Protein AF-A0AAF0FXY3-F1 (afdb_monomer_lite)

Sequence (411 aa):
MFEERLLKLNEYLNNNPTLYIPQEMASKFSQLIDKRVLEKSVGGVYRVNWEKLAKYLARNIGMKGKPKTCSFNTVFIEEKYENNISLIFYLVYSIADDFVRCITDVGINEFIVPLVFMPLKLIDELYEKHYRLVGKLASDILNESRILLLFPILLPLPSEHELVSMYVESINKLRESIKEIPSNVFYADEYDYLANHRKSTTIKALVTFSFLYDLLNRYGFSGFKNKRGWKSSSKWFEETVKLLLVNEYVQGIFSKNVTDYLVKEYKTGGPCQEDIAIPIKREDRADILIVDTKLRKDDICRILLSSAYKHQNNKQERQVSECKHRKQTESLIKYEHYITVKSDKLRKLEELLQKETPIGDYYLVFIQRVKPSIKCLENLNSVKPRGYKKIMIYSIEDFAEILTKSQNLVD

Foldseek 3Di:
DLVLLLLQVLVVCLVPLDQKAALVSCVSNVVCVVVPCWDDDPDRITGGPPQVNQQVLCVLLPHDAGWDDQDPFKIKGWDDDALQEIEIEIEGSDDDLSVLCVVLVPSLPGAYAAAYEYRNVRVVCCVPPVVVSQVVSLVSLLVRLSYLASHHHYAYRNNDSVLSVLSNQLVVQLVVLVVPPDNDDPQPDPVSCVVLSNLLSLLSNLLSLLSCLVRQQVSPVVVVVPPPPRDRSQQVSLLSVQVSLCVQAPPPPADPVLSCCSNPPDRADDQLEQRHWHWHDDPAATEIEREDEASDPDPLLVQALVQQVVCVVDVPPPPPPDSPDDDDDRYLVSVLSCQVVNDPSRVVSQVRRVVPHHYDAYEYEYEYQDDDDPVSVVSQQVDDRPRHPYYYYHYSVRVSVCSSVSHDPVD

Radius of gyration: 24.16 Å; chains: 1; bounding box: 58×41×78 Å

Secondary structure (DSSP, 8-state):
-HHHHHHHHHHHHHHS--SEEEHHHHGGGHHHHHTTSEEE-TTSEEEE-HHHHHHHHHHHTT----EEEEETTEEEEEEE-GGGEEEEEEEE-S-SHHHHHHHHHTTTTSEEEEEEEE-HHHHHHHHHH-HHHHHHHHHHHHH-TTB-SSS-EEEE---SHHHHHHHHHHHHHHHHHHHTS-S----SSHHHHHHHHHHHHHHHHHHHHHHHHHHHHHTTTTTGGGSTTPPPHHHHHHHHHHHHHHHHHTTTTS-HHHHHIIIII--S--TTS-SEEEEEE-SSSEEEEEEEEE-SS--HHHHHHHHHHHHHH-TT------TTSS-PPP-HHHHHHHHHT--HHHHHHHHHHHTTS-EEEEEEEEEESSPPPHHHHHHHHT---TTEEEEEEEEHHHHHHHHHTT--TT-

Structure (mmCIF, N/CA/C/O backbone):
data_AF-A0AAF0FXY3-F1
#
_entry.id   AF-A0AAF0FXY3-F1
#
loop_
_atom_site.group_PDB
_atom_site.id
_atom_site.type_symbol
_atom_site.label_atom_id
_atom_site.label_alt_id
_atom_site.label_comp_id
_atom_site.label_asym_id
_atom_site.label_entity_id
_atom_site.label_seq_id
_atom_site.pdbx_PDB_ins_code
_atom_site.Cartn_x
_atom_site.Cartn_y
_atom_site.Cartn_z
_atom_site.occupancy
_atom_site.B_iso_or_equiv
_atom_site.auth_seq_id
_atom_site.auth_comp_id
_atom_site.auth_asym_id
_atom_site.auth_atom_id
_atom_site.pdbx_PDB_model_num
ATOM 1 N N . MET A 1 1 ? 29.853 -7.431 -14.605 1.00 81.00 1 MET A N 1
ATOM 2 C CA . MET A 1 1 ? 28.791 -8.430 -14.871 1.00 81.00 1 MET A CA 1
ATOM 3 C C . MET A 1 1 ? 27.577 -7.743 -15.503 1.00 81.00 1 MET A C 1
ATOM 5 O O . MET A 1 1 ? 27.450 -6.533 -15.345 1.00 81.00 1 MET A O 1
ATOM 9 N N . PHE A 1 2 ? 26.714 -8.462 -16.240 1.00 89.88 2 PHE A N 1
ATOM 10 C CA . PHE A 1 2 ? 25.585 -7.854 -16.981 1.00 89.88 2 PHE A CA 1
ATOM 11 C C . PHE A 1 2 ? 24.636 -7.092 -16.047 1.00 89.88 2 PHE A C 1
ATOM 13 O O . PHE A 1 2 ? 24.221 -5.978 -16.355 1.00 89.88 2 PHE A O 1
ATOM 20 N N . GLU A 1 3 ? 24.361 -7.668 -14.878 1.00 90.06 3 GLU A N 1
ATOM 21 C CA . GLU A 1 3 ? 23.482 -7.093 -13.859 1.00 90.06 3 GLU A CA 1
ATOM 22 C C . GLU A 1 3 ? 23.995 -5.753 -13.330 1.00 90.06 3 GLU A C 1
ATOM 24 O O . GLU A 1 3 ? 23.242 -4.789 -13.302 1.00 90.06 3 GLU A O 1
ATOM 29 N N . GLU A 1 4 ? 25.288 -5.632 -13.021 1.00 92.62 4 GLU A N 1
ATOM 30 C CA . GLU A 1 4 ? 25.882 -4.357 -12.588 1.00 92.62 4 GLU A CA 1
ATOM 31 C C . GLU A 1 4 ? 25.732 -3.262 -13.653 1.00 92.62 4 GLU A C 1
ATOM 33 O O . GLU A 1 4 ? 25.542 -2.087 -13.338 1.00 92.62 4 GLU A O 1
ATOM 38 N N . ARG A 1 5 ? 25.825 -3.629 -14.938 1.00 93.88 5 ARG A N 1
ATOM 39 C CA . ARG A 1 5 ? 25.634 -2.681 -16.044 1.00 93.88 5 ARG A CA 1
ATOM 40 C C . ARG A 1 5 ? 24.173 -2.273 -16.170 1.00 93.88 5 ARG A C 1
ATOM 42 O O . ARG A 1 5 ? 23.911 -1.101 -16.413 1.00 93.88 5 ARG A O 1
ATOM 49 N N . LEU A 1 6 ? 23.249 -3.209 -15.968 1.00 94.25 6 LEU A N 1
ATOM 50 C CA . LEU A 1 6 ? 21.815 -2.935 -15.937 1.00 94.25 6 LEU A CA 1
ATOM 51 C C . LEU A 1 6 ? 21.444 -2.001 -14.776 1.00 94.25 6 LEU A C 1
ATOM 53 O O . LEU A 1 6 ? 20.715 -1.041 -14.992 1.00 94.25 6 LEU A O 1
ATOM 57 N N . LEU A 1 7 ? 22.001 -2.212 -13.582 1.00 93.88 7 LEU A N 1
ATOM 58 C CA . LEU A 1 7 ? 21.794 -1.332 -12.426 1.00 93.88 7 LEU A CA 1
ATOM 59 C C . LEU A 1 7 ? 22.302 0.094 -12.680 1.00 93.88 7 LEU A C 1
ATOM 61 O O . LEU A 1 7 ? 21.572 1.054 -12.450 1.00 93.88 7 LEU A O 1
ATOM 65 N N . LYS A 1 8 ? 23.502 0.240 -13.254 1.00 93.69 8 LYS A N 1
ATOM 66 C CA . LYS A 1 8 ? 24.039 1.553 -13.658 1.00 93.69 8 LYS A CA 1
ATOM 67 C C . LYS A 1 8 ? 23.212 2.223 -14.758 1.00 93.69 8 LYS A C 1
ATOM 69 O O . LYS A 1 8 ? 23.081 3.444 -14.778 1.00 93.69 8 LYS A O 1
ATOM 74 N N . LEU A 1 9 ? 22.648 1.442 -15.681 1.00 94.50 9 LEU A N 1
ATOM 75 C CA . LEU A 1 9 ? 21.699 1.967 -16.658 1.00 94.50 9 LEU A CA 1
ATOM 76 C C . LEU A 1 9 ? 20.430 2.478 -15.957 1.00 94.50 9 LEU A C 1
ATOM 78 O O . LEU A 1 9 ? 19.986 3.584 -16.245 1.00 94.50 9 LEU A O 1
ATOM 82 N N . ASN A 1 10 ? 19.875 1.721 -15.013 1.00 94.00 10 ASN A N 1
ATOM 83 C CA . ASN A 1 10 ? 18.693 2.134 -14.255 1.00 94.00 10 ASN A CA 1
ATOM 84 C C . ASN A 1 10 ? 18.948 3.399 -13.434 1.00 94.00 10 ASN A C 1
ATOM 86 O O . ASN A 1 10 ? 18.096 4.279 -13.396 1.00 94.00 10 ASN A O 1
ATOM 90 N N . GLU A 1 11 ? 20.125 3.517 -12.818 1.00 93.69 11 GLU A N 1
ATOM 91 C CA . GLU A 1 11 ? 20.570 4.731 -12.131 1.00 93.69 11 GLU A CA 1
ATOM 92 C C . GLU A 1 11 ? 20.591 5.935 -13.082 1.00 93.69 11 GLU A C 1
ATOM 94 O O . GLU A 1 11 ? 20.041 6.995 -12.768 1.00 93.69 11 GLU A O 1
ATOM 99 N N . TYR A 1 12 ? 21.166 5.768 -14.277 1.00 94.31 12 TYR A N 1
ATOM 100 C CA . TYR A 1 12 ? 21.160 6.811 -15.298 1.00 94.31 12 TYR A CA 1
ATOM 101 C C . TYR A 1 12 ? 19.733 7.197 -15.702 1.00 94.31 12 TYR A C 1
ATOM 103 O O . TYR A 1 12 ? 19.420 8.386 -15.736 1.00 94.31 12 TYR A O 1
ATOM 111 N N . LEU A 1 13 ? 18.868 6.213 -15.967 1.00 94.00 13 LEU A N 1
ATOM 112 C CA . LEU A 1 13 ? 17.491 6.427 -16.420 1.00 94.00 13 LEU A CA 1
ATOM 113 C C . LEU A 1 13 ? 16.615 7.060 -15.337 1.00 94.00 13 LEU A C 1
ATOM 115 O O . LEU A 1 13 ? 15.856 7.975 -15.636 1.00 94.00 13 LEU A O 1
ATOM 119 N N . ASN A 1 14 ? 16.773 6.666 -14.071 1.00 92.12 14 ASN A N 1
ATOM 120 C CA . ASN A 1 14 ? 16.108 7.314 -12.936 1.00 92.12 14 ASN A CA 1
ATOM 121 C C . ASN A 1 14 ? 16.398 8.820 -12.885 1.00 92.12 14 ASN A C 1
ATOM 123 O O . ASN A 1 14 ? 15.510 9.605 -12.550 1.00 92.12 14 ASN A O 1
ATOM 127 N N . ASN A 1 15 ? 17.620 9.214 -13.251 1.00 91.31 15 ASN A N 1
ATOM 128 C CA . ASN A 1 15 ? 18.073 10.603 -13.284 1.00 91.31 15 ASN A CA 1
ATOM 129 C C . ASN A 1 15 ? 17.851 11.298 -14.634 1.00 91.31 15 ASN A C 1
ATOM 131 O O . ASN A 1 15 ? 17.941 12.523 -14.712 1.00 91.31 15 ASN A O 1
ATOM 135 N N . ASN A 1 16 ? 17.579 10.551 -15.696 1.00 92.50 16 ASN A N 1
ATOM 136 C CA . ASN A 1 16 ? 17.403 11.053 -17.051 1.00 92.50 16 ASN A CA 1
ATOM 137 C C . ASN A 1 16 ? 16.295 10.214 -17.700 1.00 92.50 16 ASN A C 1
ATOM 139 O O . ASN A 1 16 ? 16.610 9.193 -18.314 1.00 92.50 16 ASN A O 1
ATOM 143 N N . PRO A 1 17 ? 15.011 10.594 -17.545 1.00 90.00 17 PRO A N 1
ATOM 144 C CA . PRO A 1 17 ? 13.872 9.817 -18.037 1.00 90.00 17 PRO A CA 1
ATOM 145 C C . PRO A 1 17 ? 13.770 9.913 -19.569 1.00 90.00 17 PRO A C 1
ATOM 147 O O . PRO A 1 17 ? 12.872 10.537 -20.121 1.00 90.00 17 PRO A O 1
ATOM 150 N N . THR A 1 18 ? 14.741 9.328 -20.266 1.00 88.94 18 THR A N 1
ATOM 151 C CA . THR A 1 18 ? 14.888 9.331 -21.722 1.00 88.94 18 THR A CA 1
ATOM 152 C C . THR A 1 18 ? 15.162 7.922 -22.223 1.00 88.94 18 THR A C 1
ATOM 154 O O . THR A 1 18 ? 15.839 7.129 -21.573 1.00 88.94 18 THR A O 1
ATOM 157 N N . LEU A 1 19 ? 14.673 7.616 -23.422 1.00 88.62 19 LEU A N 1
ATOM 158 C CA . LEU A 1 19 ? 14.977 6.369 -24.125 1.00 88.62 19 LEU A CA 1
ATOM 159 C C . LEU A 1 19 ? 16.225 6.478 -25.011 1.00 88.62 19 LEU A C 1
ATOM 161 O O . LEU A 1 19 ? 16.548 5.531 -25.727 1.00 88.62 19 LEU A O 1
ATOM 165 N N . TYR A 1 20 ? 16.926 7.612 -24.980 1.00 91.88 20 TYR A N 1
ATOM 166 C CA . TYR A 1 20 ? 18.109 7.871 -25.796 1.00 91.88 20 TYR A CA 1
ATOM 167 C C . TYR A 1 20 ? 19.316 8.165 -24.915 1.00 91.88 20 TYR A C 1
ATOM 169 O O . TYR A 1 20 ? 19.299 9.082 -24.097 1.00 91.88 20 TYR A O 1
ATOM 177 N N . ILE A 1 21 ? 20.378 7.389 -25.110 1.00 92.38 21 ILE A N 1
ATOM 178 C CA . ILE A 1 21 ? 21.603 7.440 -24.320 1.00 92.38 21 ILE A CA 1
ATOM 179 C C . ILE A 1 21 ? 22.743 7.956 -25.200 1.00 92.38 21 ILE A C 1
ATOM 181 O O . ILE A 1 21 ? 23.007 7.362 -26.250 1.00 92.38 21 ILE A O 1
ATOM 185 N N . PRO A 1 22 ? 23.461 9.015 -24.790 1.00 92.81 22 PRO A N 1
ATOM 186 C CA . PRO A 1 22 ? 24.644 9.486 -25.503 1.00 92.81 22 PRO A CA 1
ATOM 187 C C . PRO A 1 22 ? 25.688 8.377 -25.675 1.00 92.81 22 PRO A C 1
ATOM 189 O O . PRO A 1 22 ? 25.900 7.579 -24.759 1.00 92.81 22 PRO A O 1
ATOM 192 N N . GLN A 1 23 ? 26.378 8.331 -26.819 1.00 91.00 23 GLN A N 1
ATOM 193 C CA . GLN A 1 23 ? 27.390 7.304 -27.108 1.00 91.00 23 GLN A CA 1
ATOM 194 C C . GLN A 1 23 ? 28.473 7.192 -26.028 1.00 91.00 23 GLN A C 1
ATOM 196 O O . GLN A 1 23 ? 28.876 6.079 -25.694 1.00 91.00 23 GLN A O 1
ATOM 201 N N . GLU A 1 24 ? 28.912 8.312 -25.449 1.00 89.75 24 GLU A N 1
ATOM 202 C CA . GLU A 1 24 ? 29.890 8.317 -24.355 1.00 89.75 24 GLU A CA 1
ATOM 203 C C . GLU A 1 24 ? 29.402 7.481 -23.163 1.00 89.75 24 GLU A C 1
ATOM 205 O O . GLU A 1 24 ? 30.138 6.656 -22.621 1.00 89.75 24 GLU A O 1
ATOM 210 N N . MET A 1 25 ? 28.129 7.626 -22.800 1.00 90.38 25 MET A N 1
ATOM 211 C CA . MET A 1 25 ? 27.521 6.871 -21.712 1.00 90.38 25 MET A CA 1
ATOM 212 C C . MET A 1 25 ? 27.255 5.417 -22.130 1.00 90.38 25 MET A C 1
ATOM 214 O O . MET A 1 25 ? 27.611 4.487 -21.405 1.00 90.38 25 MET A O 1
ATOM 218 N N . ALA A 1 26 ? 26.719 5.197 -23.333 1.00 89.00 26 ALA A N 1
ATOM 219 C CA . ALA A 1 26 ? 26.443 3.863 -23.867 1.00 89.00 26 ALA A CA 1
ATOM 220 C C . ALA A 1 26 ? 27.701 2.983 -23.977 1.00 89.00 26 ALA A C 1
ATOM 222 O O . ALA A 1 26 ? 27.632 1.777 -23.740 1.00 89.00 26 ALA A O 1
ATOM 223 N N . SER A 1 27 ? 28.867 3.579 -24.254 1.00 87.12 27 SER A N 1
ATOM 224 C CA . SER A 1 27 ? 30.154 2.871 -24.303 1.00 87.12 27 SER A CA 1
ATOM 225 C C . SER A 1 27 ? 30.503 2.156 -22.988 1.00 87.12 27 SER A C 1
ATOM 227 O O . SER A 1 27 ? 31.151 1.110 -22.998 1.00 87.12 27 SER A O 1
ATOM 229 N N . LYS A 1 28 ? 29.991 2.646 -21.847 1.00 90.50 28 LYS A N 1
ATOM 230 C CA . LYS A 1 28 ? 30.186 2.039 -20.518 1.00 90.50 28 LYS A CA 1
ATOM 231 C C . LYS A 1 28 ? 29.261 0.832 -20.278 1.00 90.50 28 LYS A C 1
ATOM 233 O O . LYS A 1 28 ? 29.343 0.207 -19.214 1.00 90.50 28 LYS A O 1
ATOM 238 N N . PHE A 1 29 ? 28.412 0.489 -21.251 1.00 91.00 29 PHE A N 1
ATOM 239 C CA . PHE A 1 29 ? 27.377 -0.547 -21.198 1.00 91.00 29 PHE A CA 1
ATOM 240 C C . PHE A 1 29 ? 27.512 -1.604 -22.312 1.00 91.00 29 PHE A C 1
ATOM 242 O O . PHE A 1 29 ? 26.503 -2.118 -22.789 1.00 91.00 29 PHE A O 1
ATOM 249 N N . SER A 1 30 ? 28.736 -1.972 -22.714 1.00 87.50 30 SER A N 1
ATOM 250 C CA . SER A 1 30 ? 28.996 -2.937 -23.806 1.00 87.50 30 SER A CA 1
ATOM 251 C C . SER A 1 30 ? 28.140 -4.212 -23.742 1.00 87.50 30 SER A C 1
ATOM 253 O O . SER A 1 30 ? 27.477 -4.560 -24.710 1.00 87.50 30 SER A O 1
ATOM 255 N N . GLN A 1 31 ? 28.016 -4.837 -22.569 1.00 90.75 31 GLN A N 1
ATOM 256 C CA . GLN A 1 31 ? 27.190 -6.042 -22.388 1.00 90.75 31 GLN A CA 1
ATOM 257 C C . GLN A 1 31 ? 25.686 -5.810 -22.635 1.00 90.75 31 GLN A C 1
ATOM 259 O O . GLN A 1 31 ? 24.974 -6.730 -23.039 1.00 90.75 31 GLN A O 1
ATOM 264 N N . LEU A 1 32 ? 25.181 -4.595 -22.392 1.00 92.88 32 LEU A N 1
ATOM 265 C CA . LEU A 1 32 ? 23.797 -4.230 -22.708 1.00 92.88 32 LEU A CA 1
ATOM 266 C C . LEU A 1 32 ? 23.610 -4.028 -24.215 1.00 92.88 32 LEU A C 1
ATOM 268 O O . LEU A 1 32 ? 22.537 -4.336 -24.733 1.00 92.88 32 LEU A O 1
ATOM 272 N N . ILE A 1 33 ? 24.648 -3.572 -24.920 1.00 91.56 33 ILE A N 1
ATOM 273 C CA . ILE A 1 33 ? 24.669 -3.488 -26.387 1.00 91.56 33 ILE A CA 1
ATOM 274 C C . ILE A 1 33 ? 24.667 -4.898 -26.991 1.00 91.56 33 ILE A C 1
ATOM 276 O O . ILE A 1 33 ? 23.841 -5.189 -27.854 1.00 91.56 33 ILE A O 1
ATOM 280 N N . ASP A 1 34 ? 25.488 -5.815 -26.472 1.00 90.81 34 ASP A N 1
ATOM 281 C CA . ASP A 1 34 ? 25.565 -7.203 -26.959 1.00 90.81 34 ASP A CA 1
ATOM 282 C C . ASP A 1 34 ? 24.225 -7.942 -26.819 1.00 90.81 34 ASP A C 1
ATOM 284 O O . ASP A 1 34 ? 23.792 -8.687 -27.701 1.00 90.81 34 ASP A O 1
ATOM 288 N N . LYS A 1 35 ? 23.506 -7.703 -25.714 1.00 92.19 35 LYS A N 1
ATOM 289 C CA . LYS A 1 35 ? 22.146 -8.234 -25.499 1.00 92.19 35 LYS A CA 1
ATOM 290 C C . LYS A 1 35 ? 21.062 -7.443 -26.250 1.00 92.19 35 LYS A C 1
ATOM 292 O O . LYS A 1 35 ? 19.886 -7.830 -26.246 1.00 92.19 35 LYS A O 1
ATOM 297 N N . ARG A 1 36 ? 21.453 -6.368 -26.937 1.00 93.44 36 ARG A N 1
ATOM 298 C CA . ARG A 1 36 ? 20.618 -5.358 -27.605 1.00 93.44 36 ARG A CA 1
ATOM 299 C C . ARG A 1 36 ? 19.550 -4.745 -26.695 1.00 93.44 36 ARG A C 1
ATOM 301 O O . ARG A 1 36 ? 18.443 -4.473 -27.129 1.00 93.44 36 ARG A O 1
ATOM 308 N N . VAL A 1 37 ? 19.856 -4.584 -25.410 1.00 93.75 37 VAL A N 1
ATOM 309 C CA . VAL A 1 37 ? 19.095 -3.685 -24.524 1.00 93.75 37 VAL A CA 1
ATOM 310 C C . VAL A 1 37 ? 19.337 -2.237 -24.948 1.00 93.75 37 VAL A C 1
ATOM 312 O O . VAL A 1 37 ? 18.431 -1.415 -24.868 1.00 93.75 37 VAL A O 1
ATOM 315 N N . LEU A 1 38 ? 20.540 -1.943 -25.448 1.00 94.19 38 LEU A N 1
ATOM 316 C CA . LEU A 1 38 ? 20.880 -0.692 -26.116 1.00 94.19 38 LEU A CA 1
ATOM 317 C C . LEU A 1 38 ? 21.166 -0.969 -27.589 1.00 94.19 38 LEU A C 1
ATOM 319 O O . LEU A 1 38 ? 21.971 -1.839 -27.917 1.00 94.19 38 LEU A O 1
ATOM 323 N N . GLU A 1 39 ? 20.519 -0.225 -28.474 1.00 93.62 39 GLU A N 1
ATOM 324 C CA . GLU A 1 39 ? 20.642 -0.370 -29.922 1.00 93.62 39 GLU A CA 1
ATOM 325 C C . GLU A 1 39 ? 21.183 0.926 -30.517 1.00 93.62 39 GLU A C 1
ATOM 327 O O . GLU A 1 39 ? 20.727 2.017 -30.178 1.00 93.62 39 GLU A O 1
ATOM 332 N N . LYS A 1 40 ? 22.192 0.828 -31.385 1.00 87.81 40 LYS A N 1
ATOM 333 C CA . LYS A 1 40 ? 22.788 2.012 -32.007 1.00 87.81 40 LYS A CA 1
ATOM 334 C C . LYS A 1 40 ? 21.737 2.715 -32.870 1.00 87.81 40 LYS A C 1
ATOM 336 O O . LYS A 1 40 ? 21.112 2.085 -33.718 1.00 87.81 40 LYS A O 1
ATOM 341 N N . SER A 1 41 ? 21.566 4.013 -32.652 1.00 85.88 41 SER A N 1
ATOM 342 C CA . SER A 1 41 ? 20.672 4.880 -33.418 1.00 85.88 41 SER A CA 1
ATOM 343 C C . SER A 1 41 ? 21.489 5.879 -34.250 1.00 85.88 41 SER A C 1
ATOM 345 O O . SER A 1 41 ? 22.718 5.958 -34.147 1.00 85.88 41 SER A O 1
ATOM 347 N N . VAL A 1 42 ? 20.811 6.628 -35.118 1.00 79.50 42 VAL A N 1
ATOM 348 C CA . VAL A 1 42 ? 21.417 7.685 -35.942 1.00 79.50 42 VAL A CA 1
ATOM 349 C C . VAL A 1 42 ? 21.891 8.837 -35.044 1.00 79.50 42 VAL A C 1
ATOM 351 O O . VAL A 1 42 ? 21.226 9.163 -34.064 1.00 79.50 42 VAL A O 1
ATOM 354 N N . GLY A 1 43 ? 23.035 9.450 -35.370 1.00 77.75 43 GLY A N 1
ATOM 355 C CA . GLY A 1 43 ? 23.509 10.671 -34.699 1.00 77.75 43 GLY A CA 1
ATOM 356 C C . GLY A 1 43 ? 24.314 10.469 -33.409 1.00 77.75 43 GLY A C 1
ATOM 357 O O . GLY A 1 43 ? 24.323 11.355 -32.564 1.00 77.75 43 GLY A O 1
ATOM 358 N N . GLY A 1 44 ? 24.986 9.325 -33.223 1.00 82.62 44 GLY A N 1
ATOM 359 C CA . GLY A 1 44 ? 25.870 9.123 -32.059 1.00 82.62 44 GLY A CA 1
ATOM 360 C C . GLY A 1 44 ? 25.126 8.900 -30.735 1.00 82.62 44 GLY A C 1
ATOM 361 O O . GLY A 1 44 ? 25.657 9.166 -29.657 1.00 82.62 44 GLY A O 1
ATOM 362 N N . VAL A 1 45 ? 23.892 8.397 -30.802 1.00 91.12 45 VAL A N 1
ATOM 363 C CA . VAL A 1 45 ? 23.080 8.018 -29.638 1.00 91.12 45 VAL A CA 1
ATOM 364 C C . VAL A 1 45 ? 22.659 6.554 -29.730 1.00 91.12 45 VAL A C 1
ATOM 366 O O . VAL A 1 45 ? 22.560 5.980 -30.815 1.00 91.12 45 VAL A O 1
ATOM 369 N N . TYR A 1 46 ? 22.413 5.934 -28.582 1.00 94.56 46 TYR A N 1
ATOM 370 C CA . TYR A 1 46 ? 21.852 4.593 -28.467 1.00 94.56 46 TYR A CA 1
ATOM 371 C C . TYR A 1 46 ? 20.405 4.692 -28.003 1.00 94.56 46 TYR A C 1
ATOM 373 O O . TYR A 1 46 ? 20.104 5.407 -27.051 1.00 94.56 46 TYR A O 1
ATOM 381 N N . ARG A 1 47 ? 19.510 3.962 -28.659 1.00 93.81 47 ARG A N 1
ATOM 382 C CA . ARG A 1 47 ? 18.119 3.810 -28.246 1.00 93.81 47 ARG A CA 1
ATOM 383 C C . ARG A 1 47 ? 18.004 2.652 -27.260 1.00 93.81 47 ARG A C 1
ATOM 385 O O . ARG A 1 47 ? 18.547 1.572 -27.488 1.00 93.81 47 ARG A O 1
ATOM 392 N N . VAL A 1 48 ? 17.268 2.863 -26.180 1.00 92.75 48 VAL A N 1
ATOM 393 C CA . VAL A 1 48 ? 16.891 1.812 -25.237 1.00 92.75 48 VAL A CA 1
ATOM 394 C C . VAL A 1 48 ? 15.814 0.938 -25.876 1.00 92.75 48 VAL A C 1
ATOM 396 O O . VAL A 1 48 ? 14.727 1.411 -26.212 1.00 92.75 48 VAL A O 1
ATOM 399 N N . ASN A 1 49 ? 16.094 -0.356 -26.011 1.00 93.12 49 ASN A N 1
ATOM 400 C CA . ASN A 1 49 ? 15.082 -1.355 -26.318 1.00 93.12 49 ASN A CA 1
ATOM 401 C C . ASN A 1 49 ? 14.295 -1.659 -25.034 1.00 93.12 49 ASN A C 1
ATOM 403 O O . ASN A 1 49 ? 14.645 -2.534 -24.241 1.00 93.12 49 ASN A O 1
ATOM 407 N N . TRP A 1 50 ? 13.239 -0.885 -24.827 1.00 88.69 50 TRP A N 1
ATOM 408 C CA . TRP A 1 50 ? 12.307 -0.958 -23.706 1.00 88.69 50 TRP A CA 1
ATOM 409 C C . TRP A 1 50 ? 11.690 -2.345 -23.442 1.00 88.69 50 TRP A C 1
ATOM 411 O O . TRP A 1 50 ? 11.599 -2.735 -22.284 1.00 88.69 50 TRP A O 1
ATOM 421 N N . GLU A 1 51 ? 11.347 -3.140 -24.462 1.00 92.25 51 GLU A N 1
ATOM 422 C CA . GLU A 1 51 ? 10.834 -4.508 -24.276 1.00 92.25 51 GLU A CA 1
ATOM 423 C C . GLU A 1 51 ? 11.892 -5.424 -23.660 1.00 92.25 51 GLU A C 1
ATOM 425 O O . GLU A 1 51 ? 11.622 -6.201 -22.737 1.00 92.25 51 GLU A O 1
ATOM 430 N N . LYS A 1 52 ? 13.134 -5.316 -24.142 1.00 93.81 52 LYS A N 1
ATOM 431 C CA . LYS A 1 52 ? 14.262 -6.049 -23.564 1.00 93.81 52 LYS A CA 1
ATOM 432 C C . LYS A 1 52 ? 14.601 -5.541 -22.177 1.00 93.81 52 LYS A C 1
ATOM 434 O O . LYS A 1 52 ? 14.844 -6.362 -21.294 1.00 93.81 52 LYS A O 1
ATOM 439 N N . LEU A 1 53 ? 14.589 -4.228 -21.971 1.00 93.88 53 LEU A N 1
ATOM 440 C CA . LEU A 1 53 ? 14.809 -3.635 -20.661 1.00 93.88 53 LEU A CA 1
ATOM 441 C C . LEU A 1 53 ? 13.769 -4.145 -19.655 1.00 93.88 53 LEU A C 1
ATOM 443 O O . LEU A 1 53 ? 14.163 -4.685 -18.626 1.00 93.88 53 LEU A O 1
ATOM 447 N N . ALA A 1 54 ? 12.476 -4.085 -19.986 1.00 94.00 54 ALA A N 1
ATOM 448 C CA . ALA A 1 54 ? 11.393 -4.630 -19.168 1.00 94.00 54 ALA A CA 1
ATOM 449 C C . ALA A 1 54 ? 11.626 -6.105 -18.844 1.00 94.00 54 ALA A C 1
ATOM 451 O O . ALA A 1 54 ? 11.556 -6.504 -17.684 1.00 94.00 54 ALA A O 1
ATOM 452 N N . LYS A 1 55 ? 11.988 -6.913 -19.847 1.00 95.06 55 LYS A N 1
ATOM 453 C CA . LYS A 1 55 ? 12.271 -8.341 -19.663 1.00 95.06 55 LYS A CA 1
ATOM 454 C C . LYS A 1 55 ? 13.404 -8.597 -18.671 1.00 95.06 55 LYS A C 1
ATOM 456 O O . LYS A 1 55 ? 13.294 -9.520 -17.865 1.00 95.06 55 LYS A O 1
ATOM 461 N N . TYR A 1 56 ? 14.498 -7.842 -18.740 1.00 94.50 56 TYR A N 1
ATOM 462 C CA . TYR A 1 56 ? 15.621 -8.021 -17.818 1.00 94.50 56 TYR A CA 1
ATOM 463 C C . TYR A 1 56 ? 15.333 -7.448 -16.428 1.00 94.50 56 TYR A C 1
ATOM 465 O O . TYR A 1 56 ? 15.675 -8.090 -15.441 1.00 94.50 56 TYR A O 1
ATOM 473 N N . LEU A 1 57 ? 14.646 -6.308 -16.341 1.00 93.69 57 LEU A N 1
ATOM 474 C CA . LEU A 1 57 ? 14.198 -5.733 -15.072 1.00 93.69 57 LEU A CA 1
ATOM 475 C C . LEU A 1 57 ? 13.264 -6.676 -14.318 1.00 93.69 57 LEU A C 1
ATOM 477 O O . LEU A 1 57 ? 13.541 -7.000 -13.167 1.00 93.69 57 LEU A O 1
ATOM 481 N N . ALA A 1 58 ? 12.216 -7.170 -14.983 1.00 94.38 58 ALA A N 1
ATOM 482 C CA . ALA A 1 58 ? 11.273 -8.118 -14.402 1.00 94.38 58 ALA A CA 1
ATOM 483 C C . ALA A 1 58 ? 11.991 -9.380 -13.904 1.00 94.38 58 ALA A C 1
ATOM 485 O O . ALA A 1 58 ? 11.756 -9.821 -12.785 1.00 94.38 58 ALA A O 1
ATOM 486 N N . ARG A 1 59 ? 12.940 -9.918 -14.682 1.00 93.56 59 ARG A N 1
ATOM 487 C CA . ARG A 1 59 ? 13.751 -11.070 -14.256 1.00 93.56 59 ARG A CA 1
ATOM 488 C C . ARG A 1 59 ? 14.603 -10.779 -13.024 1.00 93.56 59 ARG A C 1
ATOM 490 O O . ARG A 1 59 ? 14.661 -11.629 -12.143 1.00 93.56 59 ARG A O 1
ATOM 497 N N . ASN A 1 60 ? 15.230 -9.605 -12.949 1.00 91.88 60 ASN A N 1
ATOM 498 C CA . ASN A 1 60 ? 16.056 -9.219 -11.802 1.00 91.88 60 ASN A CA 1
ATOM 499 C C . ASN A 1 60 ? 15.246 -9.128 -10.507 1.00 91.88 60 ASN A C 1
ATOM 501 O O . ASN A 1 60 ? 15.752 -9.485 -9.451 1.00 91.88 60 ASN A O 1
ATOM 505 N N . ILE A 1 61 ? 13.987 -8.695 -10.586 1.00 90.44 61 ILE A N 1
ATOM 506 C CA . ILE A 1 61 ? 13.070 -8.665 -9.436 1.00 90.44 61 ILE A CA 1
ATOM 507 C C . ILE A 1 61 ? 12.299 -9.986 -9.255 1.00 90.44 61 ILE A C 1
ATOM 509 O O . ILE A 1 61 ? 11.358 -10.068 -8.471 1.00 90.44 61 ILE A O 1
ATOM 513 N N . GLY A 1 62 ? 12.699 -11.037 -9.976 1.00 90.69 62 GLY A N 1
ATOM 514 C CA . GLY A 1 62 ? 12.176 -12.390 -9.828 1.00 90.69 62 GLY A CA 1
ATOM 515 C C . GLY A 1 62 ? 10.872 -12.678 -10.571 1.00 90.69 62 GLY A C 1
ATOM 516 O O . GLY A 1 62 ? 10.333 -13.765 -10.391 1.00 90.69 62 GLY A O 1
ATOM 517 N N . MET A 1 63 ? 10.353 -11.764 -11.392 1.00 92.06 63 MET A N 1
ATOM 518 C CA . MET A 1 63 ? 9.153 -11.961 -12.216 1.00 92.06 63 MET A CA 1
ATOM 519 C C . MET A 1 63 ? 9.451 -12.673 -13.538 1.00 92.06 63 MET A C 1
ATOM 521 O O . MET A 1 63 ? 10.523 -12.538 -14.141 1.00 92.06 63 MET A O 1
ATOM 525 N N . LYS A 1 64 ? 8.467 -13.442 -14.009 1.00 87.94 64 LYS A N 1
ATOM 526 C CA . LYS A 1 64 ? 8.538 -14.221 -15.249 1.00 87.94 64 LYS A CA 1
ATOM 527 C C . LYS A 1 64 ? 7.438 -13.790 -16.210 1.00 87.94 64 LYS A C 1
ATOM 529 O O . LYS A 1 64 ? 6.337 -13.465 -15.802 1.00 87.94 64 LYS A O 1
ATOM 534 N N . GLY A 1 65 ? 7.742 -13.829 -17.502 1.00 88.31 65 GLY A N 1
ATOM 535 C CA . GLY A 1 65 ? 6.773 -13.554 -18.556 1.00 88.31 65 GLY A CA 1
ATOM 536 C C . GLY A 1 65 ? 7.440 -13.056 -19.832 1.00 88.31 65 GLY A C 1
ATOM 537 O O . GLY A 1 65 ? 8.672 -12.971 -19.933 1.00 88.31 65 GLY A O 1
ATOM 538 N N . LYS A 1 66 ? 6.613 -12.761 -20.834 1.00 91.94 66 LYS A N 1
ATOM 539 C CA . LYS A 1 66 ? 7.042 -12.130 -22.086 1.00 91.94 66 LYS A CA 1
ATOM 540 C C . LYS A 1 66 ? 6.604 -10.663 -22.076 1.00 91.94 66 LYS A C 1
ATOM 542 O O . LYS A 1 66 ? 5.493 -10.402 -21.619 1.00 91.94 66 LYS A O 1
ATOM 547 N N . PRO A 1 67 ? 7.447 -9.734 -22.560 1.00 92.38 67 PRO A N 1
ATOM 548 C CA . PRO A 1 67 ? 7.040 -8.347 -22.711 1.00 92.38 67 PRO A CA 1
ATOM 549 C C . PRO A 1 67 ? 5.897 -8.261 -23.722 1.00 92.38 67 PRO A C 1
ATOM 551 O O . PRO A 1 67 ? 5.925 -8.914 -24.767 1.00 92.38 67 PRO A O 1
ATOM 554 N N . LYS A 1 68 ? 4.894 -7.473 -23.367 1.00 91.88 68 LYS A N 1
ATOM 555 C CA . LYS A 1 68 ? 3.756 -7.081 -24.189 1.00 91.88 68 LYS A CA 1
ATOM 556 C C . LYS A 1 68 ? 3.691 -5.558 -24.175 1.00 91.88 68 LYS A C 1
ATOM 558 O O . LYS A 1 68 ? 4.126 -4.927 -23.216 1.00 91.88 68 LYS A O 1
ATOM 563 N N . THR A 1 69 ? 3.123 -4.973 -25.214 1.00 87.31 69 THR A N 1
ATOM 564 C CA . THR A 1 69 ? 3.040 -3.518 -25.356 1.00 87.31 69 THR A CA 1
ATOM 565 C C . THR A 1 69 ? 1.573 -3.126 -25.369 1.00 87.31 69 THR A C 1
ATOM 567 O O . THR A 1 69 ? 0.788 -3.714 -26.108 1.00 87.31 69 THR A O 1
ATOM 570 N N . CYS A 1 70 ? 1.195 -2.171 -24.526 1.00 82.75 70 CYS A N 1
ATOM 571 C CA . CYS A 1 70 ? -0.176 -1.649 -24.455 1.00 82.75 70 CYS A CA 1
ATOM 572 C C . CYS A 1 70 ? -0.277 -0.218 -24.998 1.00 82.75 70 CYS A C 1
ATOM 574 O O . CYS A 1 70 ? -1.343 0.200 -25.436 1.00 82.75 70 CYS A O 1
ATOM 576 N N . SER A 1 71 ? 0.829 0.531 -24.996 1.00 77.62 71 SER A N 1
ATOM 577 C CA . SER A 1 71 ? 0.925 1.865 -25.587 1.00 77.62 71 SER A CA 1
ATOM 578 C C . SER A 1 71 ? 2.347 2.125 -26.073 1.00 77.62 71 SER A C 1
ATOM 580 O O . SER A 1 71 ? 3.253 1.374 -25.727 1.00 77.62 71 SER A O 1
ATOM 582 N N . PHE A 1 72 ? 2.572 3.198 -26.839 1.00 73.38 72 PHE A N 1
ATOM 583 C CA . PHE A 1 72 ? 3.897 3.559 -27.368 1.00 73.38 72 PHE A CA 1
ATOM 584 C C . PHE A 1 72 ? 4.976 3.783 -26.300 1.00 73.38 72 PHE A C 1
ATOM 586 O O . PHE A 1 72 ? 6.155 3.735 -26.639 1.00 73.38 72 PHE A O 1
ATOM 593 N N . ASN A 1 73 ? 4.588 4.021 -25.042 1.00 80.25 73 ASN A N 1
ATOM 594 C CA . ASN A 1 73 ? 5.508 4.322 -23.941 1.00 80.25 73 ASN A CA 1
ATOM 595 C C . ASN A 1 73 ? 5.307 3.436 -22.697 1.00 80.25 73 ASN A C 1
ATOM 597 O O . ASN A 1 73 ? 5.976 3.661 -21.684 1.00 80.25 73 ASN A O 1
ATOM 601 N N . THR A 1 74 ? 4.443 2.415 -22.791 1.00 88.50 74 THR A N 1
ATOM 602 C CA . THR A 1 74 ? 4.235 1.419 -21.738 1.00 88.50 74 THR A CA 1
ATOM 603 C C . THR A 1 74 ? 4.389 -0.018 -22.249 1.00 88.50 74 THR A C 1
ATOM 605 O O . THR A 1 74 ? 3.632 -0.490 -23.103 1.00 88.50 74 THR A O 1
ATOM 608 N N . VAL A 1 75 ? 5.349 -0.735 -21.661 1.00 92.50 75 VAL A N 1
ATOM 609 C CA . VAL A 1 75 ? 5.518 -2.192 -21.801 1.00 92.50 75 VAL A CA 1
ATOM 610 C C . VAL A 1 75 ? 5.053 -2.843 -20.514 1.00 92.50 75 VAL A C 1
ATOM 612 O O . VAL A 1 75 ? 5.296 -2.313 -19.435 1.00 92.50 75 VAL A O 1
ATOM 615 N N . PHE A 1 76 ? 4.444 -4.015 -20.605 1.00 93.94 76 PHE A N 1
ATOM 616 C CA . PHE A 1 76 ? 4.093 -4.801 -19.438 1.00 93.94 76 PHE A CA 1
ATOM 617 C C . PHE A 1 76 ? 4.529 -6.258 -19.555 1.00 93.94 76 PHE A C 1
ATOM 619 O O . PHE A 1 76 ? 4.716 -6.802 -20.645 1.00 93.94 76 PHE A O 1
ATOM 626 N N . ILE A 1 77 ? 4.723 -6.891 -18.405 1.00 94.56 77 ILE A N 1
ATOM 627 C CA . ILE A 1 77 ? 5.004 -8.314 -18.259 1.00 94.56 77 ILE A CA 1
ATOM 628 C C . ILE A 1 77 ? 4.002 -8.866 -17.263 1.00 94.56 77 ILE A C 1
ATOM 630 O O . ILE A 1 77 ? 3.865 -8.365 -16.152 1.00 94.56 77 ILE A O 1
ATOM 634 N N . GLU A 1 78 ? 3.316 -9.911 -17.690 1.00 92.81 78 GLU A N 1
ATOM 635 C CA . GLU A 1 78 ? 2.258 -10.561 -16.937 1.00 92.81 78 GLU A CA 1
ATOM 636 C C . GLU A 1 78 ? 2.745 -11.924 -16.444 1.00 92.81 78 GLU A C 1
ATOM 638 O O . GLU A 1 78 ? 3.202 -12.755 -17.240 1.00 92.81 78 GLU A O 1
ATOM 643 N N . GLU A 1 79 ? 2.638 -12.138 -15.136 1.00 92.06 79 GLU A N 1
ATOM 644 C CA . GLU A 1 79 ? 2.847 -13.422 -14.479 1.00 92.06 79 GLU A CA 1
ATOM 645 C C . GLU A 1 79 ? 1.499 -13.906 -13.934 1.00 92.06 79 GLU A C 1
ATOM 647 O O . GLU A 1 79 ? 0.947 -13.302 -13.015 1.00 92.06 79 GLU A O 1
ATOM 652 N N . LYS A 1 80 ? 0.962 -14.975 -14.530 1.00 88.31 80 LYS A N 1
ATOM 653 C CA . LYS A 1 80 ? -0.341 -15.537 -14.158 1.00 88.31 80 LYS A CA 1
ATOM 654 C C . LYS A 1 80 ? -0.218 -16.489 -12.974 1.00 88.31 80 LYS A C 1
ATOM 656 O O . LYS A 1 80 ? 0.712 -17.297 -12.932 1.00 88.31 80 LYS A O 1
ATOM 661 N N . TYR A 1 81 ? -1.185 -16.423 -12.071 1.00 80.88 81 TYR A N 1
ATOM 662 C CA . TYR A 1 81 ? -1.338 -17.306 -10.920 1.00 80.88 81 TYR A CA 1
ATOM 663 C C . TYR A 1 81 ? -2.649 -18.086 -11.016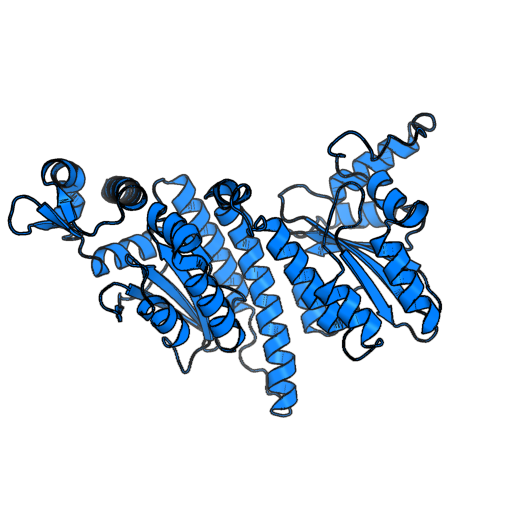 1.00 80.88 81 TYR A C 1
ATOM 665 O O . TYR A 1 81 ? -3.468 -17.887 -11.917 1.00 80.88 81 TYR A O 1
ATOM 673 N N . GLU A 1 82 ? -2.831 -19.005 -10.072 1.00 70.06 82 GLU A N 1
ATOM 674 C CA . GLU A 1 82 ? -4.111 -19.667 -9.843 1.00 70.06 82 GLU A CA 1
ATOM 675 C C . GLU A 1 82 ? -5.209 -18.625 -9.544 1.00 70.06 82 GLU A C 1
ATOM 677 O O . GLU A 1 82 ? -4.928 -17.475 -9.196 1.00 70.06 82 GLU A O 1
ATOM 682 N N . ASN A 1 83 ? -6.475 -19.024 -9.695 1.00 66.62 83 ASN A N 1
ATOM 683 C CA . ASN A 1 83 ? -7.649 -18.194 -9.370 1.00 66.62 83 ASN A CA 1
ATOM 684 C C . ASN A 1 83 ? -7.862 -16.980 -10.288 1.00 66.62 83 ASN A C 1
ATOM 686 O O . ASN A 1 83 ? -8.538 -16.029 -9.905 1.00 66.62 83 ASN A O 1
ATOM 690 N N . ASN A 1 84 ? -7.311 -17.020 -11.507 1.00 73.88 84 ASN A N 1
ATOM 691 C CA . ASN A 1 84 ? -7.462 -15.958 -12.505 1.00 73.88 84 ASN A CA 1
ATOM 692 C C . ASN A 1 84 ? -6.882 -14.602 -12.046 1.00 73.88 84 ASN A C 1
ATOM 694 O O . ASN A 1 84 ? -7.428 -13.543 -12.358 1.00 73.88 84 ASN A O 1
ATOM 698 N N . ILE A 1 85 ? -5.789 -14.650 -11.272 1.00 79.75 85 ILE A N 1
ATOM 699 C CA . ILE A 1 85 ? -5.075 -13.476 -10.760 1.00 79.75 85 ILE A CA 1
ATOM 700 C C . ILE A 1 85 ? -3.726 -13.353 -11.459 1.00 79.75 85 ILE A C 1
ATOM 702 O O . ILE A 1 85 ? -2.954 -14.308 -11.529 1.00 79.75 85 ILE A O 1
ATOM 706 N N . SER A 1 86 ? -3.407 -12.152 -11.919 1.00 85.94 86 SER A N 1
ATOM 707 C CA . SER A 1 86 ? -2.179 -11.837 -12.635 1.00 85.94 86 SER A CA 1
ATOM 708 C C . SER A 1 86 ? -1.400 -10.742 -11.907 1.00 85.94 86 SER A C 1
ATOM 710 O O . SER A 1 86 ? -1.906 -9.652 -11.637 1.00 85.94 86 SER A O 1
ATOM 712 N N . LEU A 1 87 ? -0.129 -11.003 -11.604 1.00 88.75 87 LEU A N 1
ATOM 713 C CA . LEU A 1 87 ? 0.799 -9.954 -11.184 1.00 88.75 87 LEU A CA 1
ATOM 714 C C . LEU A 1 87 ? 1.346 -9.289 -12.445 1.00 88.75 87 LEU A C 1
ATOM 716 O O . LEU A 1 87 ? 1.960 -9.960 -13.281 1.00 88.75 87 LEU A O 1
ATOM 720 N N . ILE A 1 88 ? 1.139 -7.981 -12.592 1.00 91.44 88 ILE A N 1
ATOM 721 C CA . ILE A 1 88 ? 1.535 -7.267 -13.808 1.00 91.44 88 ILE A CA 1
ATOM 722 C C . ILE A 1 88 ? 2.596 -6.226 -13.484 1.00 91.44 88 ILE A C 1
ATOM 724 O O . ILE A 1 88 ? 2.357 -5.265 -12.758 1.00 91.44 88 ILE A O 1
ATOM 728 N N . PHE A 1 89 ? 3.775 -6.417 -14.066 1.00 93.56 89 PHE A N 1
ATOM 729 C CA . PHE A 1 89 ? 4.852 -5.440 -14.093 1.00 93.56 89 PHE A CA 1
ATOM 730 C C . PHE A 1 89 ? 4.626 -4.498 -15.267 1.00 93.56 89 PHE A C 1
ATOM 732 O O . PHE A 1 89 ? 4.697 -4.938 -16.411 1.00 93.56 89 PHE A O 1
ATOM 739 N N . TYR A 1 90 ? 4.400 -3.220 -15.006 1.00 93.31 90 TYR A N 1
ATOM 740 C CA . TYR A 1 90 ? 4.383 -2.170 -16.018 1.00 93.31 90 TYR A CA 1
ATOM 741 C C . TYR A 1 90 ? 5.708 -1.417 -15.986 1.00 93.31 90 TYR A C 1
ATOM 743 O O . TYR A 1 90 ? 6.220 -1.111 -14.917 1.00 93.31 90 TYR A O 1
ATOM 751 N N . LEU A 1 91 ? 6.249 -1.088 -17.152 1.00 93.56 91 LEU A N 1
ATOM 752 C CA . LEU A 1 91 ? 7.391 -0.202 -17.320 1.00 93.56 91 LEU A CA 1
ATOM 753 C C . LEU A 1 91 ? 6.948 1.002 -18.143 1.00 93.56 91 LEU A C 1
ATOM 755 O O . LEU A 1 91 ? 6.668 0.870 -19.337 1.00 93.56 91 LEU A O 1
ATOM 759 N N . VAL A 1 92 ? 6.893 2.161 -17.493 1.00 91.56 92 VAL A N 1
ATOM 760 C CA . VAL A 1 92 ? 6.350 3.402 -18.049 1.00 91.56 92 VAL A CA 1
ATOM 761 C C . VAL A 1 92 ? 7.468 4.440 -18.164 1.00 91.56 92 VAL A C 1
ATOM 763 O O . VAL A 1 92 ? 8.137 4.763 -17.182 1.00 91.56 92 VAL A O 1
ATOM 766 N N . TYR A 1 93 ? 7.665 4.975 -19.372 1.00 87.50 93 TYR A N 1
ATOM 767 C CA . TYR A 1 93 ? 8.686 5.998 -19.670 1.00 87.50 93 TYR A CA 1
ATOM 768 C C . TYR A 1 93 ? 8.112 7.353 -20.090 1.00 87.50 93 TYR A C 1
ATOM 770 O O . TYR A 1 93 ? 8.867 8.268 -20.411 1.00 87.50 93 TYR A O 1
ATOM 778 N N . SER A 1 94 ? 6.789 7.503 -20.080 1.00 85.50 94 SER A N 1
ATOM 779 C CA . SER A 1 94 ? 6.119 8.766 -20.380 1.00 85.50 94 SER A CA 1
ATOM 780 C C . SER A 1 94 ? 4.860 8.917 -19.534 1.00 85.50 94 SER A C 1
ATOM 782 O O . SER A 1 94 ? 4.171 7.937 -19.263 1.00 85.50 94 SER A O 1
ATOM 784 N N . ILE A 1 95 ? 4.569 10.149 -19.119 1.00 83.44 95 ILE A N 1
ATOM 785 C CA . ILE A 1 95 ? 3.338 10.497 -18.409 1.00 83.44 95 ILE A CA 1
ATOM 786 C C . ILE A 1 95 ? 2.322 10.973 -19.444 1.00 83.44 95 ILE A C 1
ATOM 788 O O . ILE A 1 95 ? 2.351 12.122 -19.878 1.00 83.44 95 ILE A O 1
ATOM 792 N N . ALA A 1 96 ? 1.420 10.084 -19.835 1.00 81.25 96 ALA A N 1
ATOM 793 C CA . ALA A 1 96 ? 0.292 10.393 -20.699 1.00 81.25 96 ALA A CA 1
ATOM 794 C C . ALA A 1 96 ? -0.951 9.594 -20.267 1.00 81.25 96 ALA A C 1
ATOM 796 O O . ALA A 1 96 ? -0.863 8.637 -19.504 1.00 81.25 96 ALA A O 1
ATOM 797 N N . ASP A 1 97 ? -2.140 9.996 -20.717 1.00 78.25 97 ASP A N 1
ATOM 798 C CA . ASP A 1 97 ? -3.396 9.312 -20.358 1.00 78.25 97 ASP A CA 1
ATOM 799 C C . ASP A 1 97 ? -3.416 7.820 -20.752 1.00 78.25 97 ASP A C 1
ATOM 801 O O . ASP A 1 97 ? -4.175 7.027 -20.193 1.00 78.25 97 ASP A O 1
ATOM 805 N N . ASP A 1 98 ? -2.580 7.429 -21.713 1.00 80.06 98 ASP A N 1
ATOM 806 C CA . ASP A 1 98 ? -2.456 6.066 -22.216 1.00 80.06 98 ASP A CA 1
ATOM 807 C C . ASP A 1 98 ? -1.859 5.089 -21.191 1.00 80.06 98 ASP A C 1
ATOM 809 O O . ASP A 1 98 ? -2.237 3.919 -21.209 1.00 80.06 98 ASP A O 1
ATOM 813 N N . PHE A 1 99 ? -0.984 5.528 -20.275 1.00 83.38 99 PHE A N 1
ATOM 814 C CA . PHE A 1 99 ? -0.460 4.633 -19.235 1.00 83.38 99 PHE A CA 1
ATOM 815 C C . PHE A 1 99 ? -1.538 4.300 -18.192 1.00 83.38 99 PHE A C 1
ATOM 817 O O . PHE A 1 99 ? -1.595 3.163 -17.728 1.00 83.38 99 PHE A O 1
ATOM 824 N N . VAL A 1 100 ? -2.421 5.256 -17.858 1.00 84.31 100 VAL A N 1
ATOM 825 C CA . VAL A 1 100 ? -3.567 5.014 -16.961 1.00 84.31 100 VAL A CA 1
ATOM 826 C C . VAL A 1 100 ? -4.472 3.962 -17.582 1.00 84.31 100 VAL A C 1
ATOM 828 O O . VAL A 1 100 ? -4.701 2.923 -16.970 1.00 84.31 100 VAL A O 1
ATOM 831 N N . ARG A 1 101 ? -4.861 4.181 -18.844 1.00 85.31 101 ARG A N 1
ATOM 832 C CA . ARG A 1 101 ? -5.632 3.212 -19.629 1.00 85.31 101 ARG A CA 1
ATOM 833 C C . ARG A 1 101 ? -4.954 1.855 -19.720 1.00 85.31 101 ARG A C 1
ATOM 835 O O . ARG A 1 101 ? -5.602 0.832 -19.592 1.00 85.31 101 ARG A O 1
ATOM 842 N N . CYS A 1 102 ? -3.639 1.813 -19.913 1.00 86.38 102 CYS A N 1
ATOM 843 C CA . CYS A 1 102 ? -2.924 0.545 -19.951 1.00 86.38 102 CYS A CA 1
ATOM 844 C C . CYS A 1 102 ? -3.082 -0.243 -18.642 1.00 86.38 102 CYS A C 1
ATOM 846 O O . CYS A 1 102 ? -3.328 -1.444 -18.681 1.00 86.38 102 CYS A O 1
ATOM 848 N N . ILE A 1 103 ? -2.997 0.421 -17.489 1.00 84.38 103 ILE A N 1
ATOM 849 C CA . ILE A 1 103 ? -3.188 -0.235 -16.191 1.00 84.38 103 ILE A CA 1
ATOM 850 C C . ILE A 1 103 ? -4.650 -0.676 -16.011 1.00 84.38 103 ILE A C 1
ATOM 852 O O . ILE A 1 103 ? -4.892 -1.772 -15.507 1.00 84.38 103 ILE A O 1
ATOM 856 N N . THR A 1 104 ? -5.613 0.145 -16.437 1.00 82.31 104 THR A N 1
ATOM 857 C CA . THR A 1 104 ? -7.055 -0.076 -16.221 1.00 82.31 104 THR A CA 1
ATOM 858 C C . THR A 1 104 ? -7.746 -0.914 -17.285 1.00 82.31 104 THR A C 1
ATOM 860 O O . THR A 1 104 ? -8.856 -1.368 -17.036 1.00 82.31 104 THR A O 1
ATOM 863 N N . ASP A 1 105 ? -7.120 -1.161 -18.436 1.00 82.25 105 ASP A N 1
ATOM 864 C CA . ASP A 1 105 ? -7.724 -1.885 -19.566 1.00 82.25 105 ASP A CA 1
ATOM 865 C C . ASP A 1 105 ? -7.028 -3.243 -19.805 1.00 82.25 105 ASP A C 1
ATOM 867 O O . ASP A 1 105 ? -7.608 -4.147 -20.401 1.00 82.25 105 ASP A O 1
ATOM 871 N N . VAL A 1 106 ? -5.784 -3.445 -19.346 1.00 78.75 106 VAL A N 1
ATOM 872 C CA . VAL A 1 106 ? -5.089 -4.740 -19.500 1.00 78.75 106 VAL A CA 1
ATOM 873 C C . VAL A 1 106 ? -5.688 -5.777 -18.555 1.00 78.75 106 VAL A C 1
ATOM 875 O O . VAL A 1 106 ? -5.758 -5.547 -17.351 1.00 78.75 106 VAL A O 1
ATOM 878 N N . GLY A 1 107 ? -6.060 -6.945 -19.091 1.00 65.12 107 GLY A N 1
ATOM 879 C CA . GLY A 1 107 ? -6.607 -8.057 -18.306 1.00 65.12 107 GLY A CA 1
ATOM 880 C C . GLY A 1 107 ? -8.102 -7.923 -18.015 1.00 65.12 107 GLY A C 1
ATOM 881 O O . GLY A 1 107 ? -8.520 -8.229 -16.911 1.00 65.12 107 GLY A O 1
ATOM 882 N N . ILE A 1 108 ? -8.907 -7.463 -18.983 1.00 66.00 108 ILE A N 1
ATOM 883 C CA . ILE A 1 108 ? -10.364 -7.223 -18.839 1.00 66.00 108 ILE A CA 1
ATOM 884 C C . ILE A 1 108 ? -11.115 -8.405 -18.194 1.00 66.00 108 ILE A C 1
ATOM 886 O O . ILE A 1 108 ? -12.087 -8.197 -17.480 1.00 66.00 108 ILE A O 1
ATOM 890 N N . ASN A 1 109 ? -10.633 -9.634 -18.392 1.00 67.38 109 ASN A N 1
ATOM 891 C CA . ASN A 1 109 ? -11.263 -10.848 -17.871 1.00 67.38 109 ASN A CA 1
ATOM 892 C C . ASN A 1 109 ? -10.533 -11.458 -16.663 1.00 67.38 109 ASN A C 1
ATOM 894 O O . ASN A 1 109 ? -10.865 -12.573 -16.273 1.00 67.38 109 ASN A O 1
ATOM 898 N N . GLU A 1 110 ? -9.516 -10.793 -16.109 1.00 74.50 110 GLU A N 1
ATOM 899 C CA . GLU A 1 110 ? -8.652 -11.327 -15.048 1.00 74.50 110 GLU A CA 1
ATOM 900 C C . GLU A 1 110 ? -8.449 -10.300 -13.928 1.00 74.50 110 GLU A C 1
ATOM 902 O O . GLU A 1 110 ? -8.434 -9.084 -14.152 1.00 74.50 110 GLU A O 1
ATOM 907 N N . PHE A 1 111 ? -8.254 -10.792 -12.707 1.00 77.44 111 PHE A N 1
ATOM 908 C CA . PHE A 1 111 ? -7.851 -9.955 -11.586 1.00 77.44 111 PHE A CA 1
ATOM 909 C C . PHE A 1 111 ? -6.386 -9.573 -11.726 1.00 77.44 111 PHE A C 1
ATOM 911 O O . PHE A 1 111 ? -5.562 -10.412 -12.085 1.00 77.44 111 PHE A O 1
ATOM 918 N N . ILE A 1 112 ? -6.029 -8.327 -11.417 1.00 81.94 112 ILE A N 1
ATOM 919 C CA . ILE A 1 112 ? -4.653 -7.857 -11.587 1.00 81.94 112 ILE A CA 1
ATOM 920 C C . ILE A 1 112 ? -4.096 -7.181 -10.338 1.00 81.94 112 ILE A C 1
ATOM 922 O O . ILE A 1 112 ? -4.783 -6.436 -9.642 1.00 81.94 112 ILE A O 1
ATOM 926 N N . VAL A 1 113 ? -2.804 -7.390 -10.096 1.00 83.69 113 VAL A N 1
ATOM 927 C CA . VAL A 1 113 ? -2.008 -6.635 -9.123 1.00 83.69 113 VAL A CA 1
ATOM 928 C C . VAL A 1 113 ? -0.984 -5.795 -9.899 1.00 83.69 113 VAL A C 1
ATOM 930 O O . VAL A 1 113 ? 0.028 -6.338 -10.353 1.00 83.69 113 VAL A O 1
ATOM 933 N N . PRO A 1 114 ? -1.239 -4.492 -10.129 1.00 86.69 114 PRO A N 1
ATOM 934 C CA . PRO A 1 114 ? -0.358 -3.651 -10.936 1.00 86.69 114 PRO A CA 1
ATOM 935 C C . PRO A 1 114 ? 0.850 -3.124 -10.142 1.00 86.69 114 PRO A C 1
ATOM 937 O O . PRO A 1 114 ? 0.708 -2.342 -9.199 1.00 86.69 114 PRO A O 1
ATOM 940 N N . LEU A 1 115 ? 2.055 -3.496 -10.579 1.00 87.56 115 LEU A N 1
ATOM 941 C CA . LEU A 1 115 ? 3.332 -2.923 -10.145 1.00 87.56 115 LEU A CA 1
ATOM 942 C C . LEU A 1 115 ? 3.863 -2.001 -11.246 1.00 87.56 115 LEU A C 1
ATOM 944 O O . LEU A 1 115 ? 4.239 -2.475 -12.317 1.00 87.56 115 LEU A O 1
ATOM 948 N N . VAL A 1 116 ? 3.903 -0.692 -11.010 1.00 89.12 116 VAL A N 1
ATOM 949 C CA . VAL A 1 116 ? 4.231 0.297 -12.046 1.00 89.12 116 VAL A CA 1
ATOM 950 C C . VAL A 1 116 ? 5.634 0.837 -11.828 1.00 89.12 116 VAL A C 1
ATOM 952 O O . VAL A 1 116 ? 5.871 1.628 -10.925 1.00 89.12 116 VAL A O 1
ATOM 955 N N . PHE A 1 117 ? 6.567 0.429 -12.677 1.00 91.12 117 PHE A N 1
ATOM 956 C CA . PHE A 1 117 ? 7.951 0.872 -12.649 1.00 91.12 117 PHE A CA 1
ATOM 957 C C . PHE A 1 117 ? 8.170 2.068 -13.573 1.00 91.12 117 PHE A C 1
ATOM 959 O O . PHE A 1 117 ? 7.841 2.027 -14.759 1.00 91.12 117 PHE A O 1
ATOM 966 N N . MET A 1 118 ? 8.759 3.129 -13.032 1.00 91.56 118 MET A N 1
ATOM 967 C CA . MET A 1 118 ? 9.006 4.398 -13.717 1.00 91.56 118 MET A CA 1
ATOM 968 C C . MET A 1 118 ? 10.377 4.952 -13.325 1.00 91.56 118 MET A C 1
ATOM 970 O O . MET A 1 118 ? 10.826 4.727 -12.205 1.00 91.56 118 MET A O 1
ATOM 974 N N . PRO A 1 119 ? 11.061 5.719 -14.185 1.00 92.56 119 PRO A N 1
ATOM 975 C CA . PRO A 1 119 ? 12.189 6.532 -13.747 1.00 92.56 119 PRO A CA 1
ATOM 976 C C . PRO A 1 119 ? 11.829 7.443 -12.565 1.00 92.56 119 PRO A C 1
ATOM 978 O O . PRO A 1 119 ? 10.787 8.095 -12.592 1.00 92.56 119 PRO A O 1
ATOM 981 N N . LEU A 1 120 ? 12.706 7.557 -11.564 1.00 87.94 120 LEU A N 1
ATOM 982 C CA . LEU A 1 120 ? 12.448 8.368 -10.363 1.00 87.94 120 LEU A CA 1
ATOM 983 C C . LEU A 1 120 ? 12.028 9.818 -10.678 1.00 87.94 120 LEU A C 1
ATOM 985 O O . LEU A 1 120 ? 11.007 10.275 -10.168 1.00 87.94 120 LEU A O 1
ATOM 989 N N . LYS A 1 121 ? 12.738 10.517 -11.576 1.00 87.69 121 LYS A N 1
ATOM 990 C CA . LYS A 1 121 ? 12.353 11.882 -11.991 1.00 87.69 121 LYS A CA 1
ATOM 991 C C . LYS A 1 121 ? 10.980 11.960 -12.662 1.00 87.69 121 LYS A C 1
ATOM 993 O O . LYS A 1 121 ? 10.319 12.990 -12.580 1.00 87.69 121 LYS A O 1
ATOM 998 N N . LEU A 1 122 ? 10.552 10.888 -13.326 1.00 89.25 122 LEU A N 1
ATOM 999 C CA . LEU A 1 122 ? 9.226 10.818 -13.933 1.00 89.25 122 LEU A CA 1
ATOM 1000 C C . LEU A 1 122 ? 8.149 10.633 -12.856 1.00 89.25 122 LEU A C 1
ATOM 1002 O O . LEU A 1 122 ? 7.081 11.224 -12.946 1.00 89.25 122 LEU A O 1
ATOM 1006 N N . ILE A 1 123 ? 8.438 9.880 -11.791 1.00 86.44 123 ILE A N 1
ATOM 1007 C CA . ILE A 1 123 ? 7.556 9.809 -10.617 1.00 86.44 123 ILE A CA 1
ATOM 1008 C C . ILE A 1 123 ? 7.417 11.205 -9.989 1.00 86.44 123 ILE A C 1
ATOM 1010 O O . ILE A 1 123 ? 6.298 11.649 -9.735 1.00 86.44 123 ILE A O 1
ATOM 1014 N N . ASP A 1 124 ? 8.524 11.932 -9.799 1.00 81.62 124 ASP A N 1
ATOM 1015 C CA . ASP A 1 124 ? 8.499 13.319 -9.309 1.00 81.62 124 ASP A CA 1
ATOM 1016 C C . ASP A 1 124 ? 7.602 14.226 -10.157 1.00 81.62 124 ASP A C 1
ATOM 1018 O O . ASP A 1 124 ? 6.729 14.913 -9.619 1.00 81.62 124 ASP A O 1
ATOM 1022 N N . GLU A 1 125 ? 7.775 14.189 -11.476 1.00 86.19 125 GLU A N 1
ATOM 1023 C CA . GLU A 1 125 ? 6.986 14.982 -12.414 1.00 86.19 125 GLU A CA 1
ATOM 1024 C C . GLU A 1 125 ? 5.499 14.604 -12.415 1.00 86.19 125 GLU A C 1
ATOM 1026 O O . GLU A 1 125 ? 4.640 15.494 -12.432 1.00 86.19 125 GLU A O 1
ATOM 1031 N N . LEU A 1 126 ? 5.178 13.308 -12.345 1.00 84.38 126 LEU A N 1
ATOM 1032 C CA . LEU A 1 126 ? 3.802 12.816 -12.282 1.00 84.38 126 LEU A CA 1
ATOM 1033 C C . LEU A 1 126 ? 3.056 13.432 -11.095 1.00 84.38 126 LEU A C 1
ATOM 1035 O O . LEU A 1 126 ? 1.926 13.891 -11.247 1.00 84.38 126 LEU A O 1
ATOM 1039 N N . TYR A 1 127 ? 3.693 13.496 -9.929 1.00 76.75 127 TYR A N 1
ATOM 1040 C CA . TYR A 1 127 ? 3.074 14.059 -8.731 1.00 76.75 127 TYR A CA 1
ATOM 1041 C C . TYR A 1 127 ? 3.067 15.591 -8.701 1.00 76.75 127 TYR A C 1
ATOM 1043 O O . TYR A 1 127 ? 2.126 16.175 -8.168 1.00 76.75 127 TYR A O 1
ATOM 1051 N N . GLU A 1 128 ? 4.083 16.259 -9.249 1.00 78.38 128 GLU A N 1
ATOM 1052 C CA . GLU A 1 128 ? 4.166 17.727 -9.217 1.00 78.38 128 GLU A CA 1
ATOM 1053 C C . GLU A 1 128 ? 3.308 18.397 -10.285 1.00 78.38 128 GLU A C 1
ATOM 1055 O O . GLU A 1 128 ? 2.588 19.356 -10.003 1.00 78.38 128 GLU A O 1
ATOM 1060 N N . LYS A 1 129 ? 3.392 17.904 -11.520 1.00 83.88 129 LYS A N 1
ATOM 1061 C CA . LYS A 1 129 ? 2.788 18.556 -12.686 1.00 83.88 129 LYS A CA 1
ATOM 1062 C C . LYS A 1 129 ? 1.525 17.852 -13.156 1.00 83.88 129 LYS A C 1
ATOM 1064 O O . LYS A 1 129 ? 0.638 18.495 -13.711 1.00 83.88 129 LYS A O 1
ATOM 1069 N N . HIS A 1 130 ? 1.411 16.552 -12.894 1.00 82.75 130 HIS A N 1
ATOM 1070 C CA . HIS A 1 130 ? 0.334 15.715 -13.420 1.00 82.75 130 HIS A CA 1
ATOM 1071 C C . HIS A 1 130 ? -0.490 15.025 -12.324 1.00 82.75 130 HIS A C 1
ATOM 1073 O O . HIS A 1 130 ? -1.069 13.967 -12.560 1.00 82.75 130 HIS A O 1
ATOM 1079 N N . TYR A 1 131 ? -0.618 15.635 -11.138 1.00 76.81 131 TYR A N 1
ATOM 1080 C CA . TYR A 1 131 ? -1.355 15.054 -10.002 1.00 76.81 131 TYR A CA 1
ATOM 1081 C C . TYR A 1 131 ? -2.796 14.636 -10.350 1.00 76.81 131 TYR A C 1
ATOM 1083 O O . TYR A 1 131 ? -3.341 13.709 -9.754 1.00 76.81 131 TYR A O 1
ATOM 1091 N N . ARG A 1 132 ? -3.421 15.294 -11.338 1.00 79.75 132 ARG A N 1
ATOM 1092 C CA . ARG A 1 132 ? -4.748 14.922 -11.850 1.00 79.75 132 ARG A CA 1
ATOM 1093 C C . ARG A 1 132 ? -4.767 13.520 -12.458 1.00 79.75 132 ARG A C 1
ATOM 1095 O O . ARG A 1 132 ? -5.758 12.825 -12.282 1.00 79.75 132 ARG A O 1
ATOM 1102 N N . LEU A 1 133 ? -3.687 13.090 -13.115 1.00 81.44 133 LEU A N 1
ATOM 1103 C CA . LEU A 1 133 ? -3.555 11.728 -13.639 1.00 81.44 133 LEU A CA 1
ATOM 1104 C C . LEU A 1 133 ? -3.430 10.704 -12.514 1.00 81.44 133 LEU A C 1
ATOM 1106 O O . LEU A 1 133 ? -4.003 9.631 -12.624 1.00 81.44 133 LEU A O 1
ATOM 1110 N N . VAL A 1 134 ? -2.758 11.044 -11.410 1.00 74.88 134 VAL A N 1
ATOM 1111 C CA . VAL A 1 134 ? -2.731 10.189 -10.210 1.00 74.88 134 VAL A CA 1
ATOM 1112 C C . VAL A 1 134 ? -4.130 10.062 -9.609 1.00 74.88 134 VAL A C 1
ATOM 1114 O O . VAL A 1 134 ? -4.555 8.960 -9.277 1.00 74.88 134 VAL A O 1
ATOM 1117 N N . GLY A 1 135 ? -4.861 11.177 -9.495 1.00 68.94 135 GLY A N 1
ATOM 1118 C CA . GLY A 1 135 ? -6.242 11.177 -9.006 1.00 68.94 135 GLY A CA 1
ATOM 1119 C C . GLY A 1 135 ? -7.182 10.371 -9.904 1.00 68.94 135 GLY A C 1
ATOM 1120 O O . GLY A 1 135 ? -7.971 9.577 -9.401 1.00 68.94 135 GLY A O 1
ATOM 1121 N N . LYS A 1 136 ? -7.050 10.528 -11.224 1.00 79.69 136 LYS A N 1
ATOM 1122 C CA . LYS A 1 136 ? -7.779 9.744 -12.225 1.00 79.69 136 LYS A CA 1
ATOM 1123 C C . LYS A 1 136 ? -7.447 8.259 -12.114 1.00 79.69 136 LYS A C 1
ATOM 1125 O O . LYS A 1 136 ? -8.351 7.466 -11.941 1.00 79.69 136 LYS A O 1
ATOM 1130 N N . LEU A 1 137 ? -6.168 7.896 -12.092 1.00 78.56 137 LEU A N 1
ATOM 1131 C CA . LEU A 1 137 ? -5.717 6.515 -11.934 1.00 78.56 137 LEU A CA 1
ATOM 1132 C C . LEU A 1 137 ? -6.242 5.870 -10.647 1.00 78.56 137 LEU A C 1
ATOM 1134 O O . LEU A 1 137 ? -6.703 4.737 -10.682 1.00 78.56 137 LEU A O 1
ATOM 1138 N N . ALA A 1 138 ? -6.206 6.588 -9.522 1.00 71.69 138 ALA A N 1
ATOM 1139 C CA . ALA A 1 138 ? -6.782 6.109 -8.269 1.00 71.69 138 ALA A CA 1
ATOM 1140 C C . ALA A 1 138 ? -8.304 5.927 -8.379 1.00 71.69 138 ALA A C 1
ATOM 1142 O O . ALA A 1 138 ? -8.824 4.906 -7.948 1.00 71.69 138 ALA A O 1
ATOM 1143 N N . SER A 1 139 ? -9.013 6.886 -8.980 1.00 68.62 139 SER A N 1
ATOM 1144 C CA . SER A 1 139 ? -10.457 6.789 -9.221 1.00 68.62 139 SER A CA 1
ATOM 1145 C C . SER A 1 139 ? -10.809 5.603 -10.120 1.00 68.62 139 SER A C 1
ATOM 1147 O O . SER A 1 139 ? -11.700 4.830 -9.787 1.00 68.62 139 SER A O 1
ATOM 1149 N N . ASP A 1 140 ? -10.106 5.445 -11.238 1.00 77.94 140 ASP A N 1
ATOM 1150 C CA . ASP A 1 140 ? -10.356 4.393 -12.219 1.00 77.94 140 ASP A CA 1
ATOM 1151 C C . ASP A 1 140 ? -10.073 3.014 -11.608 1.00 77.94 140 ASP A C 1
ATOM 1153 O O . ASP A 1 140 ? -10.878 2.103 -11.762 1.00 77.94 140 ASP A O 1
ATOM 1157 N N . ILE A 1 141 ? -9.001 2.881 -10.820 1.00 72.88 141 ILE A N 1
ATOM 1158 C CA . ILE A 1 141 ? -8.693 1.655 -10.069 1.00 72.88 141 ILE A CA 1
ATOM 1159 C C . ILE A 1 141 ? -9.757 1.341 -9.016 1.00 72.88 141 ILE A C 1
ATOM 1161 O O . ILE A 1 141 ? -10.158 0.192 -8.884 1.00 72.88 141 ILE A O 1
ATOM 1165 N N . LEU A 1 142 ? -10.240 2.342 -8.276 1.00 65.31 142 LEU A N 1
ATOM 1166 C CA . LEU A 1 142 ? -11.288 2.134 -7.272 1.00 65.31 142 LEU A CA 1
ATOM 1167 C C . LEU A 1 142 ? -12.627 1.713 -7.891 1.00 65.31 142 LEU A C 1
ATOM 1169 O O . LEU A 1 142 ? -13.401 1.013 -7.239 1.00 65.31 142 LEU A O 1
ATOM 1173 N N . ASN A 1 143 ? -12.899 2.148 -9.122 1.00 67.50 143 ASN A N 1
ATOM 1174 C CA . ASN A 1 143 ? -14.094 1.768 -9.871 1.00 67.50 143 ASN A CA 1
ATOM 1175 C C . ASN A 1 143 ? -13.943 0.415 -10.580 1.00 67.50 143 ASN A C 1
ATOM 1177 O O . ASN A 1 143 ? -14.944 -0.184 -10.966 1.00 67.50 143 ASN A O 1
ATOM 1181 N N . GLU A 1 144 ? -12.715 -0.070 -10.741 1.00 72.06 144 GLU A N 1
ATOM 1182 C CA . GLU A 1 144 ? -12.405 -1.303 -11.446 1.00 72.06 144 GLU A CA 1
ATOM 1183 C C . GLU A 1 144 ? -12.132 -2.438 -10.452 1.00 72.06 144 GLU A C 1
ATOM 1185 O O . GLU A 1 144 ? -11.014 -2.648 -9.975 1.00 72.06 144 GLU A O 1
ATOM 1190 N N . SER A 1 145 ? -13.179 -3.208 -10.145 1.00 66.62 145 SER A N 1
ATOM 1191 C CA . SER A 1 145 ? -13.130 -4.256 -9.120 1.00 66.62 145 SER A CA 1
ATOM 1192 C C . SER A 1 145 ? -12.084 -5.338 -9.383 1.00 66.62 145 SER A C 1
ATOM 1194 O O . SER A 1 145 ? -11.657 -6.003 -8.436 1.00 66.62 145 SER A O 1
ATOM 1196 N N . ARG A 1 146 ? -11.656 -5.530 -10.639 1.00 73.75 146 ARG A N 1
ATOM 1197 C CA . ARG A 1 146 ? -10.644 -6.540 -10.970 1.00 73.75 146 ARG A CA 1
ATOM 1198 C C . ARG A 1 146 ? -9.230 -6.143 -10.520 1.00 73.75 146 ARG A C 1
ATOM 1200 O O . ARG A 1 146 ? -8.347 -6.995 -10.447 1.00 73.75 146 ARG A O 1
ATOM 1207 N N . ILE A 1 147 ? -8.983 -4.868 -10.215 1.00 75.62 147 ILE A N 1
ATOM 1208 C CA . ILE A 1 147 ? -7.677 -4.400 -9.745 1.00 75.62 147 ILE A CA 1
ATOM 1209 C C . ILE A 1 147 ? -7.601 -4.592 -8.233 1.00 75.62 147 ILE A C 1
ATOM 1211 O O . ILE A 1 147 ? -8.289 -3.937 -7.457 1.00 75.62 147 ILE A O 1
ATOM 1215 N N . LEU A 1 148 ? -6.722 -5.492 -7.795 1.00 69.88 148 LEU A N 1
ATOM 1216 C CA . LEU A 1 148 ? -6.658 -5.943 -6.403 1.00 69.88 148 LEU A CA 1
ATOM 1217 C C . LEU A 1 148 ? -5.903 -4.991 -5.460 1.00 69.88 148 LEU A C 1
ATOM 1219 O O . LEU A 1 148 ? -5.534 -5.367 -4.347 1.00 69.88 148 LEU A O 1
ATOM 1223 N N . LEU A 1 149 ? -5.644 -3.760 -5.899 1.00 66.75 149 LEU A N 1
ATOM 1224 C CA . LEU A 1 149 ? -4.966 -2.725 -5.127 1.00 66.75 149 LEU A CA 1
ATOM 1225 C C . LEU A 1 149 ? -5.809 -1.461 -5.100 1.00 66.75 149 LEU A C 1
ATOM 1227 O O . LEU A 1 149 ? -6.366 -1.072 -6.114 1.00 66.75 149 LEU A O 1
ATOM 1231 N N . LEU A 1 150 ? -5.814 -0.759 -3.968 1.00 57.50 150 LEU A N 1
ATOM 1232 C CA . LEU A 1 150 ? -6.502 0.534 -3.836 1.00 57.50 150 LEU A CA 1
ATOM 1233 C C . LEU A 1 150 ? -5.833 1.662 -4.629 1.00 57.50 150 LEU A C 1
ATOM 1235 O O . LEU A 1 150 ? -6.431 2.705 -4.873 1.00 57.50 150 LEU A O 1
ATOM 1239 N N . PHE A 1 151 ? -4.568 1.471 -4.981 1.00 61.66 151 PHE A N 1
ATOM 1240 C CA . PHE A 1 151 ? -3.783 2.359 -5.822 1.00 61.66 151 PHE A CA 1
ATOM 1241 C C . PHE A 1 151 ? -2.646 1.550 -6.446 1.00 61.66 151 PHE A C 1
ATOM 1243 O O . PHE A 1 151 ? -2.168 0.586 -5.838 1.00 61.66 151 PHE A O 1
ATOM 1250 N N . PRO A 1 152 ? -2.170 1.928 -7.639 1.00 65.88 152 PRO A N 1
ATOM 1251 C CA . PRO A 1 152 ? -1.049 1.244 -8.246 1.00 65.88 152 PRO A CA 1
ATOM 1252 C C . PRO A 1 152 ? 0.212 1.590 -7.468 1.00 65.88 152 PRO A C 1
ATOM 1254 O O . PRO A 1 152 ? 0.419 2.733 -7.044 1.00 65.88 152 PRO A O 1
ATOM 1257 N N . ILE A 1 153 ? 1.081 0.603 -7.291 1.00 71.06 153 ILE A N 1
ATOM 1258 C CA . ILE A 1 153 ? 2.347 0.843 -6.611 1.00 71.06 153 ILE A CA 1
ATOM 1259 C C . ILE A 1 153 ? 3.313 1.420 -7.642 1.00 71.06 153 ILE A C 1
ATOM 1261 O O . ILE A 1 153 ? 3.811 0.696 -8.503 1.00 71.06 153 ILE A O 1
ATOM 1265 N N . LEU A 1 154 ? 3.555 2.729 -7.559 1.00 79.75 154 LEU A N 1
ATOM 1266 C CA . LEU A 1 154 ? 4.551 3.415 -8.378 1.00 79.75 154 LEU A CA 1
ATOM 1267 C C . LEU A 1 154 ? 5.944 3.206 -7.770 1.00 79.75 154 LEU A C 1
ATOM 1269 O O . LEU A 1 154 ? 6.182 3.550 -6.609 1.00 79.75 154 LEU A O 1
ATOM 1273 N N . LEU A 1 155 ? 6.853 2.623 -8.544 1.00 85.06 155 LEU A N 1
ATOM 1274 C CA . LEU A 1 155 ? 8.154 2.125 -8.105 1.00 85.06 155 LEU A CA 1
ATOM 1275 C C . LEU A 1 155 ? 9.264 2.677 -9.009 1.00 85.06 155 LEU A C 1
ATOM 1277 O O . LEU A 1 155 ? 9.130 2.643 -10.231 1.00 85.06 155 LEU A O 1
ATOM 1281 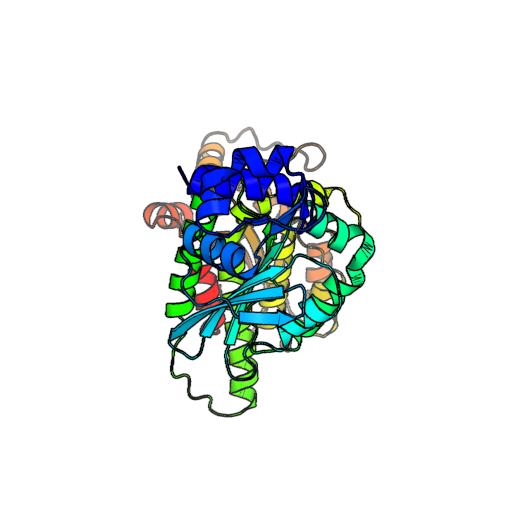N N . PRO A 1 156 ? 10.380 3.181 -8.459 1.00 89.06 156 PRO A N 1
ATOM 1282 C CA . PRO A 1 156 ? 11.521 3.571 -9.273 1.00 89.06 156 PRO A CA 1
ATOM 1283 C C . PRO A 1 156 ? 12.244 2.353 -9.857 1.00 89.06 156 PRO A C 1
ATOM 1285 O O . PRO A 1 156 ? 12.131 1.231 -9.356 1.00 89.06 156 PRO A O 1
ATOM 1288 N N . LEU A 1 157 ? 13.076 2.560 -10.875 1.00 92.12 157 LEU A N 1
ATOM 1289 C CA . LEU A 1 157 ? 13.918 1.481 -11.393 1.00 92.12 157 LEU A CA 1
ATOM 1290 C C . LEU A 1 157 ? 14.958 1.061 -10.330 1.00 92.12 157 LEU A C 1
ATOM 1292 O O . LEU A 1 157 ? 15.563 1.936 -9.704 1.00 92.12 157 LEU A O 1
ATOM 1296 N N . PRO A 1 158 ? 15.217 -0.243 -10.114 1.00 91.31 158 PRO A N 1
ATOM 1297 C CA . PRO A 1 158 ? 16.234 -0.686 -9.162 1.00 91.31 158 PRO A CA 1
ATOM 1298 C C . PRO A 1 158 ? 17.640 -0.299 -9.640 1.00 91.31 158 PRO A C 1
ATOM 1300 O O . PRO A 1 158 ? 18.098 -0.799 -10.665 1.00 91.31 158 PRO A O 1
ATOM 1303 N N . SER A 1 159 ? 18.337 0.564 -8.901 1.00 90.69 159 SER A N 1
ATOM 1304 C CA . SER A 1 159 ? 19.691 1.038 -9.236 1.00 90.69 159 SER A CA 1
ATOM 1305 C C . SER A 1 159 ? 20.813 0.355 -8.450 1.00 90.69 159 SER A C 1
ATOM 1307 O O . SER A 1 159 ? 21.978 0.537 -8.779 1.00 90.69 159 SER A O 1
ATOM 1309 N N . GLU A 1 160 ? 20.488 -0.441 -7.428 1.00 91.06 160 GLU A N 1
ATOM 1310 C CA . GLU A 1 160 ? 21.468 -1.072 -6.534 1.00 91.06 160 GLU A CA 1
ATOM 1311 C C . GLU A 1 160 ? 21.059 -2.508 -6.182 1.00 91.06 160 GLU A C 1
ATOM 1313 O O . GLU A 1 160 ? 19.882 -2.868 -6.242 1.00 91.06 160 GLU A O 1
ATOM 1318 N N . HIS A 1 161 ? 22.021 -3.341 -5.780 1.00 90.62 161 HIS A N 1
ATOM 1319 C CA . HIS A 1 161 ? 21.756 -4.741 -5.428 1.00 90.62 161 HIS A CA 1
ATOM 1320 C C . HIS A 1 161 ? 20.838 -4.884 -4.213 1.00 90.62 161 HIS A C 1
ATOM 1322 O O . HIS A 1 161 ? 19.926 -5.704 -4.228 1.00 90.62 161 HIS A O 1
ATOM 1328 N N . GLU A 1 162 ? 21.038 -4.067 -3.179 1.00 88.62 162 GLU A N 1
ATOM 1329 C CA . GLU A 1 162 ? 20.200 -4.107 -1.976 1.00 88.62 162 GLU A CA 1
ATOM 1330 C C . GLU A 1 162 ? 18.730 -3.819 -2.304 1.00 88.62 162 GLU A C 1
ATOM 1332 O O . GLU A 1 162 ? 17.814 -4.470 -1.804 1.00 88.62 162 GLU A O 1
ATOM 1337 N N . LEU A 1 163 ? 18.518 -2.882 -3.221 1.00 86.38 163 LEU A N 1
ATOM 1338 C CA . LEU A 1 163 ? 17.217 -2.510 -3.736 1.00 86.38 163 LEU A CA 1
ATOM 1339 C C . LEU A 1 163 ? 16.553 -3.642 -4.530 1.00 86.38 163 LEU A C 1
ATOM 1341 O O . LEU A 1 163 ? 15.377 -3.931 -4.315 1.00 86.38 163 LEU A O 1
ATOM 1345 N N . VAL A 1 164 ? 17.306 -4.327 -5.398 1.00 90.69 164 VAL A N 1
ATOM 1346 C CA . VAL A 1 164 ? 16.826 -5.541 -6.081 1.00 90.69 164 VAL A CA 1
ATOM 1347 C C . VAL A 1 164 ? 16.395 -6.600 -5.069 1.00 90.69 164 VAL A C 1
ATOM 1349 O O . VAL A 1 164 ? 15.296 -7.135 -5.192 1.00 90.69 164 VAL A O 1
ATOM 1352 N N . SER A 1 165 ? 17.208 -6.861 -4.043 1.00 89.44 165 SER A N 1
ATOM 1353 C CA . SER A 1 165 ? 16.875 -7.835 -2.998 1.00 89.44 165 SER A CA 1
ATOM 1354 C C . SER A 1 165 ? 15.566 -7.487 -2.284 1.00 89.44 165 SER A C 1
ATOM 1356 O O . SER A 1 165 ? 14.736 -8.368 -2.068 1.00 89.44 165 SER A O 1
ATOM 1358 N N . MET A 1 166 ? 15.327 -6.204 -1.987 1.00 85.75 166 MET A N 1
ATOM 1359 C CA . MET A 1 166 ? 14.063 -5.750 -1.394 1.00 85.75 166 MET A CA 1
ATOM 1360 C C . MET A 1 166 ? 12.859 -5.945 -2.323 1.00 85.75 166 MET A C 1
ATOM 1362 O O . MET A 1 166 ? 11.786 -6.335 -1.852 1.00 85.75 166 MET A O 1
ATOM 1366 N N . TYR A 1 167 ? 13.012 -5.690 -3.629 1.00 88.56 167 TYR A N 1
ATOM 1367 C CA . TYR A 1 167 ? 11.960 -5.980 -4.609 1.00 88.56 167 TYR A CA 1
ATOM 1368 C C . TYR A 1 167 ? 11.625 -7.469 -4.638 1.00 88.56 167 TYR A C 1
ATOM 1370 O O . TYR A 1 167 ? 10.454 -7.824 -4.532 1.00 88.56 167 TYR A O 1
ATOM 1378 N N . VAL A 1 168 ? 12.642 -8.330 -4.737 1.00 91.12 168 VAL A N 1
ATOM 1379 C CA . VAL A 1 168 ? 12.471 -9.790 -4.768 1.00 91.12 168 VAL A CA 1
ATOM 1380 C C . VAL A 1 168 ? 11.750 -10.278 -3.512 1.00 91.12 168 VAL A C 1
ATOM 1382 O O . VAL A 1 168 ? 10.786 -11.034 -3.620 1.00 91.12 168 VAL A O 1
ATOM 1385 N N . GLU A 1 169 ? 12.169 -9.823 -2.328 1.00 87.19 169 GLU A N 1
ATOM 1386 C CA . GLU A 1 169 ? 11.524 -10.193 -1.063 1.00 87.19 169 GLU A CA 1
ATOM 1387 C C . GLU A 1 169 ? 10.049 -9.764 -1.037 1.00 87.19 169 GLU A C 1
ATOM 1389 O O . GLU A 1 169 ? 9.176 -10.563 -0.696 1.00 87.19 169 GLU A O 1
ATOM 1394 N N . SER A 1 170 ? 9.755 -8.521 -1.431 1.00 83.31 170 SER A N 1
ATOM 1395 C CA . SER A 1 170 ? 8.390 -7.982 -1.382 1.00 83.31 170 SER A CA 1
ATOM 1396 C C . SER A 1 170 ? 7.468 -8.661 -2.397 1.00 83.31 170 SER A C 1
ATOM 1398 O O . SER A 1 170 ? 6.317 -8.956 -2.083 1.00 83.31 170 SER A O 1
ATOM 1400 N N . ILE A 1 171 ? 7.977 -8.952 -3.598 1.00 86.06 171 ILE A N 1
ATOM 1401 C CA . ILE A 1 171 ? 7.234 -9.669 -4.639 1.00 86.06 171 ILE A CA 1
ATOM 1402 C C . ILE A 1 171 ? 6.984 -11.119 -4.219 1.00 86.06 171 ILE A C 1
ATOM 1404 O O . ILE A 1 171 ? 5.888 -11.622 -4.434 1.00 86.06 171 ILE A O 1
ATOM 1408 N N . ASN A 1 172 ? 7.945 -11.796 -3.585 1.00 87.06 172 ASN A N 1
ATOM 1409 C CA . ASN A 1 172 ? 7.727 -13.159 -3.096 1.00 87.06 172 ASN A CA 1
ATOM 1410 C C . ASN A 1 172 ? 6.634 -13.225 -2.023 1.00 87.06 172 ASN A C 1
ATOM 1412 O O . ASN A 1 172 ? 5.749 -14.066 -2.136 1.00 87.06 172 ASN A O 1
ATOM 1416 N N . LYS A 1 173 ? 6.626 -12.297 -1.061 1.00 79.31 173 LYS A N 1
ATOM 1417 C CA . LYS A 1 173 ? 5.543 -12.211 -0.064 1.00 79.31 173 LYS A CA 1
ATOM 1418 C C . LYS A 1 173 ? 4.189 -11.931 -0.710 1.00 79.31 173 LYS A C 1
ATOM 1420 O O . LYS A 1 173 ? 3.193 -12.554 -0.374 1.00 79.31 173 LYS A O 1
ATOM 1425 N N . LEU A 1 174 ? 4.160 -11.045 -1.706 1.00 78.12 174 LEU A N 1
ATOM 1426 C CA . LEU A 1 174 ? 2.950 -10.782 -2.482 1.00 78.12 174 LEU A CA 1
ATOM 1427 C C . LEU A 1 174 ? 2.424 -12.047 -3.180 1.00 78.12 174 LEU A C 1
ATOM 1429 O O . LEU A 1 174 ? 1.222 -12.293 -3.184 1.00 78.12 174 LEU A O 1
ATOM 1433 N N . ARG A 1 175 ? 3.309 -12.881 -3.734 1.00 82.38 175 ARG A N 1
ATOM 1434 C CA . ARG A 1 175 ? 2.922 -14.170 -4.332 1.00 82.38 175 ARG A CA 1
ATOM 1435 C C . ARG A 1 175 ? 2.306 -15.121 -3.323 1.00 82.38 175 ARG A C 1
ATOM 1437 O O . ARG A 1 175 ? 1.353 -15.810 -3.668 1.00 82.38 175 ARG A O 1
ATOM 1444 N N . GLU A 1 176 ? 2.872 -15.193 -2.124 1.00 80.19 176 GLU A N 1
ATOM 1445 C CA . GLU A 1 176 ? 2.348 -16.023 -1.038 1.00 80.19 176 GLU A CA 1
ATOM 1446 C C . GLU A 1 176 ? 0.914 -15.594 -0.705 1.00 80.19 176 GLU A C 1
ATOM 1448 O O . GLU A 1 176 ? 0.007 -16.417 -0.792 1.00 80.19 176 GLU A O 1
ATOM 1453 N N . SER A 1 177 ? 0.673 -14.292 -0.526 1.00 72.00 177 SER A N 1
ATOM 1454 C CA . SER A 1 177 ? -0.678 -13.765 -0.283 1.00 72.00 177 SER A CA 1
ATOM 1455 C C . SER A 1 177 ? -1.650 -13.973 -1.448 1.00 72.00 177 SER A C 1
ATOM 1457 O O . SER A 1 177 ? -2.838 -14.187 -1.223 1.00 72.00 177 SER A O 1
ATOM 1459 N N . ILE A 1 178 ? -1.184 -13.922 -2.704 1.00 73.81 178 ILE A N 1
ATOM 1460 C CA . ILE A 1 178 ? -2.032 -14.211 -3.876 1.00 73.81 178 ILE A CA 1
ATOM 1461 C C . ILE A 1 178 ? -2.480 -15.681 -3.882 1.00 73.81 178 ILE A C 1
ATOM 1463 O O . ILE A 1 178 ? -3.617 -15.970 -4.253 1.00 73.81 178 ILE A O 1
ATOM 1467 N N . LYS A 1 179 ? -1.622 -16.616 -3.459 1.00 74.50 179 LYS A N 1
ATOM 1468 C CA . LYS A 1 179 ? -1.957 -18.051 -3.407 1.00 74.50 179 LYS A CA 1
ATOM 1469 C C . LYS A 1 179 ? -2.979 -18.396 -2.328 1.00 74.50 179 LYS A C 1
ATOM 1471 O O . LYS A 1 179 ? -3.696 -19.377 -2.473 1.00 74.50 179 LYS A O 1
ATOM 1476 N N . GLU A 1 180 ? -3.071 -17.594 -1.274 1.00 67.62 180 GLU A N 1
ATOM 1477 C CA . GLU A 1 180 ? -4.076 -17.756 -0.216 1.00 67.62 180 GLU A CA 1
ATOM 1478 C C . GLU A 1 180 ? -5.483 -17.323 -0.656 1.00 67.62 180 GLU A C 1
ATOM 1480 O O . GLU A 1 180 ? -6.456 -17.507 0.075 1.00 67.62 180 GLU A O 1
ATOM 1485 N N . ILE A 1 181 ? -5.623 -16.743 -1.852 1.00 62.00 181 ILE A N 1
ATOM 1486 C CA . ILE A 1 181 ? -6.917 -16.332 -2.391 1.00 62.00 181 ILE A CA 1
ATOM 1487 C C . ILE A 1 181 ? -7.698 -17.595 -2.788 1.00 62.00 181 ILE A C 1
ATOM 1489 O O . ILE A 1 181 ? -7.236 -18.330 -3.652 1.00 62.00 181 ILE A O 1
ATOM 1493 N N . PRO A 1 182 ? -8.869 -17.881 -2.189 1.00 57.31 182 PRO A N 1
ATOM 1494 C CA . PRO A 1 182 ? -9.593 -19.107 -2.500 1.00 57.31 182 PRO A CA 1
ATOM 1495 C C . PRO A 1 182 ? -10.116 -19.102 -3.942 1.00 57.31 182 PRO A C 1
ATOM 1497 O O . PRO A 1 182 ? -10.682 -18.111 -4.401 1.00 57.31 182 PRO A O 1
ATOM 1500 N N . SER A 1 183 ? -9.959 -20.234 -4.632 1.00 48.91 183 SER A N 1
ATOM 1501 C CA . SER A 1 183 ? -10.288 -20.418 -6.055 1.00 48.91 183 SER A CA 1
ATOM 1502 C C . SER A 1 183 ? -11.775 -20.424 -6.381 1.00 48.91 183 SER A C 1
ATOM 1504 O O . SER A 1 183 ? -12.141 -20.202 -7.527 1.00 48.91 183 SER A O 1
ATOM 1506 N N . ASN A 1 184 ? -12.623 -20.742 -5.400 1.00 47.53 184 ASN A N 1
ATOM 1507 C CA . ASN A 1 184 ? -13.975 -21.253 -5.633 1.00 47.53 184 ASN A CA 1
ATOM 1508 C C . ASN A 1 184 ? -14.965 -20.762 -4.568 1.00 47.53 184 ASN A C 1
ATOM 1510 O O . ASN A 1 184 ? -15.630 -21.566 -3.913 1.00 47.53 184 ASN A O 1
ATOM 1514 N N . VAL A 1 185 ? -15.062 -19.450 -4.356 1.00 50.00 185 VAL A N 1
ATOM 1515 C CA . VAL A 1 185 ? -16.194 -18.928 -3.581 1.00 50.00 185 VAL A CA 1
ATOM 1516 C C . VAL A 1 185 ? -17.394 -18.872 -4.525 1.00 50.00 185 VAL A C 1
ATOM 1518 O O . VAL A 1 185 ? -17.467 -18.009 -5.394 1.00 50.00 185 VAL A O 1
ATOM 1521 N N . PHE A 1 186 ? -18.304 -19.839 -4.403 1.00 41.66 186 PHE A N 1
ATOM 1522 C CA . PHE A 1 186 ? -19.643 -19.715 -4.972 1.00 41.66 186 PHE A CA 1
ATOM 1523 C C . PHE A 1 186 ? -20.395 -18.691 -4.127 1.00 41.66 186 PHE A C 1
ATOM 1525 O O . PHE A 1 186 ? -20.647 -18.925 -2.947 1.00 41.66 186 PHE A O 1
ATOM 1532 N N . TYR A 1 187 ? -20.698 -17.543 -4.718 1.00 49.69 187 TYR A N 1
ATOM 1533 C CA . TYR A 1 187 ? -21.477 -16.499 -4.067 1.00 49.69 187 TYR A CA 1
ATOM 1534 C C . TYR A 1 187 ? -22.961 -16.817 -4.227 1.00 49.69 187 TYR A C 1
ATOM 1536 O O . TYR A 1 187 ? -23.379 -17.263 -5.298 1.00 49.69 187 TYR A O 1
ATOM 1544 N N . ALA A 1 188 ? -23.740 -16.635 -3.159 1.00 47.56 188 ALA A N 1
ATOM 1545 C CA . ALA A 1 188 ? -25.158 -16.987 -3.160 1.00 47.56 188 ALA A CA 1
ATOM 1546 C C . ALA A 1 188 ? -25.959 -16.146 -4.170 1.00 47.56 188 ALA A C 1
ATOM 1548 O O . ALA A 1 188 ? -26.902 -16.650 -4.779 1.00 47.56 188 ALA A O 1
ATOM 1549 N N . ASP A 1 189 ? -25.545 -14.893 -4.381 1.00 54.09 189 ASP A N 1
ATOM 1550 C CA . ASP A 1 189 ? -26.094 -13.973 -5.373 1.00 54.09 189 ASP A CA 1
ATOM 1551 C C . ASP A 1 189 ? -25.075 -12.877 -5.772 1.00 54.09 189 ASP A C 1
ATOM 1553 O O . ASP A 1 189 ? -23.934 -12.847 -5.303 1.00 54.09 189 ASP A O 1
ATOM 1557 N N . GLU A 1 190 ? -25.480 -11.979 -6.677 1.00 42.22 190 GLU A N 1
ATOM 1558 C CA . GLU A 1 190 ? -24.663 -10.869 -7.191 1.00 42.22 190 GLU A CA 1
ATOM 1559 C C . GLU A 1 190 ? -24.314 -9.822 -6.115 1.00 42.22 190 GLU A C 1
ATOM 1561 O O . GLU A 1 190 ? -23.234 -9.230 -6.152 1.00 42.22 190 GLU A O 1
ATOM 1566 N N . TYR A 1 191 ? -25.177 -9.611 -5.121 1.00 51.28 191 TYR A N 1
ATOM 1567 C CA . TYR A 1 191 ? -24.901 -8.694 -4.013 1.00 51.28 191 TYR A CA 1
ATOM 1568 C C . TYR A 1 191 ? -23.885 -9.291 -3.045 1.00 51.28 191 TYR A C 1
ATOM 1570 O O . TYR A 1 191 ? -22.960 -8.599 -2.615 1.00 51.28 191 TYR A O 1
ATOM 1578 N N . ASP A 1 192 ? -24.026 -10.576 -2.748 1.00 53.53 192 ASP A N 1
ATOM 1579 C CA . ASP A 1 192 ? -23.125 -11.342 -1.901 1.00 53.53 192 ASP A CA 1
ATOM 1580 C C . ASP A 1 192 ? -21.750 -11.488 -2.569 1.00 53.53 192 ASP A C 1
ATOM 1582 O O . ASP A 1 192 ? -20.713 -11.389 -1.907 1.00 53.53 192 ASP A O 1
ATOM 1586 N N . TYR A 1 193 ? -21.729 -11.598 -3.903 1.00 55.78 193 TYR A N 1
ATOM 1587 C CA . TYR A 1 193 ? -20.526 -11.426 -4.711 1.00 55.78 193 TYR A CA 1
ATOM 1588 C C . TYR A 1 193 ? -19.920 -10.047 -4.492 1.00 55.78 193 TYR A C 1
ATOM 1590 O O . TYR A 1 193 ? -18.813 -9.956 -3.974 1.00 55.78 193 TYR A O 1
ATOM 1598 N N . LEU A 1 194 ? -20.630 -8.965 -4.810 1.00 55.69 194 LEU A N 1
ATOM 1599 C CA . LEU A 1 194 ? -20.079 -7.607 -4.760 1.00 55.69 194 LEU A CA 1
ATOM 1600 C C . LEU A 1 194 ? -19.602 -7.196 -3.356 1.00 55.69 194 LEU A C 1
ATOM 1602 O O . LEU A 1 194 ? -18.540 -6.577 -3.227 1.00 55.69 194 LEU A O 1
ATOM 1606 N N . ALA A 1 195 ? -20.338 -7.556 -2.303 1.00 58.19 195 ALA A N 1
ATOM 1607 C CA . ALA A 1 195 ? -20.002 -7.227 -0.919 1.00 58.19 195 ALA A CA 1
ATOM 1608 C C . ALA A 1 195 ? -18.769 -8.000 -0.422 1.00 58.19 195 ALA A C 1
ATOM 1610 O O . ALA A 1 195 ? -17.790 -7.384 0.019 1.00 58.19 195 ALA A O 1
ATOM 1611 N N . ASN A 1 196 ? -18.763 -9.332 -0.553 1.00 58.66 196 ASN A N 1
ATOM 1612 C CA . ASN A 1 196 ? -17.634 -10.161 -0.117 1.00 58.66 196 ASN A CA 1
ATOM 1613 C C . ASN A 1 196 ? -16.400 -9.951 -0.999 1.00 58.66 196 ASN A C 1
ATOM 1615 O O . ASN A 1 196 ? -15.270 -9.972 -0.509 1.00 58.66 196 ASN A O 1
ATOM 1619 N N . HIS A 1 197 ? -16.601 -9.689 -2.288 1.00 58.78 197 HIS A N 1
ATOM 1620 C CA . HIS A 1 197 ? -15.538 -9.389 -3.235 1.00 58.78 197 HIS A CA 1
ATOM 1621 C C . HIS A 1 197 ? -14.849 -8.063 -2.909 1.00 58.78 197 HIS A C 1
ATOM 1623 O O . HIS A 1 197 ? -13.630 -8.032 -2.748 1.00 58.78 197 HIS A O 1
ATOM 1629 N N . ARG A 1 198 ? -15.604 -6.972 -2.714 1.00 57.47 198 ARG A N 1
ATOM 1630 C CA . ARG A 1 198 ? -15.039 -5.665 -2.335 1.00 57.47 198 ARG A CA 1
ATOM 1631 C C . ARG A 1 198 ? -14.279 -5.743 -1.013 1.00 57.47 198 ARG A C 1
ATOM 1633 O O . ARG A 1 198 ? -13.197 -5.166 -0.889 1.00 57.47 198 ARG A O 1
ATOM 1640 N N . LYS A 1 199 ? -14.819 -6.485 -0.048 1.00 60.66 199 LYS A N 1
ATOM 1641 C CA . LYS A 1 199 ? -14.199 -6.733 1.255 1.00 60.66 199 LYS A CA 1
ATOM 1642 C C . LYS A 1 199 ? -12.888 -7.519 1.115 1.00 60.66 199 LYS A C 1
ATOM 1644 O O . LYS A 1 199 ? -11.844 -7.019 1.527 1.00 60.66 199 LYS A O 1
ATOM 1649 N N . SER A 1 200 ? -12.905 -8.663 0.427 1.00 60.31 200 SER A N 1
ATOM 1650 C CA . SER A 1 200 ? -11.720 -9.481 0.113 1.00 60.31 200 SER A CA 1
ATOM 1651 C C . SER A 1 200 ? -10.643 -8.682 -0.631 1.00 60.31 200 SER A C 1
ATOM 1653 O O . SER A 1 200 ? -9.479 -8.694 -0.234 1.00 60.31 200 SER A O 1
ATOM 1655 N N . THR A 1 201 ? -11.017 -7.936 -1.670 1.00 56.66 201 THR A N 1
ATOM 1656 C CA . THR A 1 201 ? -10.089 -7.128 -2.472 1.00 56.66 201 THR A CA 1
ATOM 1657 C C . THR A 1 201 ? -9.446 -6.011 -1.653 1.00 56.66 201 THR A C 1
ATOM 1659 O O . THR A 1 201 ? -8.230 -5.831 -1.696 1.00 56.66 201 THR A O 1
ATOM 1662 N N . THR A 1 202 ? -10.225 -5.305 -0.833 1.00 59.31 202 THR A N 1
ATOM 1663 C CA . THR A 1 202 ? -9.703 -4.218 0.012 1.00 59.31 202 THR A CA 1
ATOM 1664 C C . THR A 1 202 ? -8.774 -4.756 1.109 1.00 59.31 202 THR A C 1
ATOM 1666 O O . THR A 1 202 ? -7.726 -4.171 1.388 1.00 59.31 202 THR A O 1
ATOM 1669 N N . ILE A 1 203 ? -9.109 -5.908 1.692 1.00 63.00 203 ILE A N 1
ATOM 1670 C CA . ILE A 1 203 ? -8.273 -6.605 2.676 1.00 63.00 203 ILE A CA 1
ATOM 1671 C C . ILE A 1 203 ? -6.953 -7.076 2.045 1.00 63.00 203 ILE A C 1
ATOM 1673 O O . ILE A 1 203 ? -5.880 -6.903 2.621 1.00 63.00 203 ILE A O 1
ATOM 1677 N N . LYS A 1 204 ? -6.989 -7.609 0.827 1.00 60.91 204 LYS A N 1
ATOM 1678 C CA . LYS A 1 204 ? -5.788 -8.097 0.126 1.00 60.91 204 LYS A CA 1
ATOM 1679 C C . LYS A 1 204 ? -4.904 -6.957 -0.389 1.00 60.91 204 LYS A C 1
ATOM 1681 O O . LYS A 1 204 ? -3.674 -7.081 -0.402 1.00 60.91 204 LYS A O 1
ATOM 1686 N N . ALA A 1 205 ? -5.503 -5.807 -0.699 1.00 61.56 205 ALA A N 1
ATOM 1687 C CA . ALA A 1 205 ? -4.777 -4.569 -0.956 1.00 61.56 205 ALA A CA 1
ATOM 1688 C C . ALA A 1 205 ? -3.994 -4.089 0.282 1.00 61.56 205 ALA A C 1
ATOM 1690 O O . ALA A 1 205 ? -2.851 -3.647 0.136 1.00 61.56 205 ALA A O 1
ATOM 1691 N N . LEU A 1 206 ? -4.552 -4.220 1.499 1.00 67.75 206 LEU A N 1
ATOM 1692 C CA . LEU A 1 206 ? -3.823 -3.905 2.740 1.00 67.75 206 LEU A CA 1
ATOM 1693 C C . LEU A 1 206 ? -2.577 -4.773 2.906 1.00 67.75 206 LEU A C 1
ATOM 1695 O O . LEU A 1 206 ? -1.498 -4.249 3.196 1.00 67.75 206 LEU A O 1
ATOM 1699 N N . VAL A 1 207 ? -2.735 -6.088 2.732 1.00 68.44 207 VAL A N 1
ATOM 1700 C CA . VAL A 1 207 ? -1.653 -7.069 2.882 1.00 68.44 207 VAL A CA 1
ATOM 1701 C C . VAL A 1 207 ? -0.524 -6.732 1.909 1.00 68.44 207 VAL A C 1
ATOM 1703 O O . VAL A 1 207 ? 0.615 -6.507 2.328 1.00 68.44 207 VAL A O 1
ATOM 1706 N N . THR A 1 208 ? -0.863 -6.542 0.631 1.00 66.06 208 THR A N 1
ATOM 1707 C CA . THR A 1 208 ? 0.097 -6.168 -0.416 1.00 66.06 208 THR A CA 1
ATOM 1708 C C . THR A 1 208 ? 0.830 -4.868 -0.090 1.00 66.06 208 THR A C 1
ATOM 1710 O O . THR A 1 208 ? 2.063 -4.812 -0.136 1.00 66.06 208 THR A O 1
ATOM 1713 N N . PHE A 1 209 ? 0.094 -3.818 0.286 1.00 69.31 209 PHE A N 1
ATOM 1714 C CA . PHE A 1 209 ? 0.701 -2.533 0.617 1.00 69.31 209 PHE A CA 1
ATOM 1715 C C . PHE A 1 209 ? 1.665 -2.640 1.803 1.00 69.31 209 PHE A C 1
ATOM 1717 O O . PHE A 1 209 ? 2.743 -2.039 1.794 1.00 69.31 209 PHE A O 1
ATOM 1724 N N . SER A 1 210 ? 1.307 -3.429 2.816 1.00 73.31 210 SER A N 1
ATOM 1725 C CA . SER A 1 210 ? 2.128 -3.593 4.012 1.00 73.31 210 SER A CA 1
ATOM 1726 C C . SER A 1 210 ? 3.483 -4.238 3.730 1.00 73.31 210 SER A C 1
ATOM 1728 O O . SER A 1 210 ? 4.494 -3.854 4.327 1.00 73.31 210 SER A O 1
ATOM 1730 N N . PHE A 1 211 ? 3.539 -5.178 2.784 1.00 71.00 211 PHE A N 1
ATOM 1731 C CA . PHE A 1 211 ? 4.788 -5.834 2.421 1.00 71.00 211 PHE A CA 1
ATOM 1732 C C . PHE A 1 211 ? 5.702 -4.933 1.604 1.00 71.00 211 PHE A C 1
ATOM 1734 O O . PHE A 1 211 ? 6.919 -5.030 1.753 1.00 71.00 211 PHE A O 1
ATOM 1741 N N . LEU A 1 212 ? 5.128 -3.999 0.849 1.00 70.56 212 LEU A N 1
ATOM 1742 C CA . LEU A 1 212 ? 5.862 -3.010 0.063 1.00 70.56 212 LEU A CA 1
ATOM 1743 C C . LEU A 1 212 ? 6.218 -1.749 0.862 1.00 70.56 212 LEU A C 1
ATOM 1745 O O . LEU A 1 212 ? 6.935 -0.888 0.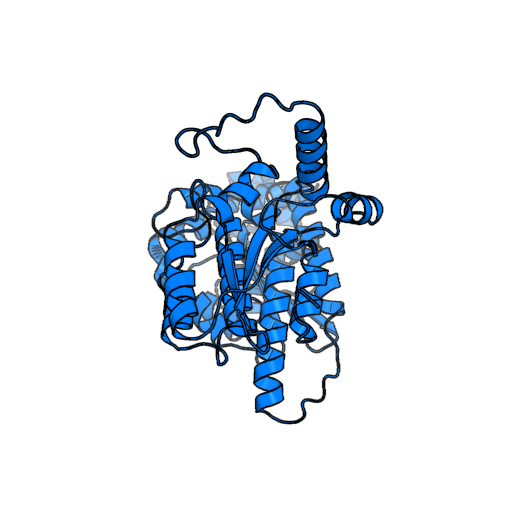360 1.00 70.56 212 LEU A O 1
ATOM 1749 N N . TYR A 1 213 ? 5.771 -1.626 2.113 1.00 75.31 213 TYR A N 1
ATOM 1750 C CA . TYR A 1 213 ? 5.991 -0.431 2.928 1.00 75.31 213 TYR A CA 1
ATOM 1751 C C . TYR A 1 213 ? 7.471 -0.022 3.033 1.00 75.31 213 TYR A C 1
ATOM 1753 O O . TYR A 1 213 ? 7.791 1.151 2.845 1.00 75.31 213 TYR A O 1
ATOM 1761 N N . ASP A 1 214 ? 8.378 -0.966 3.312 1.00 72.00 214 ASP A N 1
ATOM 1762 C CA . ASP A 1 214 ? 9.810 -0.663 3.469 1.00 72.00 214 ASP A CA 1
ATOM 1763 C C . ASP A 1 214 ? 10.421 -0.149 2.165 1.00 72.00 214 ASP A C 1
ATOM 1765 O O . ASP A 1 214 ? 11.212 0.794 2.178 1.00 72.00 214 ASP A O 1
ATOM 1769 N N . LEU A 1 215 ? 10.008 -0.741 1.044 1.00 70.00 215 LEU A N 1
ATOM 1770 C CA . LEU A 1 215 ? 10.387 -0.336 -0.303 1.00 70.00 215 LEU A CA 1
ATOM 1771 C C . LEU A 1 215 ? 9.933 1.109 -0.558 1.00 70.00 215 LEU A C 1
ATOM 1773 O O . LEU A 1 215 ? 10.753 1.980 -0.837 1.00 70.00 215 LEU A O 1
ATOM 1777 N N . LEU A 1 216 ? 8.648 1.397 -0.339 1.00 69.25 216 LEU A N 1
ATOM 1778 C CA . LEU A 1 216 ? 8.056 2.726 -0.526 1.00 69.25 216 LEU A CA 1
ATOM 1779 C C . LEU A 1 216 ? 8.677 3.787 0.397 1.00 69.25 216 LEU A C 1
ATOM 1781 O O . LEU A 1 216 ? 8.918 4.924 -0.016 1.00 69.25 216 LEU A O 1
ATOM 1785 N N . ASN A 1 217 ? 8.963 3.426 1.649 1.00 69.44 217 ASN A N 1
ATOM 1786 C CA . ASN A 1 217 ? 9.574 4.323 2.624 1.00 69.44 217 ASN A CA 1
ATOM 1787 C C . ASN A 1 217 ? 11.046 4.618 2.291 1.00 69.44 217 ASN A C 1
ATOM 1789 O O . ASN A 1 217 ? 11.483 5.762 2.448 1.00 69.44 217 ASN A O 1
ATOM 1793 N N . ARG A 1 218 ? 11.798 3.615 1.819 1.00 65.69 218 ARG A N 1
ATOM 1794 C CA . ARG A 1 218 ? 13.204 3.753 1.415 1.00 65.69 218 ARG A CA 1
ATOM 1795 C C . ARG A 1 218 ? 13.361 4.589 0.149 1.00 65.69 218 ARG A C 1
ATOM 1797 O O . ARG A 1 218 ? 14.261 5.417 0.081 1.00 65.69 218 ARG A O 1
ATOM 1804 N N . TYR A 1 219 ? 12.461 4.417 -0.814 1.00 57.44 219 TYR A N 1
ATOM 1805 C CA . TYR A 1 219 ? 12.536 5.062 -2.124 1.00 57.44 219 TYR A CA 1
ATOM 1806 C C . TYR A 1 219 ? 12.024 6.489 -2.210 1.00 57.44 219 TYR A C 1
ATOM 1808 O O . TYR A 1 219 ? 11.895 7.032 -3.303 1.00 57.44 219 TYR A O 1
ATOM 1816 N N . GLY A 1 220 ? 11.766 7.142 -1.084 1.00 49.47 220 GLY A N 1
ATOM 1817 C CA . GLY A 1 220 ? 11.514 8.567 -1.181 1.00 49.47 220 GLY A CA 1
ATOM 1818 C C . GLY A 1 220 ? 10.066 8.944 -1.453 1.00 49.47 220 GLY A C 1
ATOM 1819 O O . GLY A 1 220 ? 9.846 10.089 -1.821 1.00 49.47 220 GLY A O 1
ATOM 1820 N N . PHE A 1 221 ? 9.064 8.147 -1.053 1.00 48.84 221 PHE A N 1
ATOM 1821 C CA . PHE A 1 221 ? 7.842 8.798 -0.540 1.00 48.84 221 PHE A CA 1
ATOM 1822 C C . PHE A 1 221 ? 8.150 9.705 0.668 1.00 48.84 221 PHE A C 1
ATOM 1824 O O . PHE A 1 221 ? 7.347 10.559 1.037 1.00 48.84 221 PHE A O 1
ATOM 1831 N N . SER A 1 222 ? 9.351 9.583 1.250 1.00 41.78 222 SER A N 1
ATOM 1832 C CA . SER A 1 222 ? 9.955 10.565 2.147 1.00 41.78 222 SER A CA 1
ATOM 1833 C C . SER A 1 222 ? 10.367 11.887 1.477 1.00 41.78 222 SER A C 1
ATOM 1835 O O . SER A 1 222 ? 10.246 12.910 2.142 1.00 41.78 222 SER A O 1
ATOM 1837 N N . GLY A 1 223 ? 10.760 11.911 0.197 1.00 44.06 223 GLY A N 1
ATOM 1838 C CA . GLY A 1 223 ? 11.006 13.146 -0.568 1.00 44.06 223 GLY A CA 1
ATOM 1839 C C . GLY A 1 223 ? 9.714 13.913 -0.879 1.00 44.06 223 GLY A C 1
ATOM 1840 O O . GLY A 1 223 ? 9.686 15.142 -0.852 1.00 44.06 223 GLY A O 1
ATOM 1841 N N . PHE A 1 224 ? 8.603 13.188 -1.044 1.00 46.69 224 PHE A N 1
ATOM 1842 C CA . PHE A 1 224 ? 7.258 13.756 -1.186 1.00 46.69 224 PHE A CA 1
ATOM 1843 C C . PHE A 1 224 ? 6.617 14.203 0.139 1.00 46.69 224 PHE A C 1
ATOM 1845 O O . PHE A 1 224 ? 5.618 14.914 0.097 1.00 46.69 224 PHE A O 1
ATOM 1852 N N . LYS A 1 225 ? 7.183 13.869 1.318 1.00 48.88 225 LYS A N 1
ATOM 1853 C CA . LYS A 1 225 ? 6.659 14.324 2.633 1.00 48.88 225 LYS A CA 1
ATOM 1854 C C . LYS A 1 225 ? 6.574 15.847 2.751 1.00 48.88 225 LYS A C 1
ATOM 1856 O O . LYS A 1 225 ? 5.787 16.345 3.548 1.00 48.88 225 LYS A O 1
ATOM 1861 N N . ASN A 1 226 ? 7.384 16.561 1.971 1.00 49.72 226 ASN A N 1
ATOM 1862 C CA . ASN A 1 226 ? 7.450 18.019 1.971 1.00 49.72 226 ASN A CA 1
ATOM 1863 C C . ASN A 1 226 ? 6.612 18.663 0.849 1.00 49.72 226 ASN A C 1
ATOM 1865 O O . ASN A 1 226 ? 6.515 19.888 0.801 1.00 49.72 226 ASN A O 1
ATOM 1869 N N . LYS A 1 227 ? 6.003 17.876 -0.053 1.00 55.16 227 LYS A N 1
ATOM 1870 C CA . LYS A 1 227 ? 5.158 18.393 -1.142 1.00 55.16 227 LYS A CA 1
ATOM 1871 C C . LYS A 1 227 ? 3.695 18.468 -0.669 1.00 55.16 227 LYS A C 1
ATOM 1873 O O . LYS A 1 227 ? 3.196 17.565 0.004 1.00 55.16 227 LYS A O 1
ATOM 1878 N N . ARG A 1 228 ? 3.000 19.573 -0.976 1.00 46.34 228 ARG A N 1
ATOM 1879 C CA . ARG A 1 228 ? 1.612 19.821 -0.528 1.00 46.34 228 ARG A CA 1
ATOM 1880 C C . ARG A 1 228 ? 0.678 18.693 -0.983 1.00 46.34 228 ARG A C 1
ATOM 1882 O O . ARG A 1 228 ? 0.647 18.355 -2.157 1.00 46.34 228 ARG A O 1
ATOM 1889 N N . GLY A 1 229 ? -0.127 18.174 -0.053 1.00 50.25 229 GLY A N 1
ATOM 1890 C CA . GLY A 1 229 ? -1.199 17.212 -0.338 1.00 50.25 229 GLY A CA 1
ATOM 1891 C C . GLY A 1 229 ? -0.812 15.736 -0.213 1.00 50.25 229 GLY A C 1
ATOM 1892 O O . GLY A 1 229 ? -1.704 14.891 -0.247 1.00 50.25 229 GLY A O 1
ATOM 1893 N N . TRP A 1 230 ? 0.469 15.408 -0.006 1.00 53.25 230 TRP A N 1
ATOM 1894 C CA . TRP A 1 230 ? 0.907 14.018 0.115 1.00 53.25 230 TRP A CA 1
ATOM 1895 C C . TRP A 1 230 ? 1.062 13.561 1.573 1.00 53.25 230 TRP A C 1
ATOM 1897 O O . TRP A 1 230 ? 1.680 14.226 2.404 1.00 53.25 230 TRP A O 1
ATOM 1907 N N . LYS A 1 231 ? 0.500 12.389 1.882 1.00 64.62 231 LYS A N 1
ATOM 1908 C CA . LYS A 1 231 ? 0.616 11.690 3.171 1.00 64.62 231 LYS A CA 1
ATOM 1909 C C . LYS A 1 231 ? 1.760 10.665 3.096 1.00 64.62 231 LYS A C 1
ATOM 1911 O O . LYS A 1 231 ? 1.993 10.074 2.048 1.00 64.62 231 LYS A O 1
ATOM 1916 N N . SER A 1 232 ? 2.492 10.422 4.190 1.00 70.56 232 SER A N 1
ATOM 1917 C CA . SER A 1 232 ? 3.493 9.337 4.213 1.00 70.56 232 SER A CA 1
ATOM 1918 C C . SER A 1 232 ? 2.832 7.978 3.956 1.00 70.56 232 SER A C 1
ATOM 1920 O O . SER A 1 232 ? 1.657 7.802 4.263 1.00 70.56 232 SER A O 1
ATOM 1922 N N . SER A 1 233 ? 3.580 6.985 3.465 1.00 70.81 233 SER A N 1
ATOM 1923 C CA . SER A 1 233 ? 3.057 5.624 3.244 1.00 70.81 233 SER A CA 1
ATOM 1924 C C . SER A 1 233 ? 2.394 5.035 4.497 1.00 70.81 233 SER A C 1
ATOM 1926 O O . SER A 1 233 ? 1.341 4.417 4.405 1.00 70.81 233 SER A O 1
ATOM 1928 N N . SER A 1 234 ? 2.948 5.310 5.685 1.00 76.19 234 SER A N 1
ATOM 1929 C CA . SER A 1 234 ? 2.330 4.923 6.963 1.00 76.19 234 SER A CA 1
ATOM 1930 C C . SER A 1 234 ? 0.953 5.555 7.157 1.00 76.19 234 SER A C 1
ATOM 1932 O O . SER A 1 234 ? 0.026 4.907 7.616 1.00 76.19 234 SER A O 1
ATOM 1934 N N . LYS A 1 235 ? 0.805 6.816 6.749 1.00 78.50 235 LYS A N 1
ATOM 1935 C CA . LYS A 1 235 ? -0.419 7.576 6.926 1.00 78.50 235 LYS A CA 1
ATOM 1936 C C . LYS A 1 235 ? -1.511 7.146 5.953 1.00 78.50 235 LYS A C 1
ATOM 1938 O O . LYS A 1 235 ? -2.676 7.116 6.325 1.00 78.50 235 LYS A O 1
ATOM 1943 N N . TRP A 1 236 ? -1.136 6.785 4.727 1.00 73.94 236 TRP A N 1
ATOM 1944 C CA . TRP A 1 236 ? -2.045 6.129 3.786 1.00 73.94 236 TRP A CA 1
ATOM 1945 C C . TRP A 1 236 ? -2.558 4.796 4.329 1.00 73.94 236 TRP A C 1
ATOM 1947 O O . TRP A 1 236 ? -3.756 4.531 4.258 1.00 73.94 236 TRP A O 1
ATOM 1957 N N . PHE A 1 237 ? -1.676 3.993 4.926 1.00 78.06 237 PHE A N 1
ATOM 1958 C CA . PHE A 1 237 ? -2.070 2.737 5.557 1.00 78.06 237 PHE A CA 1
ATOM 1959 C C . PHE A 1 237 ? -3.047 2.947 6.714 1.00 78.06 237 PHE A C 1
ATOM 1961 O O . PHE A 1 237 ? -4.109 2.334 6.717 1.00 78.06 237 PHE A O 1
ATOM 1968 N N . GLU A 1 238 ? -2.732 3.856 7.642 1.00 84.38 238 GLU A N 1
ATOM 1969 C CA . GLU A 1 238 ? -3.617 4.223 8.757 1.00 84.38 238 GLU A CA 1
ATOM 1970 C C . GLU A 1 238 ? -5.015 4.620 8.260 1.00 84.38 238 GLU A C 1
ATOM 1972 O O . GLU A 1 238 ? -6.024 4.137 8.764 1.00 84.38 238 GLU A O 1
ATOM 1977 N N . GLU A 1 239 ? -5.099 5.488 7.247 1.00 82.31 239 GLU A N 1
ATOM 1978 C CA . GLU A 1 239 ? -6.388 5.916 6.685 1.00 82.31 239 GLU A CA 1
ATOM 1979 C C . GLU A 1 239 ? -7.132 4.767 5.997 1.00 82.31 239 GLU A C 1
ATOM 1981 O O . GLU A 1 239 ? -8.353 4.687 6.097 1.00 82.31 239 GLU A O 1
ATOM 1986 N N . THR A 1 240 ? -6.414 3.852 5.344 1.00 78.81 240 THR A N 1
ATOM 1987 C CA . THR A 1 240 ? -7.021 2.674 4.709 1.00 78.81 240 THR A CA 1
ATOM 1988 C C . THR A 1 240 ? -7.619 1.737 5.754 1.00 78.81 240 THR A C 1
ATOM 1990 O O . THR A 1 240 ? -8.771 1.327 5.625 1.00 78.81 240 THR A O 1
ATOM 1993 N N . VAL A 1 241 ? -6.871 1.449 6.824 1.00 85.25 241 VAL A N 1
ATOM 1994 C CA . V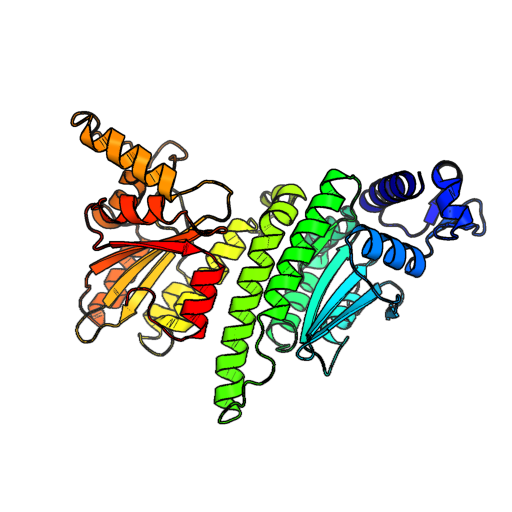AL A 1 241 ? -7.360 0.662 7.964 1.00 85.25 241 VAL A CA 1
ATOM 1995 C C . VAL A 1 241 ? -8.576 1.336 8.595 1.00 85.25 241 VAL A C 1
ATOM 1997 O O . VAL A 1 241 ? -9.575 0.665 8.843 1.00 85.25 241 VAL A O 1
ATOM 2000 N N . LYS A 1 242 ? -8.543 2.662 8.791 1.00 89.75 242 LYS A N 1
ATOM 2001 C CA . LYS A 1 242 ? -9.695 3.418 9.303 1.00 89.75 242 LYS A CA 1
ATOM 2002 C C . LYS A 1 242 ? -10.930 3.204 8.430 1.00 89.75 242 LYS A C 1
ATOM 2004 O O . LYS A 1 242 ? -11.980 2.856 8.954 1.00 89.75 242 LYS A O 1
ATOM 2009 N N . LEU A 1 243 ? -10.821 3.408 7.116 1.00 84.19 243 LEU A N 1
ATOM 2010 C CA . LEU A 1 243 ? -11.960 3.282 6.201 1.00 84.19 243 LEU A CA 1
ATOM 2011 C C . LEU A 1 243 ? -12.522 1.857 6.162 1.00 84.19 243 LEU A C 1
ATOM 2013 O O . LEU A 1 243 ? -13.737 1.689 6.129 1.00 84.19 243 LEU A O 1
ATOM 2017 N N . LEU A 1 244 ? -11.658 0.845 6.229 1.00 81.69 244 LEU A N 1
ATOM 2018 C CA . LEU A 1 244 ? -12.073 -0.553 6.334 1.00 81.69 244 LEU A CA 1
ATOM 2019 C C . LEU A 1 244 ? -12.855 -0.836 7.612 1.00 81.69 244 LEU A C 1
ATOM 2021 O O . LEU A 1 244 ? -13.928 -1.426 7.555 1.00 81.69 244 LEU A O 1
ATOM 2025 N N . LEU A 1 245 ? -12.345 -0.379 8.754 1.00 88.12 245 LEU A N 1
ATOM 2026 C CA . LEU A 1 245 ? -13.015 -0.547 10.039 1.00 88.12 245 LEU A CA 1
ATOM 2027 C C . LEU A 1 245 ? -14.342 0.218 10.103 1.00 88.12 245 LEU A C 1
ATOM 2029 O O . LEU A 1 245 ? -15.300 -0.283 10.679 1.00 88.12 245 LEU A O 1
ATOM 2033 N N . VAL A 1 246 ? -14.423 1.405 9.492 1.00 87.69 246 VAL A N 1
ATOM 2034 C CA . VAL A 1 246 ? -15.686 2.148 9.360 1.00 87.69 246 VAL A CA 1
ATOM 2035 C C . VAL A 1 246 ? -16.687 1.360 8.519 1.00 87.69 246 VAL A C 1
ATOM 2037 O O . VAL A 1 246 ? -17.843 1.236 8.915 1.00 87.69 246 VAL A O 1
ATOM 2040 N N . ASN A 1 247 ? -16.260 0.824 7.377 1.00 82.38 247 ASN A N 1
ATOM 2041 C CA . ASN A 1 247 ? -17.133 0.031 6.518 1.00 82.38 247 ASN A CA 1
ATOM 2042 C C . ASN A 1 247 ? -17.639 -1.234 7.229 1.00 82.38 247 ASN A C 1
ATOM 2044 O O . ASN A 1 247 ? -18.797 -1.587 7.064 1.00 82.38 247 ASN A O 1
ATOM 2048 N N . GLU A 1 248 ? -16.784 -1.887 8.018 1.00 82.25 248 GLU A N 1
ATOM 2049 C CA . GLU A 1 248 ? -17.118 -3.138 8.706 1.00 82.25 248 GLU A CA 1
ATOM 2050 C C . GLU A 1 248 ? -17.994 -2.931 9.949 1.00 82.25 248 GLU A C 1
ATOM 2052 O O . GLU A 1 248 ? -18.986 -3.627 10.132 1.00 82.25 248 GLU A O 1
ATOM 2057 N N . TYR A 1 249 ? -17.631 -1.982 10.814 1.00 89.19 249 TYR A N 1
ATOM 2058 C CA . TYR A 1 249 ? -18.217 -1.871 12.155 1.00 89.19 249 TYR A CA 1
ATOM 2059 C C . TYR A 1 249 ? -19.161 -0.688 12.332 1.00 89.19 249 TYR A C 1
ATOM 2061 O O . TYR A 1 249 ? -19.849 -0.608 13.351 1.00 89.19 249 TYR A O 1
ATOM 2069 N N . VAL A 1 250 ? -19.185 0.252 11.382 1.00 90.31 250 VAL A N 1
ATOM 2070 C CA . VAL A 1 250 ? -19.914 1.513 11.553 1.00 90.31 250 VAL A CA 1
ATOM 2071 C C . VAL A 1 250 ? -21.014 1.697 10.521 1.00 90.31 250 VAL A C 1
ATOM 2073 O O . VAL A 1 250 ? -22.149 2.032 10.873 1.00 90.31 250 VAL A O 1
ATOM 2076 N N . GLN A 1 251 ? -20.685 1.526 9.244 1.00 84.38 251 GLN A N 1
ATOM 2077 C CA . GLN A 1 251 ? -21.603 1.794 8.148 1.00 84.38 251 GLN A CA 1
ATOM 2078 C C . GLN A 1 251 ? -22.815 0.854 8.210 1.00 84.38 251 GLN A C 1
ATOM 2080 O O . GLN A 1 251 ? -22.675 -0.359 8.275 1.00 84.38 251 GLN A O 1
ATOM 2085 N N . GLY A 1 252 ? -24.020 1.430 8.201 1.00 83.94 252 GLY A N 1
ATOM 2086 C CA . GLY A 1 252 ? -25.272 0.674 8.320 1.00 83.94 252 GLY A CA 1
ATOM 2087 C C . GLY A 1 252 ? -25.650 0.271 9.751 1.00 83.94 252 GLY A C 1
ATOM 2088 O O . GLY A 1 252 ? -26.771 -0.181 9.956 1.00 83.94 252 GLY A O 1
ATOM 2089 N N . ILE A 1 253 ? -24.764 0.478 10.734 1.00 91.38 253 ILE A N 1
ATOM 2090 C CA . ILE A 1 253 ? -24.993 0.146 12.151 1.00 91.38 253 ILE A CA 1
ATOM 2091 C C . ILE A 1 253 ? -25.260 1.409 12.980 1.00 91.38 253 ILE A C 1
ATOM 2093 O O . ILE A 1 253 ? -26.167 1.427 13.810 1.00 91.38 253 ILE A O 1
ATOM 2097 N N . PHE A 1 254 ? -24.488 2.473 12.753 1.00 94.56 254 PHE A N 1
ATOM 2098 C CA . PHE A 1 254 ? -24.643 3.764 13.434 1.00 94.56 254 PHE A CA 1
ATOM 2099 C C . PHE A 1 254 ? -25.239 4.820 12.501 1.00 94.56 254 PHE A C 1
ATOM 2101 O O . PHE A 1 254 ? -25.308 4.630 11.282 1.00 94.56 254 PHE A O 1
ATOM 2108 N N . SER A 1 255 ? -25.659 5.960 13.059 1.00 94.81 255 SER A N 1
ATOM 2109 C CA . SER A 1 255 ? -26.210 7.039 12.241 1.00 94.81 255 SER A CA 1
ATOM 2110 C C . SER A 1 255 ? -25.212 7.588 11.218 1.00 94.81 255 SER A C 1
ATOM 2112 O O . SER A 1 255 ? -23.989 7.574 11.393 1.00 94.81 255 SER A O 1
ATOM 2114 N N . LYS A 1 256 ? -25.763 8.202 10.164 1.00 93.38 256 LYS A N 1
ATOM 2115 C CA . LYS A 1 256 ? -24.982 8.903 9.140 1.00 93.38 256 LYS A CA 1
ATOM 2116 C C . LYS A 1 256 ? -24.066 9.979 9.731 1.00 93.38 256 LYS A C 1
ATOM 2118 O O . LYS A 1 256 ? -23.009 10.218 9.165 1.00 93.38 256 LYS A O 1
ATOM 2123 N N . ASN A 1 257 ? -24.424 10.594 10.861 1.00 96.19 257 ASN A N 1
ATOM 2124 C CA . ASN A 1 257 ? -23.582 11.602 11.509 1.00 96.19 257 ASN A CA 1
ATOM 2125 C C . ASN A 1 257 ? -22.292 10.988 12.066 1.00 96.19 257 ASN A C 1
ATOM 2127 O O . ASN A 1 257 ? -21.221 11.569 11.896 1.00 96.19 257 ASN A O 1
ATOM 2131 N N . VAL A 1 258 ? -22.379 9.807 12.686 1.00 96.19 258 VAL A N 1
ATOM 2132 C CA . VAL A 1 258 ? -21.205 9.061 13.166 1.00 96.19 258 VAL A CA 1
ATOM 2133 C C . VAL A 1 258 ? -20.335 8.643 11.980 1.00 96.19 258 VAL A C 1
ATOM 2135 O O . VAL A 1 258 ? -19.123 8.872 11.991 1.00 96.19 258 VAL A O 1
ATOM 2138 N N . THR A 1 259 ? -20.945 8.094 10.923 1.00 93.44 259 THR A N 1
ATOM 2139 C CA . THR A 1 259 ? -20.220 7.692 9.708 1.00 93.44 259 THR A CA 1
ATOM 2140 C C . THR A 1 259 ? -19.539 8.881 9.026 1.00 93.44 259 THR A C 1
ATOM 2142 O O . THR A 1 259 ? -18.343 8.826 8.745 1.00 93.44 259 THR A O 1
ATOM 2145 N N . ASP A 1 260 ? -20.266 9.975 8.787 1.00 91.88 260 ASP A N 1
ATOM 2146 C CA . ASP A 1 260 ? -19.737 11.174 8.131 1.00 91.88 260 ASP A CA 1
ATOM 2147 C C . ASP A 1 260 ? -18.602 11.792 8.947 1.00 91.88 260 ASP A C 1
ATOM 2149 O O . ASP A 1 260 ? -17.579 12.172 8.372 1.00 91.88 260 ASP A O 1
ATOM 2153 N N . TYR A 1 261 ? -18.729 11.821 10.276 1.00 97.25 261 TYR A N 1
ATOM 2154 C CA . TYR A 1 261 ? -17.658 12.276 11.150 1.00 97.25 261 TYR A CA 1
ATOM 2155 C C . TYR A 1 261 ? -16.391 11.427 10.978 1.00 97.25 261 TYR A C 1
ATOM 2157 O O . TYR A 1 261 ? -15.321 11.974 10.705 1.00 97.25 261 TYR A O 1
ATOM 2165 N N . LEU A 1 262 ? -16.497 10.098 11.064 1.00 94.44 262 LEU A N 1
ATOM 2166 C CA . LEU A 1 262 ? -15.346 9.192 10.959 1.00 94.44 262 LEU A CA 1
ATOM 2167 C C . LEU A 1 262 ? -14.686 9.204 9.567 1.00 94.44 262 LEU A C 1
ATOM 2169 O O . LEU A 1 262 ? -13.460 9.097 9.456 1.00 94.44 262 LEU A O 1
ATOM 2173 N N . VAL A 1 263 ? -15.474 9.363 8.501 1.00 87.06 263 VAL A N 1
ATOM 2174 C CA . VAL A 1 263 ? -14.970 9.381 7.118 1.00 87.06 263 VAL A CA 1
ATOM 2175 C C . VAL A 1 263 ? -14.375 10.740 6.746 1.00 87.06 263 VAL A C 1
ATOM 2177 O O . VAL A 1 263 ? -13.275 10.790 6.191 1.00 87.06 263 VAL A O 1
ATOM 2180 N N . LYS A 1 264 ? -15.084 11.839 7.029 1.00 85.81 264 LYS A N 1
ATOM 2181 C CA . LYS A 1 264 ? -14.781 13.170 6.469 1.00 85.81 264 LYS A CA 1
ATOM 2182 C C . LYS A 1 264 ? -14.000 14.066 7.424 1.00 85.81 264 LYS A C 1
ATOM 2184 O O . LYS A 1 264 ? -13.172 14.855 6.973 1.00 85.81 264 LYS A O 1
ATOM 2189 N N . GLU A 1 265 ? -14.251 13.966 8.726 1.00 92.56 265 GLU A N 1
ATOM 2190 C CA . GLU A 1 265 ? -13.710 14.904 9.717 1.00 92.56 265 GLU A CA 1
ATOM 2191 C C . GLU A 1 265 ? -12.612 14.293 10.594 1.00 92.56 265 GLU A C 1
ATOM 2193 O O . GLU A 1 265 ? -11.632 14.969 10.922 1.00 92.56 265 GLU A O 1
ATOM 2198 N N . TYR A 1 266 ? -12.747 13.019 10.963 1.00 93.00 266 TYR A N 1
ATOM 2199 C CA . TYR A 1 266 ? -11.811 12.323 11.833 1.00 93.00 266 TYR A CA 1
ATOM 2200 C C . TYR A 1 266 ? -10.492 12.060 11.098 1.00 93.00 266 TYR A C 1
ATOM 2202 O O . TYR A 1 266 ? -10.387 11.196 10.219 1.00 93.00 266 TYR A O 1
ATOM 2210 N N . LYS A 1 267 ? -9.454 12.807 11.475 1.00 90.31 267 LYS A N 1
ATOM 2211 C CA . LYS A 1 267 ? -8.094 12.634 10.954 1.00 90.31 267 LYS A CA 1
ATOM 2212 C C . LYS A 1 267 ? -7.370 11.569 11.766 1.00 90.31 267 LYS A C 1
ATOM 2214 O O . LYS A 1 267 ? -7.357 11.636 13.000 1.00 90.31 267 LYS A O 1
ATOM 2219 N N . THR A 1 268 ? -6.734 10.614 11.085 1.00 89.12 268 THR A N 1
ATOM 2220 C CA . THR A 1 268 ? -5.910 9.641 11.802 1.00 89.12 268 THR A CA 1
ATOM 2221 C C . THR A 1 268 ? -4.732 10.345 12.474 1.00 89.12 268 THR A C 1
ATOM 2223 O O . THR A 1 268 ? -4.266 11.388 11.996 1.00 89.12 268 THR A O 1
ATOM 2226 N N . GLY A 1 269 ? -4.209 9.770 13.553 1.00 84.81 269 GLY A N 1
ATOM 2227 C CA . GLY A 1 269 ? -3.020 10.229 14.287 1.00 84.81 269 GLY A CA 1
ATOM 2228 C C . GLY A 1 269 ? -3.060 11.673 14.786 1.00 84.81 269 GLY A C 1
ATOM 2229 O O . GLY A 1 269 ? -4.112 12.305 14.862 1.00 84.81 269 GLY A O 1
ATOM 2230 N N . GLY A 1 270 ? -1.886 12.186 15.147 1.00 79.12 270 GLY A N 1
ATOM 2231 C CA . GLY A 1 270 ? -1.699 13.533 15.690 1.00 79.12 270 GLY A CA 1
ATOM 2232 C C . GLY A 1 270 ? -0.854 13.518 16.968 1.00 79.12 270 GLY A C 1
ATOM 2233 O O . GLY A 1 270 ? -0.761 12.483 17.629 1.00 79.12 270 GLY A O 1
ATOM 2234 N N . PRO A 1 271 ? -0.198 14.634 17.333 1.00 75.62 271 PRO A N 1
ATOM 2235 C CA . PRO A 1 271 ? 0.546 14.712 18.585 1.00 75.62 271 PRO A CA 1
ATOM 2236 C C . PRO A 1 271 ? -0.377 14.420 19.770 1.00 75.62 271 PRO A C 1
ATOM 2238 O O . PRO A 1 271 ? -1.336 15.153 19.994 1.00 75.62 271 PRO A O 1
ATOM 2241 N N . CYS A 1 272 ? -0.088 13.346 20.508 1.00 75.25 272 CYS A N 1
ATOM 2242 C CA . CYS A 1 272 ? -0.870 12.922 21.672 1.00 75.25 272 CYS A CA 1
ATOM 2243 C C . CYS A 1 272 ? -2.352 12.663 21.419 1.00 75.25 272 CYS A C 1
ATOM 2245 O O . CYS A 1 272 ? -3.195 12.815 22.299 1.00 75.25 272 CYS A O 1
ATOM 2247 N N . GLN A 1 273 ? -2.653 12.228 20.208 1.00 87.88 273 GLN A N 1
ATOM 2248 C CA . GLN A 1 273 ? -3.968 11.755 19.844 1.00 87.88 273 GLN A CA 1
ATOM 2249 C C . GLN A 1 273 ? -3.857 10.292 19.455 1.00 87.88 273 GLN A C 1
ATOM 2251 O O . GLN A 1 273 ? -2.806 9.843 18.986 1.00 87.88 273 GLN A O 1
ATOM 2256 N N . GLU A 1 274 ? -4.925 9.552 19.692 1.00 91.12 274 GLU A N 1
ATOM 2257 C CA . GLU A 1 274 ? -5.048 8.181 19.235 1.00 91.12 274 GLU A CA 1
ATOM 2258 C C . GLU A 1 274 ? -4.990 8.118 17.707 1.00 91.12 274 GLU A C 1
ATOM 2260 O O . GLU A 1 274 ? -5.390 9.069 17.038 1.00 91.12 274 GLU A O 1
ATOM 2265 N N . ASP A 1 275 ? -4.482 7.038 17.120 1.00 90.94 275 ASP A N 1
ATOM 2266 C CA . ASP A 1 275 ? -4.380 6.984 15.662 1.00 90.94 275 ASP A CA 1
ATOM 2267 C C . ASP A 1 275 ? -5.754 6.823 15.017 1.00 90.94 275 ASP A C 1
ATOM 2269 O O . ASP A 1 275 ? -6.106 7.594 14.120 1.00 90.94 275 ASP A O 1
ATOM 2273 N N . ILE A 1 276 ? -6.542 5.871 15.506 1.00 95.56 276 ILE A N 1
ATOM 2274 C CA . ILE A 1 276 ? -7.884 5.559 15.026 1.00 95.56 276 ILE A CA 1
ATOM 2275 C C . ILE A 1 276 ? -8.765 5.226 16.240 1.00 95.56 276 ILE A C 1
ATOM 2277 O O . ILE A 1 276 ? -8.353 4.457 17.106 1.00 95.56 276 ILE A O 1
ATOM 2281 N N . ALA A 1 277 ? -9.987 5.760 16.281 1.00 96.94 277 ALA A N 1
ATOM 2282 C CA . ALA A 1 277 ? -11.032 5.362 17.220 1.00 96.94 277 ALA A CA 1
ATOM 2283 C C . ALA A 1 277 ? -12.252 4.872 16.433 1.00 96.94 277 ALA A C 1
ATOM 2285 O O . ALA A 1 277 ? -12.780 5.616 15.606 1.00 96.94 277 ALA A O 1
ATOM 2286 N N . ILE A 1 278 ? -12.679 3.629 16.659 1.00 96.88 278 ILE A N 1
ATOM 2287 C CA . ILE A 1 278 ? -13.800 3.008 15.937 1.00 96.88 278 ILE A CA 1
ATOM 2288 C C . ILE A 1 278 ? -14.791 2.421 16.940 1.00 96.88 278 ILE A C 1
ATOM 2290 O O . ILE A 1 278 ? -14.389 1.592 17.757 1.00 96.88 278 ILE A O 1
ATOM 2294 N N . PRO A 1 279 ? -16.073 2.816 16.895 1.00 96.81 279 PRO A N 1
ATOM 2295 C CA . PRO A 1 279 ? -17.094 2.196 17.720 1.00 96.81 279 PRO A CA 1
ATOM 2296 C C . PRO A 1 279 ? -17.507 0.835 17.158 1.00 96.81 279 PRO A C 1
ATOM 2298 O O . PRO A 1 279 ? -17.580 0.648 15.945 1.00 96.81 279 PRO A O 1
ATOM 2301 N N . ILE A 1 280 ? -17.829 -0.092 18.055 1.00 94.56 280 ILE A N 1
ATOM 2302 C CA . ILE A 1 280 ? -18.453 -1.377 17.743 1.00 94.56 280 ILE A CA 1
ATOM 2303 C C . ILE A 1 280 ? -19.732 -1.482 18.559 1.00 94.56 280 ILE A C 1
ATOM 2305 O O . ILE A 1 280 ? -19.724 -1.317 19.783 1.00 94.56 280 ILE A O 1
ATOM 2309 N N . LYS A 1 281 ? -20.844 -1.762 17.880 1.00 91.94 281 LYS A N 1
ATOM 2310 C CA . LYS A 1 281 ? -22.136 -1.935 18.536 1.00 91.94 281 LYS A CA 1
ATOM 2311 C C . LYS A 1 281 ? -22.178 -3.283 19.258 1.00 91.94 281 LYS A C 1
ATOM 2313 O O . LYS A 1 281 ? -21.943 -4.330 18.662 1.00 91.94 281 LYS A O 1
ATOM 2318 N N . ARG A 1 282 ? -22.490 -3.241 20.548 1.00 90.56 282 ARG A N 1
ATOM 2319 C CA . ARG A 1 282 ? -22.935 -4.378 21.361 1.00 90.56 282 ARG A CA 1
ATOM 2320 C C . ARG A 1 282 ? -24.445 -4.251 21.594 1.00 90.56 282 ARG A C 1
ATOM 2322 O O . ARG A 1 282 ? -25.041 -3.241 21.216 1.00 90.56 282 ARG A O 1
ATOM 2329 N N . GLU A 1 283 ? -25.056 -5.268 22.199 1.00 85.56 283 GLU A N 1
ATOM 2330 C CA . GLU A 1 283 ? -26.514 -5.334 22.398 1.00 85.56 283 GLU A CA 1
ATOM 2331 C C . GLU A 1 283 ? -27.084 -4.067 23.064 1.00 85.56 283 GLU A C 1
ATOM 2333 O O . GLU A 1 283 ? -28.069 -3.510 22.584 1.00 85.56 283 GLU A O 1
ATOM 2338 N N . ASP A 1 284 ? -26.425 -3.551 24.103 1.00 90.00 284 ASP A N 1
ATOM 2339 C CA . ASP A 1 284 ? -26.904 -2.434 24.929 1.00 90.00 284 ASP A CA 1
ATOM 2340 C C . ASP A 1 284 ? -25.983 -1.198 24.935 1.00 90.00 284 ASP A C 1
ATOM 2342 O O . ASP A 1 284 ? -26.319 -0.160 25.509 1.00 90.00 284 ASP A O 1
ATOM 2346 N N . ARG A 1 285 ? -24.813 -1.275 24.295 1.00 94.62 285 ARG A N 1
ATOM 2347 C CA . ARG A 1 285 ? -23.758 -0.252 24.386 1.00 94.62 285 ARG A CA 1
ATOM 2348 C C . ARG A 1 285 ? -22.868 -0.213 23.146 1.00 94.62 285 ARG A C 1
ATOM 2350 O O . ARG A 1 285 ? -22.913 -1.112 22.312 1.00 94.62 285 ARG A O 1
ATOM 2357 N N . ALA A 1 286 ? -22.045 0.822 23.017 1.00 96.06 286 ALA A N 1
ATOM 2358 C CA . ALA A 1 286 ? -20.962 0.878 22.039 1.00 96.06 286 ALA A CA 1
ATOM 2359 C C . ALA A 1 286 ? -19.612 0.767 22.743 1.00 96.06 286 ALA A C 1
ATOM 2361 O O . ALA A 1 286 ? -19.219 1.661 23.493 1.00 96.06 286 ALA A O 1
ATOM 2362 N N . ASP A 1 287 ? -18.900 -0.318 22.472 1.00 96.69 287 ASP A N 1
ATOM 2363 C CA . ASP A 1 287 ? -17.491 -0.441 22.831 1.00 96.69 287 ASP A CA 1
ATOM 2364 C C . ASP A 1 287 ? -16.651 0.388 21.835 1.00 96.69 287 ASP A C 1
ATOM 2366 O O . ASP A 1 287 ? -17.053 0.570 20.684 1.00 96.69 287 ASP A O 1
ATOM 2370 N N . ILE A 1 288 ? -15.487 0.903 22.245 1.00 97.44 288 ILE A N 1
ATOM 2371 C CA . ILE A 1 288 ? -14.608 1.705 21.373 1.00 97.44 288 ILE A CA 1
ATOM 2372 C C . ILE A 1 288 ? -13.253 1.016 21.207 1.00 97.44 288 ILE A C 1
ATOM 2374 O O . ILE A 1 288 ? -12.521 0.782 22.170 1.00 97.44 288 ILE A O 1
ATOM 2378 N N . LEU A 1 289 ? -12.881 0.743 19.959 1.00 97.19 289 LEU A N 1
ATOM 2379 C CA . LEU A 1 289 ? -11.533 0.332 19.596 1.00 97.19 289 LEU A CA 1
ATOM 2380 C C . LEU A 1 289 ? -10.638 1.553 19.442 1.00 97.19 289 LEU A C 1
ATOM 2382 O O . LEU A 1 289 ? -10.892 2.401 18.589 1.00 97.19 289 LEU A O 1
ATOM 2386 N N . ILE A 1 290 ? -9.553 1.600 20.205 1.00 96.38 290 ILE A N 1
ATOM 2387 C CA . ILE A 1 290 ? -8.424 2.491 19.959 1.00 96.38 290 ILE A CA 1
ATOM 2388 C C . ILE A 1 290 ? -7.386 1.696 19.175 1.00 96.38 290 ILE A C 1
ATOM 2390 O O . ILE A 1 290 ? -6.728 0.812 19.725 1.00 96.38 290 ILE A O 1
ATOM 2394 N N . VAL A 1 291 ? -7.282 1.977 17.879 1.00 94.62 291 VAL A N 1
ATOM 2395 C CA . VAL A 1 291 ? -6.464 1.213 16.935 1.00 94.62 291 VAL A CA 1
ATOM 2396 C C . VAL A 1 291 ? -5.208 1.995 16.578 1.00 94.62 291 VAL A C 1
ATOM 2398 O O . VAL A 1 291 ? -5.269 3.171 16.218 1.00 94.62 291 VAL A O 1
ATOM 2401 N N . ASP A 1 292 ? -4.067 1.320 16.646 1.00 90.94 292 ASP A N 1
ATOM 2402 C CA . ASP A 1 292 ? -2.771 1.849 16.244 1.00 90.94 292 ASP A CA 1
ATOM 2403 C C . ASP A 1 292 ? -2.093 0.876 15.264 1.00 90.94 292 ASP A C 1
ATOM 2405 O O . ASP A 1 292 ? -1.978 -0.330 15.513 1.00 90.94 292 ASP A O 1
ATOM 2409 N N . THR A 1 293 ? -1.670 1.392 14.108 1.00 87.69 293 THR A N 1
ATOM 2410 C CA . THR A 1 293 ? -1.039 0.583 13.061 1.00 87.69 293 THR A CA 1
ATOM 2411 C C . THR A 1 293 ? 0.480 0.704 13.128 1.00 87.69 293 THR A C 1
ATOM 2413 O O . THR A 1 293 ? 1.062 1.754 12.845 1.00 87.69 293 THR A O 1
ATOM 2416 N N . LYS A 1 294 ? 1.163 -0.399 13.430 1.00 82.50 294 LYS A N 1
ATOM 2417 C CA . LYS A 1 294 ? 2.623 -0.463 13.545 1.00 82.50 294 LYS A CA 1
ATOM 2418 C C . LYS A 1 294 ? 3.223 -1.205 12.352 1.00 82.50 294 LYS A C 1
ATOM 2420 O O . LYS A 1 294 ? 3.513 -2.397 12.403 1.00 82.50 294 LYS A O 1
ATOM 2425 N N . LEU A 1 295 ? 3.447 -0.461 11.268 1.00 67.94 295 LEU A N 1
ATOM 2426 C CA . LEU A 1 295 ? 4.106 -0.969 10.054 1.00 67.94 295 LEU A CA 1
ATOM 2427 C C . LEU A 1 295 ? 5.631 -1.106 10.174 1.00 67.94 295 LEU A C 1
ATOM 2429 O O . LEU A 1 295 ? 6.265 -1.771 9.356 1.00 67.94 295 LEU A O 1
ATOM 2433 N N . ARG A 1 296 ? 6.240 -0.450 11.166 1.00 64.81 296 ARG A N 1
ATOM 2434 C CA . ARG A 1 296 ? 7.686 -0.530 11.406 1.00 64.81 296 ARG A CA 1
ATOM 2435 C C . ARG A 1 296 ? 8.044 -1.859 12.069 1.00 64.81 296 ARG A C 1
ATOM 2437 O O . ARG A 1 296 ? 7.222 -2.436 12.769 1.00 64.81 296 ARG A O 1
ATOM 2444 N N . LYS A 1 297 ? 9.302 -2.289 11.914 1.00 57.38 297 LYS A N 1
ATOM 2445 C CA . LYS A 1 297 ? 9.878 -3.505 12.532 1.00 57.38 297 LYS A CA 1
ATOM 2446 C C . LYS A 1 297 ? 9.926 -3.478 14.072 1.00 57.38 297 LYS A C 1
ATOM 2448 O O . LYS A 1 297 ? 10.497 -4.379 14.680 1.00 57.38 297 LYS A O 1
ATOM 2453 N N . ASP A 1 298 ? 9.372 -2.448 14.701 1.00 64.12 298 ASP A N 1
ATOM 2454 C CA . ASP A 1 298 ? 9.345 -2.324 16.148 1.00 64.12 298 ASP A CA 1
ATOM 2455 C C . ASP A 1 298 ? 8.291 -3.282 16.719 1.00 64.12 298 ASP A C 1
ATOM 2457 O O . ASP A 1 298 ? 7.090 -3.146 16.477 1.00 64.12 298 ASP A O 1
ATOM 2461 N N . ASP A 1 299 ? 8.756 -4.270 17.481 1.00 72.00 299 ASP A N 1
ATOM 2462 C CA . ASP A 1 299 ? 7.901 -5.187 18.232 1.00 72.00 299 ASP A CA 1
ATOM 2463 C C . ASP A 1 299 ? 7.184 -4.409 19.351 1.00 72.00 299 ASP A C 1
ATOM 2465 O O . ASP A 1 299 ? 7.778 -4.101 20.394 1.00 72.00 299 ASP A O 1
ATOM 2469 N N . ILE A 1 300 ? 5.912 -4.048 19.118 1.00 81.00 300 ILE A N 1
ATOM 2470 C CA . ILE A 1 300 ? 5.125 -3.247 20.064 1.00 81.00 300 ILE A CA 1
ATOM 2471 C C . ILE A 1 300 ? 4.874 -4.038 21.339 1.00 81.00 300 ILE A C 1
ATOM 2473 O O . ILE A 1 300 ? 4.860 -3.457 22.418 1.00 81.00 300 ILE A O 1
ATOM 2477 N N . CYS A 1 301 ? 4.764 -5.363 21.237 1.00 81.88 301 CYS A N 1
ATOM 2478 C CA . CYS A 1 301 ? 4.579 -6.229 22.386 1.00 81.88 301 CYS A CA 1
ATOM 2479 C C . CYS A 1 301 ? 5.786 -6.118 23.328 1.00 81.88 301 CYS A C 1
ATOM 2481 O O . CYS A 1 301 ? 5.625 -5.831 24.518 1.00 81.88 301 CYS A O 1
ATOM 2483 N N . ARG A 1 302 ? 7.011 -6.197 22.793 1.00 80.31 302 ARG A N 1
ATOM 2484 C CA . ARG A 1 302 ? 8.237 -5.965 23.576 1.00 80.31 302 ARG A CA 1
ATOM 2485 C C . ARG A 1 302 ? 8.281 -4.562 24.188 1.00 80.31 302 ARG A C 1
ATOM 2487 O O . ARG A 1 302 ? 8.673 -4.413 25.346 1.00 80.31 302 ARG A O 1
ATOM 2494 N N . ILE A 1 303 ? 7.892 -3.538 23.429 1.00 81.56 303 ILE A N 1
ATOM 2495 C CA . ILE A 1 303 ? 7.866 -2.149 23.909 1.00 81.56 303 ILE A CA 1
ATOM 2496 C C . ILE A 1 303 ? 6.905 -2.003 25.096 1.00 81.56 303 ILE A C 1
ATOM 2498 O O . ILE A 1 303 ? 7.312 -1.510 26.152 1.00 81.56 303 ILE A O 1
ATOM 2502 N N . LEU A 1 304 ? 5.667 -2.479 24.958 1.00 82.94 304 LEU A N 1
ATOM 2503 C CA .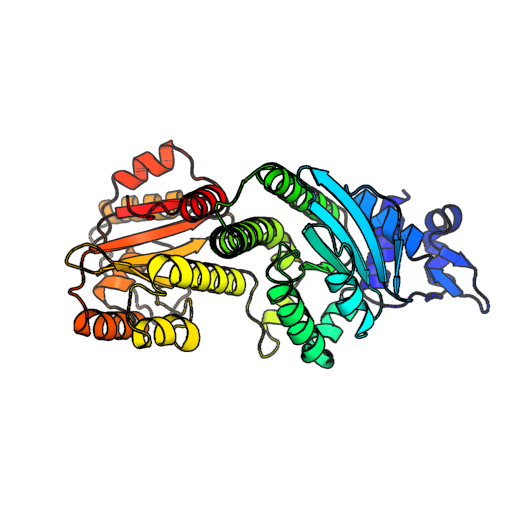 LEU A 1 304 ? 4.646 -2.397 26.002 1.00 82.94 304 LEU A CA 1
ATOM 2504 C C . LEU A 1 304 ? 5.081 -3.146 27.260 1.00 82.94 304 LEU A C 1
ATOM 2506 O O . LEU A 1 304 ? 5.044 -2.559 28.342 1.00 82.94 304 LEU A O 1
ATOM 2510 N N . LEU A 1 305 ? 5.593 -4.374 27.122 1.00 82.25 305 LEU A N 1
ATOM 2511 C CA . LEU A 1 305 ? 6.114 -5.157 28.246 1.00 82.25 305 LEU A CA 1
ATOM 2512 C C . LEU A 1 305 ? 7.255 -4.431 28.962 1.00 82.25 305 LEU A C 1
ATOM 2514 O O . LEU A 1 305 ? 7.220 -4.272 30.180 1.00 82.25 305 LEU A O 1
ATOM 2518 N N . SER A 1 306 ? 8.238 -3.922 28.215 1.00 78.56 306 SER A N 1
ATOM 2519 C CA . SER A 1 306 ? 9.366 -3.189 28.802 1.00 78.56 306 SER A CA 1
ATOM 2520 C C . SER A 1 306 ? 8.916 -1.945 29.578 1.00 78.56 306 SER A C 1
ATOM 2522 O O . SER A 1 306 ? 9.467 -1.647 30.639 1.00 78.56 306 SER A O 1
ATOM 2524 N N . SER A 1 307 ? 7.885 -1.246 29.088 1.00 74.00 307 SER A N 1
ATOM 2525 C CA . SER A 1 307 ? 7.301 -0.104 29.790 1.00 74.00 307 SER A CA 1
ATOM 2526 C C . SER A 1 307 ? 6.537 -0.537 31.043 1.00 74.00 307 SER A C 1
ATOM 2528 O O . SER A 1 307 ? 6.735 0.052 32.101 1.00 74.00 307 SER A O 1
ATOM 2530 N N . ALA A 1 308 ? 5.749 -1.614 30.972 1.00 73.00 308 ALA A N 1
ATOM 2531 C CA . ALA A 1 308 ? 4.996 -2.146 32.105 1.00 73.00 308 ALA A CA 1
ATOM 2532 C C . ALA A 1 308 ? 5.919 -2.577 33.260 1.00 73.00 308 ALA A C 1
ATOM 2534 O O . ALA A 1 308 ? 5.669 -2.215 34.410 1.00 73.00 308 ALA A O 1
ATOM 2535 N N . TYR A 1 309 ? 7.033 -3.256 32.962 1.00 68.31 309 TYR A N 1
ATOM 2536 C CA . TYR A 1 309 ? 8.031 -3.626 33.974 1.00 68.31 309 TYR A CA 1
ATOM 2537 C C . TYR A 1 309 ? 8.683 -2.403 34.631 1.00 68.31 309 TYR A C 1
ATOM 2539 O O . TYR A 1 309 ? 8.837 -2.361 35.853 1.00 68.31 309 TYR A O 1
ATOM 2547 N N . LYS A 1 310 ? 9.027 -1.369 33.851 1.00 66.44 310 LYS A N 1
ATOM 2548 C CA . LYS A 1 310 ? 9.552 -0.107 34.403 1.00 66.44 310 LYS A CA 1
ATOM 2549 C C . LYS A 1 310 ? 8.525 0.593 35.301 1.00 66.44 310 LYS A C 1
ATOM 2551 O O . LYS A 1 310 ? 8.897 1.094 36.359 1.00 66.44 310 LYS A O 1
ATOM 2556 N N . HIS A 1 311 ? 7.244 0.562 34.932 1.00 60.25 311 HIS A N 1
ATOM 2557 C CA . HIS A 1 311 ? 6.155 1.127 35.735 1.00 60.25 311 HIS A CA 1
ATOM 2558 C C . HIS A 1 311 ? 5.928 0.427 37.067 1.00 60.25 311 HIS A C 1
ATOM 2560 O O . HIS A 1 311 ? 5.612 1.090 38.055 1.00 60.25 311 HIS A O 1
ATOM 2566 N N . GLN A 1 312 ? 6.080 -0.894 37.108 1.00 62.09 312 GLN A N 1
ATOM 2567 C CA . GLN A 1 312 ? 5.946 -1.652 38.350 1.00 62.09 312 GLN A CA 1
ATOM 2568 C C . GLN A 1 312 ? 7.092 -1.349 39.325 1.00 62.09 312 GLN A C 1
ATOM 2570 O O . GLN A 1 312 ? 6.858 -1.272 40.532 1.00 62.09 312 GLN A O 1
ATOM 2575 N N . ASN A 1 313 ? 8.297 -1.103 38.801 1.00 57.25 313 ASN A N 1
ATOM 2576 C CA . ASN A 1 313 ? 9.498 -0.896 39.610 1.00 57.25 313 ASN A CA 1
ATOM 2577 C C . ASN A 1 313 ? 9.704 0.563 40.065 1.00 57.25 313 ASN A C 1
ATOM 2579 O O . ASN A 1 313 ? 10.259 0.777 41.138 1.00 57.25 313 ASN A O 1
ATOM 2583 N N . ASN A 1 314 ? 9.203 1.564 39.327 1.00 54.41 314 ASN A N 1
ATOM 2584 C CA . ASN A 1 314 ? 9.342 2.986 39.674 1.00 54.41 314 ASN A CA 1
ATOM 2585 C C . ASN A 1 314 ? 7.980 3.656 39.928 1.00 54.41 314 ASN A C 1
ATOM 2587 O O . ASN A 1 314 ? 7.407 4.305 39.055 1.00 54.41 314 ASN A O 1
ATOM 2591 N N . LYS A 1 315 ? 7.476 3.577 41.169 1.00 52.56 315 LYS A N 1
ATOM 2592 C CA . LYS A 1 315 ? 6.238 4.271 41.594 1.00 52.56 315 LYS A CA 1
ATOM 2593 C C . LYS A 1 315 ? 6.326 5.812 41.563 1.00 52.56 315 LYS A C 1
ATOM 2595 O O . LYS A 1 315 ? 5.287 6.461 41.683 1.00 52.56 315 LYS A O 1
ATOM 2600 N N . GLN A 1 316 ? 7.524 6.394 41.429 1.00 44.84 316 GLN A N 1
ATOM 2601 C CA . GLN A 1 316 ? 7.769 7.840 41.569 1.00 44.84 316 GLN A CA 1
ATOM 2602 C C . GLN A 1 316 ? 7.774 8.647 40.259 1.00 44.84 316 GLN A C 1
ATOM 2604 O O . GLN A 1 316 ? 7.522 9.847 40.314 1.00 44.84 316 GLN A O 1
ATOM 2609 N N . GLU A 1 317 ? 7.913 8.041 39.077 1.00 47.31 317 GLU A N 1
ATOM 2610 C CA . GLU A 1 317 ? 7.765 8.764 37.796 1.00 47.31 317 GLU A CA 1
ATOM 2611 C C . GLU A 1 317 ? 6.291 8.826 37.350 1.00 47.31 317 GLU A C 1
ATOM 2613 O O . GLU A 1 317 ? 5.932 8.564 36.207 1.00 47.31 317 GLU A O 1
ATOM 2618 N N . ARG A 1 318 ? 5.400 9.187 38.283 1.00 47.34 318 ARG A N 1
ATOM 2619 C CA . ARG A 1 318 ? 3.991 9.528 38.003 1.00 47.34 318 ARG A CA 1
ATOM 2620 C C . ARG A 1 318 ? 3.821 10.950 37.469 1.00 47.34 318 ARG A C 1
ATOM 2622 O O . ARG A 1 318 ? 2.696 11.437 37.363 1.00 47.34 318 ARG A O 1
ATOM 2629 N N . GLN A 1 319 ? 4.914 11.636 37.144 1.00 45.12 319 GLN A N 1
ATOM 2630 C CA . GLN A 1 319 ? 4.817 12.921 36.478 1.00 45.12 319 GLN A CA 1
ATOM 2631 C C . GLN A 1 319 ? 4.406 12.684 35.033 1.00 45.12 319 GLN A C 1
ATOM 2633 O O . GLN A 1 319 ? 5.193 12.257 34.194 1.00 45.12 319 GLN A O 1
ATOM 2638 N N . VAL A 1 320 ? 3.117 12.944 34.813 1.00 48.34 320 VAL A N 1
ATOM 2639 C CA . VAL A 1 320 ? 2.488 13.417 33.582 1.00 48.34 320 VAL A CA 1
ATOM 2640 C C . VAL A 1 320 ? 3.522 14.172 32.744 1.00 48.34 320 VAL A C 1
ATOM 2642 O O . VAL A 1 320 ? 3.670 15.384 32.870 1.00 48.34 320 VAL A O 1
ATOM 2645 N N . SER A 1 321 ? 4.288 13.457 31.919 1.00 46.31 321 SER A N 1
ATOM 2646 C CA . SER A 1 321 ? 5.213 14.105 30.999 1.00 46.31 321 SER A CA 1
ATOM 2647 C C . SER A 1 321 ? 4.393 14.563 29.806 1.00 46.31 321 SER A C 1
ATOM 2649 O O . SER A 1 321 ? 4.111 13.835 28.856 1.00 46.31 321 SER A O 1
ATOM 2651 N N . GLU A 1 322 ? 3.901 15.784 29.987 1.00 48.06 322 GLU A N 1
ATOM 2652 C CA . GLU A 1 322 ? 3.593 16.786 28.985 1.00 48.06 322 GLU A CA 1
ATOM 2653 C C . GLU A 1 322 ? 3.619 16.263 27.552 1.00 48.06 322 GLU A C 1
ATOM 2655 O O . GLU A 1 322 ? 4.631 16.278 26.847 1.00 48.06 322 GLU A O 1
ATOM 2660 N N . CYS A 1 323 ? 2.425 15.954 27.070 1.00 54.56 323 CYS A N 1
ATOM 2661 C CA . CYS A 1 323 ? 2.115 15.817 25.656 1.00 54.56 323 CYS A CA 1
ATOM 2662 C C . CYS A 1 323 ? 2.464 17.046 24.791 1.00 54.56 323 CYS A C 1
ATOM 2664 O O . CYS A 1 323 ? 2.191 17.065 23.593 1.00 54.56 323 CYS A O 1
ATOM 2666 N N . LYS A 1 324 ? 3.067 18.083 25.381 1.00 51.91 324 LYS A N 1
ATOM 2667 C CA . LYS A 1 324 ? 3.327 19.370 24.753 1.00 51.91 324 LYS A CA 1
ATOM 2668 C C . LYS A 1 324 ? 4.679 19.461 24.036 1.00 51.91 324 LYS A C 1
ATOM 2670 O O . LYS A 1 324 ? 4.770 20.287 23.133 1.00 51.91 324 LYS A O 1
ATOM 2675 N N . HIS A 1 325 ? 5.705 18.646 24.351 1.00 45.47 325 HIS A N 1
ATOM 2676 C CA . HIS A 1 325 ? 7.076 19.022 23.934 1.00 45.47 325 HIS A CA 1
ATOM 2677 C C . HIS A 1 325 ? 8.028 17.975 23.315 1.00 45.47 325 HIS A C 1
ATOM 2679 O O . HIS A 1 325 ? 9.081 18.388 22.827 1.00 45.47 325 HIS A O 1
ATOM 2685 N N . ARG A 1 326 ? 7.724 16.670 23.206 1.00 46.97 326 ARG A N 1
ATOM 2686 C CA . ARG A 1 326 ? 8.614 15.719 22.485 1.00 46.97 326 ARG A CA 1
ATOM 2687 C C . ARG A 1 326 ? 7.853 14.626 21.733 1.00 46.97 326 ARG A C 1
ATOM 2689 O O . ARG A 1 326 ? 6.771 14.227 22.145 1.00 46.97 326 ARG A O 1
ATOM 2696 N N . LYS A 1 327 ? 8.450 14.114 20.642 1.00 51.53 327 LYS A N 1
ATOM 2697 C CA . LYS A 1 327 ? 8.059 12.840 20.005 1.00 51.53 327 LYS A CA 1
ATOM 2698 C C . LYS A 1 327 ? 8.094 11.756 21.085 1.00 51.53 327 LYS A C 1
ATOM 2700 O O . LYS A 1 327 ? 9.179 11.298 21.432 1.00 51.53 327 LYS A O 1
ATOM 2705 N N . GLN A 1 328 ? 6.944 11.406 21.657 1.00 58.31 328 GLN A N 1
ATOM 2706 C CA . GLN A 1 328 ? 6.892 10.364 22.673 1.00 58.31 328 GLN A CA 1
ATOM 2707 C C . GLN A 1 328 ? 7.284 9.025 22.050 1.00 58.31 328 GLN A C 1
ATOM 2709 O O . GLN A 1 328 ? 6.814 8.653 20.973 1.00 58.31 328 GLN A O 1
ATOM 2714 N N . THR A 1 329 ? 8.163 8.315 22.745 1.00 66.25 329 THR A N 1
ATOM 2715 C CA . THR A 1 329 ? 8.417 6.899 22.518 1.00 66.25 329 THR A CA 1
ATOM 2716 C C . THR A 1 329 ? 7.154 6.105 22.836 1.00 66.25 329 THR A C 1
ATOM 2718 O O . THR A 1 329 ? 6.433 6.403 23.790 1.00 66.25 329 THR A O 1
ATOM 2721 N N . GLU A 1 330 ? 6.886 5.086 22.025 1.00 73.38 330 GLU A N 1
ATOM 2722 C CA . GLU A 1 330 ? 5.780 4.160 22.255 1.00 73.38 330 GLU A CA 1
ATOM 2723 C C . GLU A 1 330 ? 5.880 3.548 23.663 1.00 73.38 330 GLU A C 1
ATOM 2725 O O . GLU A 1 330 ? 6.948 3.093 24.071 1.00 73.38 330 GLU A O 1
ATOM 2730 N N . SER A 1 331 ? 4.794 3.601 24.438 1.00 80.00 331 SER A N 1
ATOM 2731 C CA . SER A 1 331 ? 4.748 3.138 25.833 1.00 80.00 331 SER A CA 1
ATOM 2732 C C . SER A 1 331 ? 3.308 2.943 26.301 1.00 80.00 331 SER A C 1
ATOM 2734 O O . SER A 1 331 ? 2.399 3.557 25.747 1.00 80.00 331 SER A O 1
ATOM 2736 N N . LEU A 1 332 ? 3.091 2.139 27.347 1.00 81.88 332 LEU A N 1
ATOM 2737 C CA . LEU A 1 332 ? 1.754 1.926 27.911 1.00 81.88 332 LEU A CA 1
ATOM 2738 C C . LEU A 1 332 ? 1.093 3.240 28.373 1.00 81.88 332 LEU A C 1
ATOM 2740 O O . LEU A 1 332 ? -0.081 3.458 28.086 1.00 81.88 332 LEU A O 1
ATOM 2744 N N . ILE A 1 333 ? 1.861 4.154 28.987 1.00 80.88 333 ILE A N 1
ATOM 2745 C CA . ILE A 1 333 ? 1.368 5.468 29.456 1.00 80.88 333 ILE A CA 1
ATOM 2746 C C . ILE A 1 333 ? 0.740 6.266 28.321 1.00 80.88 333 ILE A C 1
ATOM 2748 O O . ILE A 1 333 ? -0.315 6.870 28.498 1.00 80.88 333 ILE A O 1
ATOM 2752 N N . LYS A 1 334 ? 1.403 6.287 27.156 1.00 84.12 334 LYS A N 1
ATOM 2753 C CA . LYS A 1 334 ? 0.925 7.019 25.980 1.00 84.12 334 LYS A CA 1
ATOM 2754 C C . LYS A 1 334 ? -0.498 6.578 25.632 1.00 84.12 334 LYS A C 1
ATOM 2756 O O . LYS A 1 334 ? -1.354 7.419 25.387 1.00 84.12 334 LYS A O 1
ATOM 2761 N N . TYR A 1 335 ? -0.766 5.274 25.666 1.00 87.50 335 TYR A N 1
ATOM 2762 C CA . TYR A 1 335 ? -2.089 4.739 25.357 1.00 87.50 335 TYR A CA 1
ATOM 2763 C C . TYR A 1 335 ? -3.097 4.989 26.480 1.00 87.50 335 TYR A C 1
ATOM 2765 O O . TYR A 1 335 ? -4.232 5.366 26.194 1.00 87.50 335 TYR A O 1
ATOM 2773 N N . GLU A 1 336 ? -2.705 4.859 27.751 1.00 86.88 336 GLU A N 1
ATOM 2774 C CA . GLU A 1 336 ? -3.562 5.211 28.898 1.00 86.88 336 GLU A CA 1
ATOM 2775 C C . GLU A 1 336 ? -3.975 6.695 28.877 1.00 86.88 336 GLU A C 1
ATOM 2777 O O . GLU A 1 336 ? -5.091 7.052 29.269 1.00 86.88 336 GLU A O 1
ATOM 2782 N N . HIS A 1 337 ? -3.109 7.574 28.367 1.00 85.31 337 HIS A N 1
ATOM 2783 C CA . HIS A 1 337 ? -3.408 8.994 28.200 1.00 85.31 337 HIS A CA 1
ATOM 2784 C C . HIS A 1 337 ? -4.594 9.238 27.254 1.00 85.31 337 HIS A C 1
ATOM 2786 O O . HIS A 1 337 ? -5.435 10.095 27.535 1.00 85.31 337 HIS A O 1
ATOM 2792 N N . TYR A 1 338 ? -4.707 8.456 26.173 1.00 87.94 338 TYR A N 1
ATOM 2793 C CA . TYR A 1 338 ? -5.746 8.644 25.155 1.00 87.94 338 TYR A CA 1
ATOM 2794 C C . TYR A 1 338 ? -7.163 8.552 25.700 1.00 87.94 338 TYR A C 1
ATOM 2796 O O . TYR A 1 338 ? -8.030 9.265 25.221 1.00 87.94 338 TYR A O 1
ATOM 2804 N N . ILE A 1 339 ? -7.401 7.737 26.721 1.00 90.50 339 ILE A N 1
ATOM 2805 C CA . ILE A 1 339 ? -8.745 7.542 27.280 1.00 90.50 339 ILE A CA 1
ATOM 2806 C C . ILE A 1 339 ? -8.957 8.257 28.613 1.00 90.50 339 ILE A C 1
ATOM 2808 O O . ILE A 1 339 ? -10.096 8.479 29.015 1.00 90.50 339 ILE A O 1
ATOM 2812 N N . THR A 1 340 ? -7.879 8.643 29.300 1.00 85.81 340 THR A N 1
ATOM 2813 C CA . THR A 1 340 ? -7.971 9.409 30.551 1.00 85.81 340 THR A CA 1
ATOM 2814 C C . THR A 1 340 ? -8.144 10.900 30.298 1.00 85.81 340 THR A C 1
ATOM 2816 O O . THR A 1 340 ? -8.937 11.535 30.987 1.00 85.81 340 THR A O 1
ATOM 2819 N N . VAL A 1 341 ? -7.430 11.460 29.316 1.00 86.19 341 VAL A N 1
ATOM 2820 C CA . VAL A 1 341 ? -7.539 12.882 28.952 1.00 86.19 341 VAL A CA 1
ATOM 2821 C C . VAL A 1 341 ? -8.468 13.085 27.760 1.00 86.19 341 VAL A C 1
ATOM 2823 O O . VAL A 1 341 ? -9.242 14.037 27.770 1.00 86.19 341 VAL A O 1
ATOM 2826 N N . LYS A 1 342 ? -8.445 12.151 26.800 1.00 90.12 342 LYS A N 1
ATOM 2827 C CA . LYS A 1 342 ? -9.213 12.175 25.547 1.00 90.12 342 LYS A CA 1
ATOM 2828 C C . LYS A 1 342 ? -8.881 13.363 24.650 1.00 90.12 342 LYS A C 1
ATOM 2830 O O . LYS A 1 342 ? -8.904 14.528 25.038 1.00 90.12 342 LYS A O 1
ATOM 2835 N N . SER A 1 343 ? -8.580 13.060 23.396 1.00 92.06 343 SER A N 1
ATOM 2836 C CA . SER A 1 343 ? -8.430 14.083 22.367 1.00 92.06 343 SER A CA 1
ATOM 2837 C C . SER A 1 343 ? -9.785 14.732 22.048 1.00 92.06 343 SER A C 1
ATOM 2839 O O . SER A 1 343 ? -10.843 14.164 22.324 1.00 92.06 343 SER A O 1
ATOM 2841 N N . ASP A 1 344 ? -9.778 15.910 21.415 1.00 93.25 344 ASP A N 1
ATOM 2842 C CA . ASP A 1 344 ? -11.011 16.545 20.912 1.00 93.25 344 ASP A CA 1
ATOM 2843 C C . ASP A 1 344 ? -11.788 15.619 19.977 1.00 93.25 344 ASP A C 1
ATOM 2845 O O . ASP A 1 344 ? -13.017 15.599 19.987 1.00 93.25 344 ASP A O 1
ATOM 2849 N N . LYS A 1 345 ? -11.065 14.826 19.182 1.00 95.00 345 LYS A N 1
ATOM 2850 C CA . LYS A 1 345 ? -11.678 13.912 18.225 1.00 95.00 345 LYS A CA 1
ATOM 2851 C C . LYS A 1 345 ? -12.317 12.696 18.899 1.00 95.00 345 LYS A C 1
ATOM 2853 O O . LYS A 1 345 ? -13.428 12.327 18.525 1.00 95.00 345 LYS A O 1
ATOM 2858 N N . LEU A 1 346 ? -11.687 12.131 19.932 1.00 95.81 346 LEU A N 1
ATOM 2859 C CA . LEU A 1 346 ? -12.307 11.063 20.711 1.00 95.81 346 LEU A CA 1
ATOM 2860 C C . LEU A 1 346 ? -13.535 11.591 21.455 1.00 95.81 346 LEU A C 1
ATOM 2862 O O . LEU A 1 346 ? -14.595 10.988 21.363 1.00 95.81 346 LEU A O 1
ATOM 2866 N N . ARG A 1 347 ? -13.437 12.760 22.104 1.00 96.56 347 ARG A N 1
ATOM 2867 C CA . ARG A 1 347 ? -14.583 13.386 22.788 1.00 96.56 347 ARG A CA 1
ATOM 2868 C C . ARG A 1 347 ? -15.755 13.633 21.844 1.00 96.56 347 ARG A C 1
ATOM 2870 O O . ARG A 1 347 ? -16.876 13.257 22.162 1.00 96.56 347 ARG A O 1
ATOM 2877 N N . LYS A 1 348 ? -15.495 14.179 20.654 1.00 97.31 348 LYS A N 1
ATOM 2878 C CA . LYS A 1 348 ? -16.540 14.398 19.649 1.00 97.31 348 LYS A CA 1
ATOM 2879 C C . LYS A 1 348 ? -17.180 13.088 19.178 1.00 97.31 348 LYS A C 1
ATOM 2881 O O . LYS A 1 348 ? -18.395 13.045 19.003 1.00 97.31 348 LYS A O 1
ATOM 2886 N N . LEU A 1 349 ? -16.400 12.019 18.988 1.00 97.50 349 LEU A N 1
ATOM 2887 C CA . LEU A 1 349 ? -16.955 10.698 18.679 1.00 97.50 349 LEU A CA 1
ATOM 2888 C C . LEU A 1 349 ? -17.884 10.214 19.802 1.00 97.50 349 LEU A C 1
ATOM 2890 O O . LEU A 1 349 ? -19.000 9.784 19.528 1.00 97.50 349 LEU A O 1
ATOM 2894 N N . GLU A 1 350 ? -17.450 10.325 21.056 1.00 97.31 350 GLU A N 1
ATOM 2895 C CA . GLU A 1 350 ? -18.248 9.934 22.221 1.00 97.31 350 GLU A CA 1
ATOM 2896 C C . GLU A 1 350 ? -19.556 10.717 22.327 1.00 97.31 350 GLU A C 1
ATOM 2898 O O . GLU A 1 350 ? -20.605 10.122 22.550 1.00 97.31 350 GLU A O 1
ATOM 2903 N N . GLU A 1 351 ? -19.517 12.030 22.111 1.00 97.56 351 GLU A N 1
ATOM 2904 C CA . GLU A 1 351 ? -20.707 12.889 22.114 1.00 97.56 351 GLU A CA 1
ATOM 2905 C C . GLU A 1 351 ? -21.714 12.504 21.024 1.00 97.56 351 GLU A C 1
ATOM 2907 O O . GLU A 1 351 ? -22.924 12.623 21.225 1.00 97.56 351 GLU A O 1
ATOM 2912 N N . LEU A 1 352 ? -21.234 12.068 19.855 1.00 97.38 352 LEU A N 1
ATOM 2913 C CA . LEU A 1 352 ? -22.102 11.564 18.792 1.00 97.38 352 LEU A CA 1
ATOM 2914 C C . LEU A 1 352 ? -22.713 10.216 19.184 1.00 97.38 352 LEU A C 1
ATOM 2916 O O . LEU A 1 352 ? -23.918 10.039 19.040 1.00 97.38 352 LEU A O 1
ATOM 2920 N N . LEU A 1 353 ? -21.910 9.305 19.737 1.00 96.56 353 LEU A N 1
ATOM 2921 C CA . LEU A 1 353 ? -22.365 7.976 20.145 1.00 96.56 353 LEU A CA 1
ATOM 2922 C C . LEU A 1 353 ? -23.357 8.025 21.306 1.00 96.56 353 LEU A C 1
ATOM 2924 O O . LEU A 1 353 ? -24.371 7.342 21.246 1.00 96.56 353 LEU A O 1
ATOM 2928 N N . GLN A 1 354 ? -23.124 8.863 22.319 1.00 95.00 354 GLN A N 1
ATOM 2929 C CA . GLN A 1 354 ? -23.986 8.985 23.504 1.00 95.00 354 GLN A CA 1
ATOM 2930 C C . GLN A 1 354 ? -25.418 9.421 23.179 1.00 95.00 354 GLN A C 1
ATOM 2932 O O . GLN A 1 354 ? -26.328 9.151 23.959 1.00 95.00 354 GLN A O 1
ATOM 2937 N N . LYS A 1 355 ? -25.637 10.070 22.029 1.00 93.12 355 LYS A N 1
ATOM 2938 C CA . LYS A 1 355 ? -26.981 10.414 21.538 1.00 93.12 355 LYS A CA 1
ATOM 2939 C C . LYS A 1 355 ? -27.766 9.194 21.050 1.00 93.12 355 LYS A C 1
ATOM 2941 O O . LYS A 1 355 ? -28.981 9.279 20.917 1.00 93.12 355 LYS A O 1
ATOM 2946 N N . GLU A 1 356 ? -27.081 8.091 20.764 1.00 91.75 356 GLU A N 1
ATOM 2947 C CA . GLU A 1 356 ? -27.642 6.883 20.151 1.00 91.75 356 GLU A CA 1
ATOM 2948 C C . GLU A 1 356 ? -27.530 5.662 21.072 1.00 91.75 356 GLU A C 1
ATOM 2950 O O . GLU A 1 356 ? -28.399 4.792 21.065 1.00 91.75 356 GLU A O 1
ATOM 2955 N N . THR A 1 357 ? -26.453 5.559 21.853 1.00 93.38 357 THR A N 1
ATOM 2956 C CA . THR A 1 357 ? -26.168 4.405 22.704 1.00 93.38 357 THR A CA 1
ATOM 2957 C C . THR A 1 357 ? -25.169 4.760 23.812 1.00 93.38 357 THR A C 1
ATOM 2959 O O . THR A 1 357 ? -24.243 5.541 23.581 1.00 93.38 357 THR A O 1
ATOM 2962 N N . PRO A 1 358 ? -25.286 4.162 25.010 1.00 95.06 358 PRO A N 1
ATOM 2963 C CA . PRO A 1 358 ? -24.273 4.306 26.051 1.00 95.06 358 PRO A CA 1
ATOM 2964 C C . PRO A 1 358 ? -22.903 3.810 25.586 1.00 95.06 358 PRO A C 1
ATOM 2966 O O . PRO A 1 358 ? -22.809 2.865 24.800 1.00 95.06 358 PRO A O 1
ATOM 2969 N N . ILE A 1 359 ? -21.839 4.422 26.102 1.00 95.94 359 ILE A N 1
ATOM 2970 C CA . ILE A 1 359 ? -20.462 3.997 25.831 1.00 95.94 359 ILE A CA 1
ATOM 2971 C C . ILE A 1 359 ? -20.083 2.890 26.811 1.00 95.94 359 ILE A C 1
ATOM 2973 O O . ILE A 1 359 ? -20.272 3.035 28.019 1.00 95.94 359 ILE A O 1
ATOM 2977 N N . GLY A 1 360 ? -19.571 1.789 26.269 1.00 94.50 360 GLY A N 1
ATOM 2978 C CA . GLY A 1 360 ? -19.083 0.629 27.000 1.00 94.50 360 GLY A CA 1
ATOM 2979 C C . GLY A 1 360 ? -17.582 0.699 27.273 1.00 94.50 360 GLY A C 1
ATOM 2980 O O . GLY A 1 360 ? -17.063 1.688 27.790 1.00 94.50 360 GLY A O 1
ATOM 2981 N N . ASP A 1 361 ? -16.888 -0.388 26.949 1.00 95.50 361 ASP A N 1
ATOM 2982 C CA . ASP A 1 361 ? -15.466 -0.561 27.241 1.00 95.50 361 ASP A CA 1
ATOM 2983 C C . ASP A 1 361 ? -14.572 -0.023 26.107 1.00 95.50 361 ASP A C 1
ATOM 2985 O O . ASP A 1 361 ? -14.947 -0.043 24.933 1.00 95.50 361 ASP A O 1
ATOM 2989 N N . TYR A 1 362 ? -13.342 0.384 26.444 1.00 96.31 362 TYR A N 1
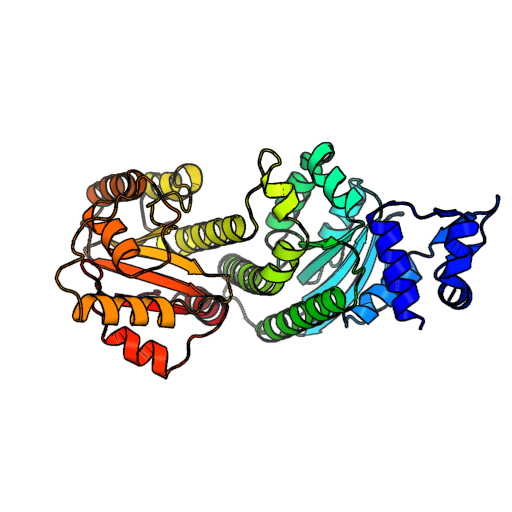ATOM 2990 C CA . TYR A 1 362 ? -12.298 0.664 25.452 1.00 96.31 362 TYR A CA 1
ATOM 2991 C C . TYR A 1 362 ? -11.388 -0.548 25.283 1.00 96.31 362 TYR A C 1
ATOM 2993 O O . TYR A 1 362 ? -10.978 -1.181 26.262 1.00 96.31 362 TYR A O 1
ATOM 3001 N N . TYR A 1 363 ? -10.991 -0.825 24.047 1.00 95.25 363 TYR A N 1
ATOM 3002 C CA . TYR A 1 363 ? -10.031 -1.873 23.714 1.00 95.25 363 TYR A CA 1
ATOM 3003 C C . TYR A 1 363 ? -8.859 -1.262 22.967 1.00 95.25 363 TYR A C 1
ATOM 3005 O O . TYR A 1 363 ? -9.049 -0.437 22.076 1.00 95.25 363 TYR A O 1
ATOM 3013 N N . LEU A 1 364 ? -7.648 -1.670 23.329 1.00 93.75 364 LEU A N 1
ATOM 3014 C CA . LEU A 1 364 ? -6.440 -1.209 22.661 1.00 93.75 364 LEU A CA 1
ATOM 3015 C C . LEU A 1 364 ? -6.023 -2.249 21.626 1.00 93.75 364 LEU A C 1
ATOM 3017 O O . LEU A 1 364 ? -5.718 -3.386 21.988 1.00 93.75 364 LEU A O 1
ATOM 3021 N N . VAL A 1 365 ? -6.016 -1.869 20.352 1.00 93.56 365 VAL A N 1
ATOM 3022 C CA . VAL A 1 365 ? -5.746 -2.775 19.233 1.00 93.56 365 VAL A CA 1
ATOM 3023 C C . VAL A 1 365 ? -4.504 -2.325 18.486 1.00 93.56 365 VAL A C 1
ATOM 3025 O O . VAL A 1 365 ? -4.417 -1.193 18.018 1.00 93.56 365 VAL A O 1
ATOM 3028 N N . PHE A 1 366 ? -3.561 -3.241 18.319 1.00 91.50 366 PHE A N 1
ATOM 3029 C CA . PHE A 1 366 ? -2.379 -3.043 17.498 1.00 91.50 366 PHE A CA 1
ATOM 3030 C C . PHE A 1 366 ? -2.459 -3.905 16.251 1.00 91.50 366 PHE A C 1
ATOM 3032 O O . PHE A 1 366 ? -2.600 -5.122 16.349 1.00 91.50 366 PHE A O 1
ATOM 3039 N N . ILE A 1 367 ? -2.311 -3.281 15.087 1.00 88.81 367 ILE A N 1
ATOM 3040 C CA . ILE A 1 367 ? -2.181 -3.990 13.810 1.00 88.81 367 ILE A CA 1
ATOM 3041 C C . ILE A 1 367 ? -0.728 -3.866 13.370 1.00 88.81 367 ILE A C 1
ATOM 3043 O O . ILE A 1 367 ? -0.254 -2.765 13.078 1.00 88.81 367 ILE A O 1
ATOM 3047 N N . GLN A 1 368 ? 0.001 -4.978 13.360 1.00 85.94 368 GLN A N 1
ATOM 3048 C CA . GLN A 1 368 ? 1.435 -5.012 13.085 1.00 85.94 368 GLN A CA 1
ATOM 3049 C C . GLN A 1 368 ? 1.763 -5.788 11.820 1.00 85.94 368 GLN A C 1
ATOM 3051 O O . GLN A 1 368 ? 1.089 -6.747 11.471 1.00 85.94 368 GLN A O 1
ATOM 3056 N N . ARG A 1 369 ? 2.866 -5.436 11.156 1.00 78.06 369 ARG A N 1
ATOM 3057 C CA . ARG A 1 369 ? 3.294 -6.148 9.942 1.00 78.06 369 ARG A CA 1
ATOM 3058 C C . ARG A 1 369 ? 3.584 -7.635 10.161 1.00 78.06 369 ARG A C 1
ATOM 3060 O O . ARG A 1 369 ? 3.358 -8.421 9.254 1.00 78.06 369 ARG A O 1
ATOM 3067 N N . VAL A 1 370 ? 4.119 -8.007 11.322 1.00 78.31 370 VAL A N 1
ATOM 3068 C CA . VAL A 1 370 ? 4.560 -9.378 11.613 1.00 78.31 370 VAL A CA 1
ATOM 3069 C C . VAL A 1 370 ? 3.831 -9.898 12.840 1.00 78.31 370 VAL A C 1
ATOM 3071 O O . VAL A 1 370 ? 3.588 -9.143 13.783 1.00 78.31 370 VAL A O 1
ATOM 3074 N N . LYS A 1 371 ? 3.513 -11.194 12.832 1.00 81.31 371 LYS A N 1
ATOM 3075 C CA . LYS A 1 371 ? 2.899 -11.886 13.962 1.00 81.31 371 LYS A CA 1
ATOM 3076 C C . LYS A 1 371 ? 3.808 -11.846 15.196 1.00 81.31 371 LYS A C 1
ATOM 3078 O O . LYS A 1 371 ? 4.966 -12.263 15.106 1.00 81.31 371 LYS A O 1
ATOM 3083 N N . PRO A 1 372 ? 3.318 -11.358 16.350 1.00 79.38 372 PRO A N 1
ATOM 3084 C CA . PRO A 1 372 ? 4.079 -11.411 17.591 1.00 79.38 372 PRO A CA 1
ATOM 3085 C C . PRO A 1 372 ? 4.331 -12.859 18.019 1.00 79.38 372 PRO A C 1
ATOM 3087 O O . PRO A 1 372 ? 3.520 -13.749 17.763 1.00 79.38 372 PRO A O 1
ATOM 3090 N N . SER A 1 373 ? 5.442 -13.105 18.719 1.00 82.38 373 SER A N 1
ATOM 3091 C CA . SER A 1 373 ? 5.703 -14.440 19.274 1.00 82.38 373 SER A CA 1
ATOM 3092 C C . SER A 1 373 ? 4.653 -14.826 20.324 1.00 82.38 373 SER A C 1
ATOM 3094 O O . SER A 1 373 ? 4.228 -13.980 21.113 1.00 82.38 373 SER A O 1
ATOM 3096 N N . ILE A 1 374 ? 4.293 -16.115 20.383 1.00 83.94 374 ILE A N 1
ATOM 3097 C CA . ILE A 1 374 ? 3.303 -16.660 21.335 1.00 83.94 374 ILE A CA 1
ATOM 3098 C C . ILE A 1 374 ? 3.653 -16.256 22.773 1.00 83.94 374 ILE A C 1
ATOM 3100 O O . ILE A 1 374 ? 2.836 -15.662 23.469 1.00 83.94 374 ILE A O 1
ATOM 3104 N N . LYS A 1 375 ? 4.918 -16.453 23.165 1.00 84.19 375 LYS A N 1
ATOM 3105 C CA . LYS A 1 375 ? 5.441 -16.054 24.480 1.00 84.19 375 LYS A CA 1
ATOM 3106 C C . LYS A 1 375 ? 5.221 -14.566 24.779 1.00 84.19 375 LYS A C 1
ATOM 3108 O O . LYS A 1 375 ? 5.010 -14.187 25.928 1.00 84.19 375 LYS A O 1
ATOM 3113 N N . CYS A 1 376 ? 5.308 -13.698 23.770 1.00 82.19 376 CYS A N 1
ATOM 3114 C CA . CYS A 1 376 ? 5.068 -12.272 23.966 1.00 82.19 376 CYS A CA 1
ATOM 3115 C C . CYS A 1 376 ? 3.585 -11.980 24.218 1.00 82.19 376 CYS A C 1
ATOM 3117 O O . CYS A 1 376 ? 3.266 -11.258 25.160 1.00 82.19 376 CYS A O 1
ATOM 3119 N N . LEU A 1 377 ? 2.689 -12.581 23.429 1.00 83.12 377 LEU A N 1
ATOM 3120 C CA . LEU A 1 377 ? 1.239 -12.440 23.599 1.00 83.12 377 LEU A CA 1
ATOM 3121 C C . LEU A 1 377 ? 0.778 -12.936 24.977 1.00 83.12 377 LEU A C 1
ATOM 3123 O O . LEU A 1 377 ? 0.015 -12.247 25.652 1.00 83.12 377 LEU A O 1
ATOM 3127 N N . GLU A 1 378 ? 1.298 -14.078 25.432 1.00 85.00 378 GLU A N 1
ATOM 3128 C CA . GLU A 1 378 ? 1.023 -14.623 26.769 1.00 85.00 378 GLU A CA 1
ATOM 3129 C C . GLU A 1 378 ? 1.427 -13.650 27.879 1.00 85.00 378 GLU A C 1
ATOM 3131 O O . GLU A 1 378 ? 0.641 -13.369 28.784 1.00 85.00 378 GLU A O 1
ATOM 3136 N N . ASN A 1 379 ? 2.628 -13.074 27.783 1.00 82.69 379 ASN A N 1
ATOM 3137 C CA . ASN A 1 379 ? 3.085 -12.079 28.749 1.00 82.69 379 ASN A CA 1
ATOM 3138 C C . ASN A 1 379 ? 2.230 -10.809 28.701 1.00 82.69 379 ASN A C 1
ATOM 3140 O O . ASN A 1 379 ? 1.941 -10.224 29.744 1.00 82.69 379 ASN A O 1
ATOM 3144 N N . LEU A 1 380 ? 1.801 -10.371 27.517 1.00 83.44 380 LEU A N 1
ATOM 3145 C CA . LEU A 1 380 ? 0.989 -9.165 27.372 1.00 83.44 380 LEU A CA 1
ATOM 3146 C C . LEU A 1 380 ? -0.417 -9.327 27.962 1.00 83.44 380 LEU A C 1
ATOM 3148 O O . LEU A 1 380 ? -0.945 -8.364 28.509 1.00 83.44 380 LEU A O 1
ATOM 3152 N N . ASN A 1 381 ? -0.986 -10.536 27.947 1.00 81.44 381 ASN A N 1
ATOM 3153 C CA . ASN A 1 381 ? -2.267 -10.831 28.601 1.00 81.44 381 ASN A CA 1
ATOM 3154 C C . ASN A 1 381 ? -2.233 -10.567 30.118 1.00 81.44 381 ASN A C 1
ATOM 3156 O O . ASN A 1 381 ? -3.276 -10.335 30.728 1.00 81.44 381 ASN A O 1
ATOM 3160 N N . SER A 1 382 ? -1.045 -10.573 30.735 1.00 80.88 382 SER A N 1
ATOM 3161 C CA . SER A 1 382 ? -0.880 -10.216 32.149 1.00 80.88 382 SER A CA 1
ATOM 3162 C C . SER A 1 382 ? -0.875 -8.699 32.405 1.00 80.88 382 SER A C 1
ATOM 3164 O O . SER A 1 382 ? -1.045 -8.259 33.546 1.00 80.88 382 SER A O 1
ATOM 3166 N N . VAL A 1 383 ? -0.705 -7.882 31.359 1.00 82.88 383 VAL A N 1
ATOM 3167 C CA . VAL A 1 383 ? -0.687 -6.417 31.445 1.00 82.88 383 VAL A CA 1
ATOM 3168 C C . VAL A 1 383 ? -2.117 -5.880 31.453 1.00 82.88 383 VAL A C 1
ATOM 3170 O O . VAL A 1 383 ? -2.890 -6.108 30.526 1.00 82.88 383 VAL A O 1
ATOM 3173 N N . LYS A 1 384 ? -2.458 -5.105 32.487 1.00 81.69 384 LYS A N 1
ATOM 3174 C CA . LYS A 1 384 ? -3.756 -4.428 32.621 1.00 81.69 384 LYS A CA 1
ATOM 3175 C C . LYS A 1 384 ? -3.582 -2.918 32.442 1.00 81.69 384 LYS A C 1
ATOM 3177 O O . LYS A 1 384 ? -3.357 -2.230 33.439 1.00 81.69 384 LYS A O 1
ATOM 3182 N N . PRO A 1 385 ? -3.632 -2.398 31.203 1.00 83.12 385 PRO A N 1
ATOM 3183 C CA . PRO A 1 385 ? -3.618 -0.957 30.971 1.00 83.12 385 PRO A CA 1
ATOM 3184 C C . PRO A 1 385 ? -4.819 -0.290 31.639 1.00 83.12 385 PRO A C 1
ATOM 3186 O O . PRO A 1 385 ? -5.955 -0.760 31.538 1.00 83.12 385 PRO A O 1
ATOM 3189 N N . ARG A 1 386 ? -4.588 0.838 32.300 1.00 85.00 386 ARG A N 1
ATOM 3190 C CA . ARG A 1 386 ? -5.666 1.600 32.923 1.00 85.00 386 ARG A CA 1
ATOM 3191 C C . ARG A 1 386 ? -6.667 2.067 31.869 1.00 85.00 386 ARG A C 1
ATOM 3193 O O . ARG A 1 386 ? -6.282 2.715 30.907 1.00 85.00 386 ARG A O 1
ATOM 3200 N N . GLY A 1 387 ? -7.947 1.792 32.122 1.00 87.56 387 GLY A N 1
ATOM 3201 C CA . GLY A 1 387 ? -9.090 2.270 31.340 1.00 87.56 387 GLY A CA 1
ATOM 3202 C C . GLY A 1 387 ? -9.379 1.485 30.054 1.00 87.56 387 GLY A C 1
ATOM 3203 O O . GLY A 1 387 ? -10.410 1.725 29.432 1.00 87.56 387 GLY A O 1
ATOM 3204 N N . TYR A 1 388 ? -8.527 0.529 29.683 1.00 93.00 388 TYR A N 1
ATOM 3205 C CA . TYR A 1 388 ? -8.834 -0.429 28.626 1.00 93.00 388 TYR A CA 1
ATOM 3206 C C . TYR A 1 388 ? -9.173 -1.781 29.236 1.00 93.00 388 TYR A C 1
ATOM 3208 O O . TYR A 1 388 ? -8.560 -2.210 30.215 1.00 93.00 388 TYR A O 1
ATOM 3216 N N . LYS A 1 389 ? -10.114 -2.490 28.621 1.00 92.56 389 LYS A N 1
ATOM 3217 C CA . LYS A 1 389 ? -10.488 -3.838 29.046 1.00 92.56 389 LYS A CA 1
ATOM 3218 C C . LYS A 1 389 ? -9.442 -4.877 28.656 1.00 92.56 389 LYS A C 1
ATOM 3220 O O . LYS A 1 389 ? -9.164 -5.789 29.429 1.00 92.56 389 LYS A O 1
ATOM 3225 N N . LYS A 1 390 ? -8.878 -4.751 27.451 1.00 91.31 390 LYS A N 1
ATOM 3226 C CA . LYS A 1 390 ? -7.926 -5.712 26.878 1.00 91.31 390 LYS A CA 1
ATOM 3227 C C . LYS A 1 390 ? -7.004 -5.036 25.861 1.00 91.31 390 LYS A C 1
ATOM 3229 O O . LYS A 1 390 ? -7.414 -4.090 25.186 1.00 91.31 390 LYS A O 1
ATOM 3234 N N . ILE A 1 391 ? -5.778 -5.552 25.751 1.00 90.50 391 ILE A N 1
ATOM 3235 C CA . ILE A 1 391 ? -4.859 -5.264 24.644 1.00 90.50 391 ILE A CA 1
ATOM 3236 C C . ILE A 1 391 ? -4.925 -6.422 23.654 1.00 90.50 391 ILE A C 1
ATOM 3238 O O . ILE A 1 391 ? -4.836 -7.583 24.049 1.00 90.50 391 ILE A O 1
ATOM 3242 N N . MET A 1 392 ? -5.065 -6.107 22.375 1.00 90.25 392 MET A N 1
ATOM 3243 C CA . MET A 1 392 ? -5.104 -7.078 21.288 1.00 90.25 392 MET A CA 1
ATOM 3244 C C . MET A 1 392 ? -4.033 -6.704 20.274 1.00 90.25 392 MET A C 1
ATOM 3246 O O . MET A 1 392 ? -3.892 -5.534 19.922 1.00 90.25 392 MET A O 1
ATOM 3250 N N . ILE A 1 393 ? -3.247 -7.684 19.838 1.00 89.31 393 ILE A N 1
ATOM 3251 C CA . ILE A 1 393 ? -2.228 -7.485 18.811 1.00 89.31 393 ILE A CA 1
ATOM 3252 C C . ILE A 1 393 ? -2.481 -8.489 17.701 1.00 89.31 393 ILE A C 1
ATOM 3254 O O . ILE A 1 393 ? -2.430 -9.694 17.936 1.00 89.31 393 ILE A O 1
ATOM 3258 N N . TYR A 1 394 ? -2.710 -7.970 16.505 1.00 86.94 394 TYR A N 1
ATOM 3259 C CA . TYR A 1 394 ? -2.924 -8.746 15.296 1.00 86.94 394 TYR A CA 1
ATOM 3260 C C . TYR A 1 394 ? -1.775 -8.493 14.330 1.00 86.94 394 TYR A C 1
ATOM 3262 O O . TYR A 1 394 ? -1.332 -7.349 14.167 1.00 86.94 394 TYR A O 1
ATOM 3270 N N . SER A 1 395 ? -1.293 -9.546 13.667 1.00 84.69 395 SER A N 1
ATOM 3271 C CA . SER A 1 395 ? -0.571 -9.323 12.417 1.00 84.69 395 SER A CA 1
ATOM 3272 C C . SER A 1 395 ? -1.530 -8.778 11.355 1.00 84.69 395 SER A C 1
ATOM 3274 O O . SER A 1 395 ? -2.748 -8.867 11.499 1.00 84.69 395 SER A O 1
ATOM 3276 N N . ILE A 1 396 ? -1.003 -8.210 10.273 1.00 81.62 396 ILE A N 1
ATOM 3277 C CA . ILE A 1 396 ? -1.828 -7.776 9.137 1.00 81.62 396 ILE A CA 1
ATOM 3278 C C . ILE A 1 396 ? -2.551 -8.964 8.500 1.00 81.62 396 ILE A C 1
ATOM 3280 O O . ILE A 1 396 ? -3.681 -8.797 8.055 1.00 81.62 396 ILE A O 1
ATOM 3284 N N . GLU A 1 397 ? -1.938 -10.146 8.518 1.00 76.25 397 GLU A N 1
ATOM 3285 C CA . GLU A 1 397 ? -2.550 -11.401 8.072 1.00 76.25 397 GLU A CA 1
ATOM 3286 C C . GLU A 1 397 ? -3.711 -11.807 8.991 1.00 76.25 397 GLU A C 1
ATOM 3288 O O . GLU A 1 397 ? -4.827 -11.979 8.511 1.00 76.25 397 GLU A O 1
ATOM 3293 N N . ASP A 1 398 ? -3.498 -11.851 10.314 1.00 80.50 398 ASP A N 1
ATOM 3294 C CA . ASP A 1 398 ? -4.569 -12.183 11.271 1.00 80.50 398 ASP A CA 1
ATOM 3295 C C . ASP A 1 398 ? -5.717 -11.153 11.178 1.00 80.50 398 ASP A C 1
ATOM 3297 O O . ASP A 1 398 ? -6.894 -11.504 11.182 1.00 80.50 398 ASP A O 1
ATOM 3301 N N . PHE A 1 399 ? -5.385 -9.864 11.052 1.00 83.69 399 PHE A N 1
ATOM 3302 C CA . PHE A 1 399 ? -6.365 -8.789 10.888 1.00 83.69 399 PHE A CA 1
ATOM 3303 C C . PHE A 1 399 ? -7.178 -8.947 9.597 1.00 83.69 399 PHE A C 1
ATOM 3305 O O . PHE A 1 399 ? -8.400 -8.797 9.606 1.00 83.69 399 PHE A O 1
ATOM 3312 N N . ALA A 1 400 ? -6.507 -9.273 8.492 1.00 75.25 400 ALA A N 1
ATOM 3313 C CA . ALA A 1 400 ? -7.140 -9.558 7.213 1.00 75.25 400 ALA A CA 1
ATOM 3314 C C . ALA A 1 400 ? -8.099 -10.754 7.303 1.00 75.25 400 ALA A C 1
ATOM 3316 O O . ALA A 1 400 ? -9.216 -10.700 6.778 1.00 75.25 400 ALA A O 1
ATOM 3317 N N . GLU A 1 401 ? -7.695 -11.816 7.996 1.00 74.00 401 GLU A N 1
ATOM 3318 C CA . GLU A 1 401 ? -8.509 -13.012 8.196 1.00 74.00 401 GLU A CA 1
ATOM 3319 C C . GLU A 1 401 ? -9.768 -12.720 9.028 1.00 74.00 401 GLU A C 1
ATOM 3321 O O . GLU A 1 401 ? -10.868 -13.101 8.617 1.00 74.00 401 GLU A O 1
ATOM 3326 N N . ILE A 1 402 ? -9.630 -11.987 10.141 1.00 78.25 402 ILE A N 1
ATOM 3327 C CA . ILE A 1 402 ? -10.751 -11.588 11.014 1.00 78.25 402 ILE A CA 1
ATOM 3328 C C . ILE A 1 402 ? -11.786 -10.792 10.226 1.00 78.25 402 ILE A C 1
ATOM 3330 O O . ILE A 1 402 ? -12.976 -11.116 10.264 1.00 78.25 402 ILE A O 1
ATOM 3334 N N . LEU A 1 403 ? -11.328 -9.787 9.471 1.00 74.38 403 LEU A N 1
ATOM 3335 C CA . LEU A 1 403 ? -12.220 -9.003 8.630 1.00 74.38 403 LEU A CA 1
ATOM 3336 C C . LEU A 1 403 ? -12.924 -9.916 7.625 1.00 74.38 403 LEU A C 1
ATOM 3338 O O . LEU A 1 403 ? -14.142 -9.878 7.546 1.00 74.38 403 LEU A O 1
ATOM 3342 N N . THR A 1 404 ? -12.207 -10.797 6.924 1.00 66.38 404 THR A N 1
ATOM 3343 C CA . THR A 1 404 ? -12.795 -11.683 5.898 1.00 66.38 404 THR A CA 1
ATOM 3344 C C . THR A 1 404 ? -13.885 -12.602 6.455 1.00 66.38 404 THR A C 1
ATOM 3346 O O . THR A 1 404 ? -14.876 -12.850 5.774 1.00 66.38 404 THR A O 1
ATOM 3349 N N . LYS A 1 405 ? -13.741 -13.076 7.696 1.00 67.06 405 LYS A N 1
ATOM 3350 C CA . LYS A 1 405 ? -14.714 -13.964 8.352 1.00 67.06 405 LYS A CA 1
ATOM 3351 C C . LYS A 1 405 ? -15.906 -13.230 8.982 1.00 67.06 405 LYS A C 1
ATOM 3353 O O . LYS A 1 405 ? -16.746 -13.890 9.587 1.00 67.06 405 LYS A O 1
ATOM 3358 N N . SER A 1 406 ? -15.974 -11.898 8.871 1.00 61.00 406 SER A N 1
ATOM 3359 C CA . SER A 1 406 ? -16.961 -11.052 9.571 1.00 61.00 406 SER A CA 1
ATOM 3360 C C . SER A 1 406 ? -16.997 -11.324 11.083 1.00 61.00 406 SER A C 1
ATOM 3362 O O . SER A 1 406 ? -18.046 -11.248 11.719 1.00 61.00 406 SER A O 1
ATOM 3364 N N . GLN A 1 407 ? -15.849 -11.692 11.659 1.00 59.59 407 GLN A N 1
ATOM 3365 C CA . GLN A 1 407 ? -15.705 -11.889 13.097 1.00 59.59 407 GLN A CA 1
ATOM 3366 C C . GLN A 1 407 ? -15.418 -10.540 13.754 1.00 59.59 407 GLN A C 1
ATOM 3368 O O . GLN A 1 407 ? -14.659 -9.734 13.213 1.00 59.59 407 GLN A O 1
ATOM 3373 N N . ASN A 1 408 ? -15.990 -10.288 14.933 1.00 62.69 408 ASN A N 1
ATOM 3374 C CA . ASN A 1 408 ? -15.626 -9.093 15.685 1.00 62.69 408 ASN A CA 1
ATOM 3375 C C . ASN A 1 408 ? -14.185 -9.222 16.183 1.00 62.69 408 ASN A C 1
ATOM 3377 O O . ASN A 1 408 ? -13.818 -10.229 16.775 1.00 62.69 408 ASN A O 1
ATOM 3381 N N . LEU A 1 409 ? -13.401 -8.146 16.068 1.00 67.94 409 LEU A N 1
ATOM 3382 C CA . LEU A 1 409 ? -12.026 -8.048 16.601 1.00 67.94 409 LEU A CA 1
ATOM 3383 C C . LEU A 1 409 ? -11.892 -8.285 18.114 1.00 67.94 409 LEU A C 1
ATOM 3385 O O . LEU A 1 409 ? -10.778 -8.255 18.636 1.00 67.94 409 LEU A O 1
ATOM 3389 N N . VAL A 1 410 ? -13.011 -8.399 18.819 1.00 63.66 410 VAL A N 1
ATOM 3390 C CA . VAL A 1 410 ? -13.123 -8.368 20.277 1.00 63.66 410 VAL A CA 1
ATOM 3391 C C . VAL A 1 410 ? -13.752 -9.652 20.826 1.00 63.66 410 VAL A C 1
ATOM 3393 O O . VAL A 1 410 ? -13.732 -9.855 22.042 1.00 63.66 410 VAL A O 1
ATOM 3396 N N . ASP A 1 411 ? -14.301 -10.489 19.946 1.00 58.66 411 ASP A N 1
ATOM 3397 C CA . ASP A 1 411 ? -14.795 -11.824 20.286 1.00 58.66 411 ASP A CA 1
ATOM 3398 C C . ASP A 1 411 ? -13.621 -12.813 20.198 1.00 58.66 411 ASP A C 1
ATOM 3400 O O . ASP A 1 411 ? -13.500 -13.659 21.115 1.00 58.66 411 ASP A O 1
#

pLDDT: mean 80.19, std 14.11, range [41.66, 97.56]